Protein AF-A0A835W8Q2-F1 (afdb_monomer)

InterPro domains:
  IPR036938 Phosphatidic acid phosphatase type 2/haloperoxidase superfamily [SSF48317] (262-320)

Sequence (617 aa):
MLADFLLAGPGALLLLACILARPITGIVRKHVRPPVLKLVHKQIEDVARLQSRWRNVLLDVLVKITASTVTVEWYLLTLPPVCWFGGVSGAVASISVVQCMAVSTYMACVLKDLLSCPRPAPAACAVSAARQRDRDKAAAGKAEPPPGASLGPSALPSSPSAASLFDALPSSPSGAVLPGAGGKGKGGGGDAAGEAAAAARAAVQVLEEAYRGEIEYGAPSMHTWCALIMPAYSALAAAQVGGLPLLQRALFGSSSSSTSGLVAWLAGLDSGAFAALLVAAAVCWSCWVAWSRLYLGVHTKVDLALGGAAGAAVLGLWRLLGMPMALGAGGMVPYGVGGGGVSLVPDGGSGGVAWLAAVGLGYLVALGGYPRPLAHSTSYEYAVIFLGAALGGLASINTRTSVTAAMLGLRPEAQHGADSAAAGRVAALRAALQAAVPPAVRHPLLIALANFVFIAVFKEAVKAVVLAVLPPLFSLAPPALRRAWQPGAVHPSGCWRPAPPQRAQVVATVEAVGFEGAAQSPSGKGAAAAGLRSRGQAQAVGDGGKAATAPPNAGSSKAERAAARAAALVEAGVLMKSPSLPYDVDFSRKFVNYGIVVYAAFELRYLVWQLLGIEST

Foldseek 3Di:
DVVLCVLQVLLVVLLVCLLQVAVCLVVCQVPVQPVLQVQQVVQLVVLVVLQVPDDDDVLLVVLVVLLVCLDVVNLLLPLLLQLQPVFLLSLLLSLLLLVLLLSLLSSQLLQLQSNVHFFSVLVVQQVVVVVVVVVVVVVVVPPDPPPDDDDDDDDDDDDDDPVVSVVPRDDDDPDDDDDDDDDDDDDPDCVVVVVVVVVVVVVVVVVVVVVSLARGGAAADSSLLSLLQNQLSSLLSCLQAVNQLVVLCVVLNDDDPPDDDDNVVLNPDDSVRNSVVSNVVSNVSSVVSLVSCSNSSRYGPSNSVRSNVSSSNSSSSSSPVRSVLSLQLQCWDQDDDDPPHTDTDRDPDPSNVVSLVVLLVVLLSSLLSRHDGPADHCSSLSSLLSSLLSSLSSLLSHLVSQPLSVVLVVHPVCPPPNVPVSVVSLLVLLVVLQVVDDPVCLPSVNVSVVSVVCLVVLLVVLLVVLVVPLVVVVVPDDVVVLCSLDHHPPPPCPNQDQDDVVQVVVVVVVVVVVVVVVPDDDDDDDDDDDDDDDDDDDDDDDDDDDDDDDDPPPPQDPVNVVVVVLVSQVSSSVPDPDSPDDPSSSSVSSSNSSSNSSNVSSSCSSVSCSNNVPDND

Secondary structure (DSSP, 8-state):
-HHHHHHHHHHHHHHHHHHTHHHHHHHIIIIIHHHHHHHHHHHHHHHHHHHHHH--HHHHHHHHHHHHHTSHHHHHHHHHHHHHHTHHHHHHHHHHHHHHHHHHHHHHHHHHHHH-PPPHHHHHHHHHHHHHHHHHHHHHTTSPPPTT----S--PPPPPPGGGGTTTPPP--------PPP------S-HHHHHHHHHHHHHHHHHHHHHHHS----SS-HHHHHHHHHHHHHHHHHHHTT-HHHHHHHHH-S--TT--SHHHHHHTS-HHHHHHHHHHHHHHHHHHHHHHHHHTTSS-HHHHHHHHHHHHHHHHHHHHHHHHHHHHHTTEEEEEEETTEEEEEE--STHHHHHHHHHHHHHHHHHHH----SS--THHHHHHHHHHHHHHHHHHHSTTT-HHHHHHT--GGGTTT-HHHHHHHHHHHHHHHHHHS-GGGG-HHHHHHHHHHHHHHHHHHHHHHHHHHHHHHHHHS-HHHHHHTS-TT--TTTS-PPPPHHHHHHHHHHHHHHHHTTS------------------------------PPP-TT--HHHHHHHHHHHHHHTT---SSTTS-HHHHHHHHHHHHHHHHHHHHHHHHHHHHHHT----

Structure (mmCIF, N/CA/C/O backbone):
data_AF-A0A835W8Q2-F1
#
_entry.id   AF-A0A835W8Q2-F1
#
loop_
_atom_site.group_PDB
_atom_site.id
_atom_site.type_symbol
_atom_site.label_atom_id
_atom_site.label_alt_id
_atom_site.label_comp_id
_atom_site.label_asym_id
_atom_site.label_entity_id
_atom_site.label_seq_id
_atom_site.pdbx_PDB_ins_code
_atom_site.Cartn_x
_atom_site.Cartn_y
_atom_site.Cartn_z
_atom_site.occupancy
_atom_site.B_iso_or_equiv
_atom_site.auth_seq_id
_atom_site.auth_comp_id
_atom_site.auth_asym_id
_atom_site.auth_atom_id
_atom_site.pdbx_PDB_model_num
ATOM 1 N N . MET A 1 1 ? 25.727 0.317 10.520 1.00 76.25 1 MET A N 1
ATOM 2 C CA . MET A 1 1 ? 25.467 -1.064 10.985 1.00 76.25 1 MET A CA 1
ATOM 3 C C . MET A 1 1 ? 24.706 -1.101 12.310 1.00 76.25 1 MET A C 1
ATOM 5 O O . MET A 1 1 ? 23.527 -1.412 12.264 1.00 76.25 1 MET A O 1
ATOM 9 N N . LEU A 1 2 ? 25.291 -0.759 13.474 1.00 84.12 2 LEU A N 1
ATOM 10 C CA . LEU A 1 2 ? 24.562 -0.820 14.762 1.00 84.12 2 LEU A CA 1
ATOM 11 C C . LEU A 1 2 ? 23.292 0.050 14.772 1.00 84.12 2 LEU A C 1
ATOM 13 O O . LEU A 1 2 ? 22.230 -0.419 15.166 1.00 84.12 2 LEU A O 1
ATOM 17 N N . ALA A 1 3 ? 23.381 1.289 14.279 1.00 83.94 3 ALA A N 1
ATOM 18 C CA . ALA A 1 3 ? 22.224 2.176 14.155 1.00 83.94 3 ALA A CA 1
ATOM 19 C C . ALA A 1 3 ? 21.124 1.581 13.258 1.00 83.94 3 ALA A C 1
ATOM 21 O O . ALA A 1 3 ? 19.947 1.665 13.593 1.00 83.94 3 ALA A O 1
ATOM 22 N N . ASP A 1 4 ? 21.499 0.924 12.159 1.00 82.31 4 ASP A N 1
ATOM 23 C CA . ASP A 1 4 ? 20.530 0.301 11.257 1.00 82.31 4 ASP A CA 1
ATOM 24 C C . ASP A 1 4 ? 19.840 -0.902 11.918 1.00 82.31 4 ASP A C 1
ATOM 26 O O . ASP A 1 4 ? 18.629 -1.052 11.791 1.00 82.31 4 ASP A O 1
ATOM 30 N N . PHE A 1 5 ? 20.570 -1.711 12.698 1.00 85.94 5 PHE A N 1
ATOM 31 C CA . PHE A 1 5 ? 19.983 -2.795 13.496 1.00 85.94 5 PHE A CA 1
ATOM 32 C C . PHE A 1 5 ? 19.026 -2.277 14.573 1.00 85.94 5 PHE A C 1
ATOM 34 O O . PHE A 1 5 ? 17.943 -2.835 14.743 1.00 85.94 5 PHE A O 1
ATOM 41 N N . LEU A 1 6 ? 19.389 -1.198 15.272 1.00 89.56 6 LEU A N 1
ATOM 42 C CA . LEU A 1 6 ? 18.522 -0.574 16.276 1.00 89.56 6 LEU A CA 1
ATOM 43 C C . LEU A 1 6 ? 17.244 0.004 15.652 1.00 89.56 6 LEU A C 1
ATOM 45 O O . LEU A 1 6 ? 16.180 -0.075 16.260 1.00 89.56 6 LEU A O 1
ATOM 49 N N . LEU A 1 7 ? 17.330 0.537 14.430 1.00 88.50 7 LEU A N 1
ATOM 50 C CA . LEU A 1 7 ? 16.173 1.046 13.690 1.00 88.50 7 LEU A CA 1
ATOM 51 C C . LEU A 1 7 ? 15.299 -0.076 13.111 1.00 88.50 7 LEU A C 1
ATOM 53 O O . LEU A 1 7 ? 14.075 0.049 13.097 1.00 88.50 7 LEU A O 1
ATOM 57 N N . ALA A 1 8 ? 15.899 -1.172 12.643 1.00 92.62 8 ALA A N 1
ATOM 58 C CA . ALA A 1 8 ? 15.180 -2.281 12.019 1.00 92.62 8 ALA A CA 1
ATOM 59 C C . ALA A 1 8 ? 14.590 -3.282 13.018 1.00 92.62 8 ALA A C 1
ATOM 61 O O . ALA A 1 8 ? 13.551 -3.883 12.736 1.00 92.62 8 ALA A O 1
ATOM 62 N N . GLY A 1 9 ? 15.222 -3.455 14.181 1.00 95.12 9 GLY A N 1
ATOM 63 C CA . GLY A 1 9 ? 14.812 -4.404 15.218 1.00 95.12 9 GLY A CA 1
ATOM 64 C C . GLY A 1 9 ? 13.332 -4.287 15.602 1.00 95.12 9 GLY A C 1
ATOM 65 O O . GLY A 1 9 ? 12.619 -5.290 15.527 1.00 95.12 9 GLY A O 1
ATOM 66 N N . PRO A 1 10 ? 12.818 -3.084 15.929 1.00 96.62 10 PRO A N 1
ATOM 67 C CA . PRO A 1 10 ? 11.402 -2.890 16.230 1.00 96.62 10 PRO A CA 1
ATOM 68 C C . PRO A 1 10 ? 10.471 -3.325 15.091 1.00 96.62 10 PRO A C 1
ATOM 70 O O . PRO A 1 10 ? 9.447 -3.957 15.343 1.00 96.62 10 PRO A O 1
ATOM 73 N N . GLY A 1 11 ? 10.827 -3.031 13.836 1.00 95.94 11 GLY A N 1
ATOM 74 C CA . GLY A 1 11 ? 10.037 -3.436 12.674 1.00 95.94 11 GLY A CA 1
ATOM 75 C C . GLY A 1 11 ? 10.050 -4.948 12.451 1.00 95.94 11 GLY A C 1
ATOM 76 O O . GLY A 1 11 ? 8.999 -5.528 12.183 1.00 95.94 11 GLY A O 1
ATOM 77 N N . ALA A 1 12 ? 11.203 -5.602 12.623 1.00 95.69 12 ALA A N 1
ATOM 78 C CA . ALA A 1 12 ? 11.333 -7.057 12.520 1.00 95.69 12 ALA A CA 1
ATOM 79 C C . ALA A 1 12 ? 10.508 -7.782 13.595 1.00 95.69 12 ALA A C 1
ATOM 81 O O . ALA A 1 12 ? 9.766 -8.715 13.287 1.00 95.69 12 ALA A O 1
ATOM 82 N N . LEU A 1 13 ? 10.580 -7.315 14.847 1.00 97.00 13 LEU A N 1
ATOM 83 C CA . LEU A 1 13 ? 9.769 -7.837 15.950 1.00 97.00 13 LEU A CA 1
ATOM 84 C C . LEU A 1 13 ? 8.273 -7.640 15.687 1.00 97.00 13 LEU A C 1
ATOM 86 O O . LEU A 1 13 ? 7.480 -8.550 15.930 1.00 97.00 13 LEU A O 1
ATOM 90 N N . LEU A 1 14 ? 7.884 -6.479 15.153 1.00 97.06 14 LEU A N 1
ATOM 91 C CA . LEU A 1 14 ? 6.497 -6.205 14.794 1.00 97.06 14 LEU A CA 1
ATOM 92 C C . LEU A 1 14 ? 6.008 -7.119 13.664 1.00 97.06 14 LEU A C 1
ATOM 94 O O . LEU A 1 14 ? 4.890 -7.625 13.737 1.00 97.06 14 LEU A O 1
ATOM 98 N N . LEU A 1 15 ? 6.833 -7.360 12.640 1.00 96.25 15 LEU A N 1
ATOM 99 C CA . LEU A 1 15 ? 6.507 -8.278 11.548 1.00 96.25 15 LEU A CA 1
ATOM 100 C C . LEU A 1 15 ? 6.341 -9.708 12.071 1.00 96.25 15 LEU A C 1
ATOM 102 O O . LEU A 1 15 ? 5.341 -10.354 11.762 1.00 96.25 15 LEU A O 1
ATOM 106 N N . LEU A 1 16 ? 7.261 -10.174 12.921 1.00 96.56 16 LEU A N 1
ATOM 107 C CA . LEU A 1 16 ? 7.167 -11.484 13.564 1.00 96.56 16 LEU A CA 1
ATOM 108 C C . LEU A 1 16 ? 5.891 -11.604 14.409 1.00 96.56 16 LEU A C 1
ATOM 110 O O . LEU A 1 16 ? 5.173 -12.594 14.292 1.00 96.56 16 LEU A O 1
ATOM 114 N N . ALA A 1 17 ? 5.555 -10.580 15.198 1.00 97.06 17 ALA A N 1
ATOM 115 C CA . ALA A 1 17 ? 4.307 -10.538 15.955 1.00 97.06 17 ALA A CA 1
ATOM 116 C C . ALA A 1 17 ? 3.069 -10.579 15.042 1.00 97.06 17 ALA A C 1
ATOM 118 O O . ALA A 1 17 ? 2.075 -11.209 15.396 1.00 97.06 17 ALA A O 1
ATOM 119 N N . CYS A 1 18 ? 3.124 -9.956 13.859 1.00 96.81 18 CYS A N 1
ATOM 120 C CA . CYS A 1 18 ? 2.037 -10.011 12.882 1.00 96.81 18 CYS A CA 1
ATOM 121 C C . CYS A 1 18 ? 1.917 -11.388 12.209 1.00 96.81 18 CYS A C 1
ATOM 123 O O . CYS A 1 18 ? 0.807 -11.841 11.952 1.00 96.81 18 CYS A O 1
ATOM 125 N N . ILE A 1 19 ? 3.027 -12.072 11.926 1.00 95.69 19 ILE A N 1
ATOM 126 C CA . ILE A 1 19 ? 3.024 -13.450 11.399 1.00 95.69 19 ILE A CA 1
ATOM 127 C C . ILE A 1 19 ? 2.501 -14.426 12.465 1.00 95.69 19 ILE A C 1
ATOM 129 O O . ILE A 1 19 ? 1.726 -15.330 12.168 1.00 95.69 19 ILE A O 1
ATOM 133 N N . LEU A 1 20 ? 2.862 -14.204 13.731 1.00 95.88 20 LEU A N 1
ATOM 134 C CA . LEU A 1 20 ? 2.398 -14.975 14.885 1.00 95.88 20 LEU A CA 1
ATOM 135 C C . LEU A 1 20 ? 1.107 -14.411 15.501 1.00 95.88 20 LEU A C 1
ATOM 137 O O . LEU A 1 20 ? 0.771 -14.744 16.638 1.00 95.88 20 LEU A O 1
ATOM 141 N N . ALA A 1 21 ? 0.363 -13.567 14.782 1.00 95.94 21 ALA A N 1
ATOM 142 C CA . ALA A 1 21 ? -0.774 -12.847 15.347 1.00 95.94 21 ALA A CA 1
ATOM 143 C C . ALA A 1 21 ? -1.867 -13.794 15.849 1.00 95.94 21 ALA A C 1
ATOM 145 O O . ALA A 1 21 ? -2.416 -13.593 16.934 1.00 95.94 21 ALA A O 1
ATOM 146 N N . ARG A 1 22 ? -2.166 -14.858 15.099 1.00 94.25 22 ARG A N 1
ATOM 147 C CA . ARG A 1 22 ? -3.183 -15.851 15.459 1.00 94.25 22 ARG A CA 1
ATOM 148 C C . ARG A 1 22 ? -2.976 -16.464 16.856 1.00 94.25 22 ARG A C 1
ATOM 150 O O . ARG A 1 22 ? -3.903 -16.339 17.660 1.00 94.25 22 ARG A O 1
ATOM 157 N N . PRO A 1 23 ? -1.826 -17.079 17.203 1.00 96.19 23 PRO A N 1
ATOM 158 C CA . PRO A 1 23 ? -1.621 -17.623 18.547 1.00 96.19 23 PRO A CA 1
ATOM 159 C C . PRO A 1 23 ? -1.574 -16.550 19.647 1.00 96.19 23 PRO A C 1
ATOM 161 O O . PRO A 1 23 ? -2.057 -16.797 20.750 1.00 96.19 23 PRO A O 1
ATOM 164 N N . ILE A 1 24 ? -1.072 -15.340 19.369 1.00 96.81 24 ILE A N 1
ATOM 165 C CA . ILE A 1 24 ? -0.964 -14.284 20.396 1.00 96.81 24 ILE A CA 1
ATOM 166 C C . ILE A 1 24 ? -2.235 -13.432 20.549 1.00 96.81 24 ILE A C 1
ATOM 168 O O . ILE A 1 24 ? -2.325 -12.629 21.479 1.00 96.81 24 ILE A O 1
ATOM 172 N N . THR A 1 25 ? -3.239 -13.599 19.678 1.00 95.50 25 THR A N 1
ATOM 173 C CA . THR A 1 25 ? -4.449 -12.754 19.639 1.00 95.50 25 THR A CA 1
ATOM 174 C C . THR A 1 25 ? -5.148 -12.681 20.999 1.00 95.50 25 THR A C 1
ATOM 176 O O . THR A 1 25 ? -5.549 -11.598 21.425 1.00 95.50 25 THR A O 1
ATOM 179 N N . GLY A 1 26 ? -5.275 -13.809 21.707 1.00 95.06 26 GLY A N 1
ATOM 180 C CA . GLY A 1 26 ? -5.906 -13.850 23.031 1.00 95.06 26 GLY A CA 1
ATOM 181 C C . GLY A 1 26 ? -5.156 -13.015 24.073 1.00 95.06 26 GLY A C 1
ATOM 182 O O . GLY A 1 26 ? -5.775 -12.268 24.830 1.00 95.06 26 GLY A O 1
ATOM 183 N N . ILE A 1 27 ? -3.821 -13.073 24.056 1.00 97.38 27 ILE A N 1
ATOM 184 C CA . ILE A 1 27 ? -2.947 -12.320 24.965 1.00 97.38 27 ILE A CA 1
ATOM 185 C C . ILE A 1 27 ? -3.061 -10.821 24.672 1.00 97.38 27 ILE A C 1
ATOM 187 O O . ILE A 1 27 ? -3.331 -10.029 25.576 1.00 97.38 27 ILE A O 1
ATOM 191 N N . VAL A 1 28 ? -2.934 -10.432 23.399 1.00 96.44 28 VAL A N 1
ATOM 192 C CA . VAL A 1 28 ? -3.021 -9.029 22.965 1.00 96.44 28 VAL A CA 1
ATOM 193 C C . VAL A 1 28 ? -4.390 -8.438 23.313 1.00 96.44 28 VAL A C 1
ATOM 195 O O . VAL A 1 28 ? -4.471 -7.351 23.886 1.00 96.44 28 VAL A O 1
ATOM 198 N N . ARG A 1 29 ? -5.484 -9.165 23.055 1.00 94.19 29 ARG A N 1
ATOM 199 C CA . ARG A 1 29 ? -6.843 -8.698 23.376 1.00 94.19 29 ARG A CA 1
ATOM 200 C C . ARG A 1 29 ? -7.123 -8.612 24.871 1.00 94.19 29 ARG A C 1
ATOM 202 O O . ARG A 1 29 ? -7.908 -7.758 25.274 1.00 94.19 29 ARG A O 1
ATOM 209 N N . LYS A 1 30 ? -6.501 -9.467 25.682 1.00 95.06 30 LYS A N 1
ATOM 210 C CA . LYS A 1 30 ? -6.654 -9.449 27.139 1.00 95.06 30 LYS A CA 1
ATOM 211 C C . LYS A 1 30 ? -5.847 -8.326 27.791 1.00 95.06 30 LYS A C 1
ATOM 213 O O . LYS A 1 30 ? -6.352 -7.682 28.703 1.00 95.06 30 LYS A O 1
ATOM 218 N N . HIS A 1 31 ? -4.620 -8.082 27.329 1.00 97.25 31 HIS A N 1
ATOM 219 C CA . HIS A 1 31 ? -3.669 -7.222 28.042 1.00 97.25 31 HIS A CA 1
ATOM 220 C C . HIS A 1 31 ? -3.376 -5.887 27.350 1.00 97.25 31 HIS A C 1
ATOM 222 O O . HIS A 1 31 ? -3.236 -4.872 28.026 1.00 97.25 31 HIS A O 1
ATOM 228 N N . VAL A 1 32 ? -3.318 -5.854 26.017 1.00 96.44 32 VAL A N 1
ATOM 229 C CA . VAL A 1 32 ? -2.938 -4.651 25.252 1.00 96.44 32 VAL A CA 1
ATOM 230 C C . VAL A 1 32 ? -4.166 -3.856 24.817 1.00 96.44 32 VAL A C 1
ATOM 232 O O . VAL A 1 32 ? -4.185 -2.631 24.905 1.00 96.44 32 VAL A O 1
ATOM 235 N N . ARG A 1 33 ? -5.230 -4.533 24.376 1.00 94.75 33 ARG A N 1
ATOM 236 C CA . ARG A 1 33 ? -6.441 -3.863 23.881 1.00 94.75 33 ARG A CA 1
ATOM 237 C C . ARG A 1 33 ? -7.147 -2.993 24.935 1.00 94.75 33 ARG A C 1
ATOM 239 O O . ARG A 1 33 ? -7.496 -1.870 24.579 1.00 94.75 33 ARG A O 1
ATOM 246 N N . PRO A 1 34 ? -7.386 -3.427 26.191 1.00 94.62 34 PRO A N 1
ATOM 247 C CA . PRO A 1 34 ? -8.130 -2.615 27.158 1.00 94.62 34 PRO A CA 1
ATOM 248 C C . PRO A 1 34 ? -7.521 -1.232 27.450 1.00 94.62 34 PRO A C 1
ATOM 250 O O . PRO A 1 34 ? -8.273 -0.254 27.400 1.00 94.62 34 PRO A O 1
ATOM 253 N N . PRO A 1 35 ? -6.201 -1.082 27.706 1.00 97.06 35 PRO A N 1
ATOM 254 C CA . PRO A 1 35 ? -5.622 0.242 27.919 1.00 97.06 35 PRO A CA 1
ATOM 255 C C . PRO A 1 35 ? -5.698 1.120 26.663 1.00 97.06 35 PRO A C 1
ATOM 257 O O . PRO A 1 35 ? -6.047 2.295 26.777 1.00 97.06 35 PRO A O 1
ATOM 260 N N . VAL A 1 36 ? -5.467 0.561 25.466 1.00 94.75 36 VAL A N 1
ATOM 261 C CA . VAL A 1 36 ? -5.616 1.305 24.200 1.00 94.75 36 VAL A CA 1
ATOM 262 C C . VAL A 1 36 ? -7.062 1.767 24.016 1.00 94.75 36 VAL A C 1
ATOM 264 O O . VAL A 1 36 ? -7.305 2.936 23.738 1.00 94.75 36 VAL A O 1
ATOM 267 N N . LEU A 1 37 ? -8.038 0.889 24.253 1.00 91.19 37 LEU A N 1
ATOM 268 C CA . LEU A 1 37 ? -9.459 1.209 24.131 1.00 91.19 37 LEU A CA 1
ATOM 269 C C . LEU A 1 37 ? -9.896 2.299 25.124 1.00 91.19 37 LEU A C 1
ATOM 271 O O . LEU A 1 37 ? -10.658 3.192 24.760 1.00 91.19 37 LEU A O 1
ATOM 275 N N . LYS A 1 38 ? -9.378 2.276 26.359 1.00 90.88 38 LYS A N 1
ATOM 276 C CA . LYS A 1 38 ? -9.615 3.336 27.352 1.00 90.88 38 LYS A CA 1
ATOM 277 C C . LYS A 1 38 ? -9.085 4.690 26.868 1.00 90.88 38 LYS A C 1
ATOM 279 O O . LYS A 1 38 ? -9.762 5.703 27.043 1.00 90.88 38 LYS A O 1
ATOM 284 N N . LEU A 1 39 ? -7.903 4.713 26.245 1.00 95.50 39 LEU A N 1
ATOM 285 C CA . LEU A 1 39 ? -7.335 5.926 25.648 1.00 95.50 39 LEU A CA 1
ATOM 286 C C . LEU A 1 39 ? -8.163 6.418 24.459 1.00 95.50 39 LEU A C 1
ATOM 288 O O . LEU A 1 39 ? -8.467 7.608 24.408 1.00 95.50 39 LEU A O 1
ATOM 292 N N . VAL A 1 40 ? -8.572 5.517 23.558 1.00 91.81 40 VAL A N 1
ATOM 293 C CA . VAL A 1 40 ? -9.455 5.837 22.424 1.00 91.81 40 VAL A CA 1
ATOM 294 C C . VAL A 1 40 ? -10.726 6.506 22.939 1.00 91.81 40 VAL A C 1
ATOM 296 O O . VAL A 1 40 ? -11.012 7.630 22.542 1.00 91.81 40 VAL A O 1
ATOM 299 N N . HIS A 1 41 ? -11.434 5.889 23.892 1.00 87.50 41 HIS A N 1
ATOM 300 C CA . HIS A 1 41 ? -12.670 6.452 24.443 1.00 87.50 41 HIS A CA 1
ATOM 301 C C . HIS A 1 41 ? -12.471 7.832 25.077 1.00 87.50 41 HIS A C 1
ATOM 303 O O . HIS A 1 41 ? -13.252 8.740 24.805 1.00 87.50 41 HIS A O 1
ATOM 309 N N . LYS A 1 42 ? -11.398 8.021 25.858 1.00 91.38 42 LYS A N 1
ATOM 310 C CA . LYS A 1 42 ? -11.074 9.324 26.460 1.00 91.38 42 LYS A CA 1
ATOM 311 C C . LYS A 1 42 ? -10.842 10.409 25.400 1.00 91.38 42 LYS A C 1
ATOM 313 O O . LYS A 1 42 ? -11.144 11.572 25.636 1.00 91.38 42 LYS A O 1
ATOM 318 N N . GLN A 1 43 ? -10.296 10.043 24.242 1.00 95.12 43 GLN A N 1
ATOM 319 C CA . GLN A 1 43 ? -9.944 10.983 23.180 1.00 95.12 43 GLN A CA 1
ATOM 320 C C . GLN A 1 43 ? -11.098 11.298 22.217 1.00 95.12 43 GLN A C 1
ATOM 322 O O . GLN A 1 43 ? -10.977 12.250 21.451 1.00 95.12 43 GLN A O 1
ATOM 327 N N . ILE A 1 44 ? -12.218 10.566 22.247 1.00 90.12 44 ILE A N 1
ATOM 328 C CA . ILE A 1 44 ? -13.372 10.840 21.367 1.00 90.12 44 ILE A CA 1
ATOM 329 C C . ILE A 1 44 ? -13.925 12.252 21.603 1.00 90.12 44 ILE A C 1
ATOM 331 O O . ILE A 1 44 ? -14.215 12.968 20.647 1.00 90.12 44 ILE A O 1
ATOM 335 N N . GLU A 1 45 ? -14.025 12.683 22.862 1.00 87.75 45 GLU A N 1
ATOM 336 C CA . GLU A 1 45 ? -14.521 14.024 23.198 1.00 87.75 45 GLU A CA 1
ATOM 337 C C . GLU A 1 45 ? -13.560 15.130 22.732 1.00 87.75 45 GLU A C 1
ATOM 339 O O . GLU A 1 45 ? -13.997 16.202 22.312 1.00 87.75 45 GLU A O 1
ATOM 344 N N . ASP A 1 46 ? -12.248 14.877 22.749 1.00 93.62 46 ASP A N 1
ATOM 345 C CA . ASP A 1 46 ? -11.251 15.795 22.183 1.00 93.62 46 ASP A CA 1
ATOM 346 C C . ASP A 1 46 ? -11.407 15.927 20.668 1.00 93.62 46 ASP A C 1
ATOM 348 O O . ASP A 1 46 ? -11.318 17.032 20.135 1.00 93.62 46 ASP A O 1
ATOM 352 N N . VAL A 1 47 ? -11.641 14.807 19.977 1.00 93.69 47 VAL A N 1
ATOM 353 C CA . VAL A 1 47 ? -11.868 14.785 18.528 1.00 93.69 47 VAL A CA 1
ATOM 354 C C . VAL A 1 47 ? -13.117 15.590 18.187 1.00 93.69 47 VAL A C 1
ATOM 356 O O . VAL A 1 47 ? -13.040 16.491 17.359 1.00 93.69 47 VAL A O 1
ATOM 359 N N . ALA A 1 48 ? -14.234 15.354 18.878 1.00 88.19 48 ALA A N 1
ATOM 360 C CA . ALA A 1 48 ? -15.472 16.099 18.654 1.00 88.19 48 ALA A CA 1
ATOM 361 C C . ALA A 1 48 ? -15.291 17.615 18.868 1.00 88.19 48 ALA A C 1
ATOM 363 O O . ALA A 1 48 ? -15.749 18.413 18.049 1.00 88.19 48 ALA A O 1
ATOM 364 N N . ARG A 1 49 ? -14.565 18.019 19.924 1.00 91.31 49 ARG A N 1
ATOM 365 C CA . ARG A 1 49 ? -14.223 19.430 20.188 1.00 91.31 49 ARG A CA 1
ATOM 366 C C . ARG A 1 49 ? -13.321 20.038 19.114 1.00 91.31 49 ARG A C 1
ATOM 368 O O . ARG A 1 49 ? -13.450 21.217 18.793 1.00 91.31 49 ARG A O 1
ATOM 375 N N . LEU A 1 50 ? -12.395 19.258 18.562 1.00 92.94 50 LEU A N 1
ATOM 376 C CA . LEU A 1 50 ? -11.551 19.707 17.459 1.00 92.94 50 LEU A CA 1
ATOM 377 C C . LEU A 1 50 ? -12.380 19.906 16.186 1.00 92.94 50 LEU A C 1
ATOM 379 O O . LEU A 1 50 ? -12.241 20.937 15.531 1.00 92.94 50 LEU A O 1
ATOM 383 N N . GLN A 1 51 ? -13.277 18.969 15.871 1.00 92.38 51 GLN A N 1
ATOM 384 C CA . GLN A 1 51 ? -14.156 19.074 14.707 1.00 92.38 51 GLN A CA 1
ATOM 385 C C . GLN A 1 51 ? -15.078 20.289 14.797 1.00 92.38 51 GLN A C 1
ATOM 387 O O . GLN A 1 51 ? -15.165 21.044 13.833 1.00 92.38 51 GLN A O 1
ATOM 392 N N . SER A 1 52 ? -15.709 20.529 15.950 1.00 89.88 52 SER A N 1
ATOM 393 C CA . SER A 1 52 ? -16.613 21.673 16.116 1.00 89.88 52 SER A CA 1
ATOM 394 C C . SER A 1 52 ? -15.912 23.025 15.978 1.00 89.88 52 SER A C 1
ATOM 396 O O . SER A 1 52 ? -16.531 23.988 15.539 1.00 89.88 52 SER A O 1
ATOM 398 N N . ARG A 1 53 ? -14.624 23.104 16.333 1.00 96.19 53 ARG A N 1
ATOM 399 C CA . ARG A 1 53 ? -13.851 24.350 16.272 1.00 96.19 53 ARG A CA 1
ATOM 400 C C . ARG A 1 53 ? -13.243 24.630 14.898 1.00 96.19 53 ARG A C 1
ATOM 402 O O . ARG A 1 53 ? -13.126 25.793 14.531 1.00 96.19 53 ARG A O 1
ATOM 409 N N . TRP A 1 54 ? -12.798 23.600 14.181 1.00 95.31 54 TRP A N 1
ATOM 410 C CA . TRP A 1 54 ? -11.967 23.783 12.984 1.00 95.31 54 TRP A CA 1
ATOM 411 C C . TRP A 1 54 ? -12.688 23.484 11.669 1.00 95.31 54 TRP A C 1
ATOM 413 O O . TRP A 1 54 ? -12.174 23.883 10.621 1.00 95.31 54 TRP A O 1
ATOM 423 N N . ARG A 1 55 ? -13.845 22.802 11.687 1.00 92.06 55 ARG A N 1
ATOM 424 C CA . ARG A 1 55 ? -14.520 22.391 10.449 1.00 92.06 55 ARG A CA 1
ATOM 425 C C . ARG A 1 55 ? -14.928 23.579 9.579 1.00 92.06 55 ARG A C 1
ATOM 427 O O . ARG A 1 55 ? -15.663 24.458 10.019 1.00 92.06 55 ARG A O 1
ATOM 434 N N . ASN A 1 56 ? -14.480 23.574 8.326 1.00 94.38 56 ASN A N 1
ATOM 435 C CA . ASN A 1 56 ? -14.916 24.501 7.285 1.00 94.38 56 ASN A CA 1
ATOM 436 C C . ASN A 1 56 ? -14.793 23.858 5.891 1.00 94.38 56 ASN A C 1
ATOM 438 O O . ASN A 1 56 ? -14.032 22.912 5.699 1.00 94.38 56 ASN A O 1
ATOM 442 N N . VAL A 1 57 ? -15.527 24.392 4.910 1.00 93.00 57 VAL A N 1
ATOM 443 C CA . VAL A 1 57 ? -15.666 23.787 3.571 1.00 93.00 57 VAL A CA 1
ATOM 444 C C . VAL A 1 57 ? -14.333 23.679 2.826 1.00 93.00 57 VAL A C 1
ATOM 446 O O . VAL A 1 57 ? -14.053 22.645 2.225 1.00 93.00 57 VAL A O 1
ATOM 449 N N . LEU A 1 58 ? -13.496 24.721 2.873 1.00 95.50 58 LEU A N 1
ATOM 450 C CA . LEU A 1 58 ? -12.205 24.723 2.177 1.00 95.50 58 LEU A CA 1
ATOM 451 C C . LEU A 1 58 ? -11.288 23.628 2.732 1.00 95.50 58 LEU A C 1
ATOM 453 O O . LEU A 1 58 ? -10.679 22.866 1.980 1.00 95.50 58 LEU A O 1
ATOM 457 N N . LEU A 1 59 ? -11.228 23.529 4.057 1.00 93.81 59 LEU A N 1
ATOM 458 C CA . LEU A 1 59 ? -10.420 22.537 4.739 1.00 93.81 59 LEU A CA 1
ATOM 459 C C . LEU A 1 59 ? -10.968 21.119 4.547 1.00 93.81 59 LEU A C 1
ATOM 461 O O . LEU A 1 59 ? -10.182 20.197 4.354 1.00 93.81 59 LEU A O 1
ATOM 465 N N . ASP A 1 60 ? -12.291 20.944 4.504 1.00 91.75 60 ASP A N 1
ATOM 466 C CA . ASP A 1 60 ? -12.924 19.665 4.167 1.00 91.75 60 ASP A CA 1
ATOM 467 C C . ASP A 1 60 ? -12.511 19.184 2.769 1.00 91.75 60 ASP A C 1
ATOM 469 O O . ASP A 1 60 ? -12.160 18.015 2.602 1.00 91.75 60 ASP A O 1
ATOM 473 N N . VAL A 1 61 ? -12.507 20.072 1.768 1.00 94.06 61 VAL A N 1
ATOM 474 C CA . VAL A 1 61 ? -12.052 19.745 0.406 1.00 94.06 61 VAL A CA 1
ATOM 475 C C . VAL A 1 61 ? -10.568 19.379 0.406 1.00 94.06 61 VAL A C 1
ATOM 477 O O . VAL A 1 61 ? -10.201 18.316 -0.098 1.00 94.06 61 VAL A O 1
ATOM 480 N N . LEU A 1 62 ? -9.714 20.202 1.022 1.00 95.69 62 LEU A N 1
ATOM 481 C CA . LEU A 1 62 ? -8.268 19.964 1.064 1.00 95.69 62 LEU A CA 1
ATOM 482 C C . LEU A 1 62 ? -7.916 18.647 1.774 1.00 95.69 62 LEU A C 1
ATOM 484 O O . LEU A 1 62 ? -7.078 17.876 1.300 1.00 95.69 62 LEU A O 1
ATOM 488 N N . VAL A 1 63 ? -8.572 18.361 2.897 1.00 94.50 63 VAL A N 1
ATOM 489 C CA . VAL A 1 63 ? -8.374 17.128 3.662 1.00 94.50 63 VAL A CA 1
ATOM 490 C C . VAL A 1 63 ? -8.906 15.912 2.899 1.00 94.50 63 VAL A C 1
ATOM 492 O O . VAL A 1 63 ? -8.289 14.850 2.950 1.00 94.50 63 VAL A O 1
ATOM 495 N N . LYS A 1 64 ? -9.993 16.040 2.131 1.00 89.06 64 LYS A N 1
ATOM 496 C CA . LYS A 1 64 ? -10.468 14.959 1.250 1.00 89.06 64 LYS A CA 1
ATOM 497 C C . LYS A 1 64 ? -9.496 14.668 0.111 1.00 89.06 64 LYS A C 1
ATOM 499 O O . LYS A 1 64 ? -9.188 13.501 -0.123 1.00 89.06 64 LYS A O 1
ATOM 504 N N . ILE A 1 65 ? -8.965 15.703 -0.542 1.00 91.88 65 ILE A N 1
ATOM 505 C CA . ILE A 1 65 ? -7.910 15.547 -1.554 1.00 91.88 65 ILE A CA 1
ATOM 506 C C . ILE A 1 65 ? -6.700 14.854 -0.918 1.00 91.88 65 ILE A C 1
ATOM 508 O O . ILE A 1 65 ? -6.237 13.837 -1.423 1.00 91.88 65 ILE A O 1
ATOM 512 N N . THR A 1 66 ? -6.264 15.318 0.254 1.00 93.75 66 THR A N 1
ATOM 513 C CA . THR A 1 66 ? -5.177 14.695 1.029 1.00 93.75 66 THR A CA 1
ATOM 514 C C . THR A 1 66 ? -5.459 13.225 1.346 1.00 93.75 66 THR A C 1
ATOM 516 O O . THR A 1 66 ? -4.577 12.384 1.225 1.00 93.75 66 THR A O 1
ATOM 519 N N . ALA A 1 67 ? -6.685 12.881 1.745 1.00 89.56 67 ALA A N 1
ATOM 520 C CA . ALA A 1 67 ? -7.058 11.502 2.035 1.00 89.56 67 ALA A CA 1
ATOM 521 C C . ALA A 1 67 ? -6.972 10.611 0.787 1.00 89.56 67 ALA A C 1
ATOM 523 O O . ALA A 1 67 ? -6.584 9.453 0.912 1.00 89.56 67 ALA A O 1
ATOM 524 N N . SER A 1 68 ? -7.287 11.150 -0.397 1.00 89.38 68 SER A N 1
ATOM 525 C CA . SER A 1 68 ? -7.207 10.414 -1.663 1.00 89.38 68 SER A CA 1
ATOM 526 C C . SER A 1 68 ? -5.767 10.098 -2.090 1.00 89.38 68 SER A C 1
ATOM 528 O O . SER A 1 68 ? -5.513 9.006 -2.596 1.00 89.38 68 SER A O 1
ATOM 530 N N . THR A 1 69 ? -4.804 10.984 -1.811 1.00 91.44 69 THR A N 1
ATOM 531 C CA . THR A 1 69 ? -3.394 10.809 -2.217 1.00 91.44 69 THR A CA 1
ATOM 532 C C . THR A 1 69 ? -2.614 9.832 -1.340 1.00 91.44 69 THR A C 1
ATOM 534 O O . THR A 1 69 ? -1.510 9.428 -1.689 1.00 91.44 69 THR A O 1
ATOM 537 N N . VAL A 1 70 ? -3.175 9.427 -0.200 1.00 91.00 70 VAL A N 1
ATOM 538 C CA . VAL A 1 70 ? -2.598 8.387 0.669 1.00 91.00 70 VAL A CA 1
ATOM 539 C C . VAL A 1 70 ? -3.371 7.074 0.607 1.00 91.00 70 VAL A C 1
ATOM 541 O O . VAL A 1 70 ? -3.121 6.175 1.414 1.00 91.00 70 VAL A O 1
ATOM 544 N N . THR A 1 71 ? -4.313 6.964 -0.333 1.00 87.56 71 THR A N 1
ATOM 545 C CA . THR A 1 71 ? -4.927 5.679 -0.660 1.00 87.56 71 THR A CA 1
ATOM 546 C C . THR A 1 71 ? -3.889 4.773 -1.286 1.00 87.56 71 THR A C 1
ATOM 548 O O . THR A 1 71 ? -2.921 5.207 -1.912 1.00 87.56 71 THR A O 1
ATOM 551 N N . VAL A 1 72 ? -4.077 3.480 -1.108 1.00 78.25 72 VAL A N 1
ATOM 552 C CA . VAL A 1 72 ? -3.104 2.528 -1.617 1.00 78.25 72 VAL A CA 1
ATOM 553 C C . VAL A 1 72 ? -3.228 2.375 -3.134 1.00 78.25 72 VAL A C 1
ATOM 555 O O . VAL A 1 72 ? -2.233 2.172 -3.823 1.00 78.25 72 VAL A O 1
ATOM 558 N N . GLU A 1 73 ? -4.431 2.572 -3.673 1.00 84.56 73 GLU A N 1
ATOM 559 C CA . GLU A 1 73 ? -4.690 2.716 -5.102 1.00 84.56 73 GLU A CA 1
ATOM 560 C C . GLU A 1 73 ? -3.844 3.834 -5.714 1.00 84.56 73 GLU A C 1
ATOM 562 O O . GLU A 1 73 ? -3.244 3.626 -6.765 1.00 84.56 73 GLU A O 1
ATOM 567 N N . TRP A 1 74 ? -3.740 4.987 -5.045 1.00 88.88 74 TRP A N 1
ATOM 568 C CA . TRP A 1 74 ? -2.895 6.087 -5.508 1.00 88.88 74 TRP A CA 1
ATOM 569 C C . TRP A 1 74 ? -1.427 5.667 -5.640 1.00 88.88 74 TRP A C 1
ATOM 571 O O . TRP A 1 74 ? -0.788 5.921 -6.663 1.00 88.88 74 T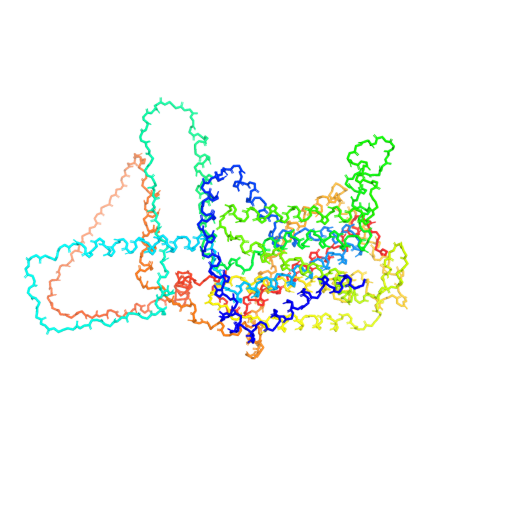RP A O 1
ATOM 581 N N . TYR A 1 75 ? -0.892 4.957 -4.645 1.00 86.25 75 TYR A N 1
ATOM 582 C CA . TYR A 1 75 ? 0.478 4.449 -4.719 1.00 86.25 75 TYR A CA 1
ATOM 583 C C . TYR A 1 75 ? 0.638 3.404 -5.832 1.00 86.25 75 TYR A C 1
ATOM 585 O O . TYR A 1 75 ? 1.555 3.509 -6.640 1.00 86.25 75 TYR A O 1
ATOM 593 N N . LEU A 1 76 ? -0.283 2.444 -5.966 1.00 86.19 76 LEU A N 1
ATOM 594 C CA . LEU A 1 76 ? -0.225 1.449 -7.047 1.00 86.19 76 LEU A CA 1
ATOM 595 C C . LEU A 1 76 ? -0.295 2.071 -8.448 1.00 86.19 76 LEU A C 1
ATOM 597 O O . LEU A 1 76 ? 0.319 1.546 -9.371 1.00 86.19 76 LEU A O 1
ATOM 601 N N . LEU A 1 77 ? -1.020 3.178 -8.614 1.00 87.56 77 LEU A N 1
ATOM 602 C CA . LEU A 1 77 ? -1.135 3.876 -9.895 1.00 87.56 77 LEU A CA 1
ATOM 603 C C . LEU A 1 77 ? 0.097 4.728 -10.231 1.00 87.56 77 LEU A C 1
ATOM 605 O O . LEU A 1 77 ? 0.400 4.927 -11.407 1.00 87.56 77 LEU A O 1
ATOM 609 N N . THR A 1 78 ? 0.817 5.216 -9.219 1.00 87.94 78 THR A N 1
ATOM 610 C CA . THR A 1 78 ? 1.993 6.083 -9.405 1.00 87.94 78 THR A CA 1
ATOM 611 C C . THR A 1 78 ? 3.306 5.311 -9.576 1.00 87.94 78 THR A C 1
ATOM 613 O O . THR A 1 78 ? 4.264 5.868 -10.108 1.00 87.94 78 THR A O 1
ATOM 616 N N . LEU A 1 79 ? 3.359 4.026 -9.205 1.00 89.81 79 LEU A N 1
ATOM 617 C CA . LEU A 1 79 ? 4.568 3.197 -9.320 1.00 89.81 79 LEU A CA 1
ATOM 618 C C . LEU A 1 79 ? 4.956 2.784 -10.754 1.00 89.81 79 LEU A C 1
ATOM 620 O O . LEU A 1 79 ? 6.148 2.824 -11.056 1.00 89.81 79 LEU A O 1
ATOM 624 N N . PRO A 1 80 ? 4.033 2.430 -11.672 1.00 90.31 80 PRO A N 1
ATOM 625 C CA . PRO A 1 80 ? 4.411 2.058 -13.034 1.00 90.31 80 PRO A CA 1
ATOM 626 C C . PRO A 1 80 ? 5.184 3.159 -13.779 1.00 90.31 80 PRO A C 1
ATOM 628 O O . PRO A 1 80 ? 6.235 2.838 -14.319 1.00 90.31 80 PRO A O 1
ATOM 631 N N . PRO A 1 81 ? 4.803 4.454 -13.731 1.00 87.06 81 PRO A N 1
ATOM 632 C CA . PRO A 1 81 ? 5.635 5.529 -14.277 1.00 87.06 81 PRO A CA 1
ATOM 633 C C . PRO A 1 81 ? 7.082 5.532 -13.761 1.00 87.06 81 PRO A C 1
ATOM 635 O O . PRO A 1 81 ? 8.014 5.707 -14.544 1.00 87.06 81 PRO A O 1
ATOM 638 N N . VAL A 1 82 ? 7.294 5.287 -12.463 1.00 86.38 82 VAL A N 1
ATOM 639 C CA . VAL A 1 82 ? 8.644 5.191 -11.878 1.00 86.38 82 VAL A CA 1
ATOM 640 C C . VAL A 1 82 ? 9.398 3.990 -12.459 1.00 86.38 82 VAL A C 1
ATOM 642 O O . VAL A 1 82 ? 10.565 4.111 -12.835 1.00 86.38 82 VAL A O 1
ATOM 645 N N . CYS A 1 83 ? 8.718 2.852 -12.608 1.00 88.62 83 CYS A N 1
ATOM 646 C CA . CYS A 1 83 ? 9.258 1.651 -13.240 1.00 88.62 83 CYS A CA 1
ATOM 647 C C . CYS A 1 83 ? 9.610 1.866 -14.721 1.00 88.62 83 CYS A C 1
ATOM 649 O O . CYS A 1 83 ? 10.607 1.332 -15.203 1.00 88.62 83 CYS A O 1
ATOM 651 N N . TRP A 1 84 ? 8.807 2.642 -15.446 1.00 88.75 84 TRP A N 1
ATOM 652 C CA . TRP A 1 84 ? 8.965 2.856 -16.880 1.00 88.75 84 TRP A CA 1
ATOM 653 C C . TRP A 1 84 ? 10.059 3.865 -17.203 1.00 88.75 84 TRP A C 1
ATOM 655 O O . TRP A 1 84 ? 10.867 3.621 -18.090 1.00 88.75 84 TRP A O 1
ATOM 665 N N . PHE A 1 85 ? 10.112 4.992 -16.497 1.00 84.62 85 PHE A N 1
ATOM 666 C CA . PHE A 1 85 ? 11.047 6.067 -16.840 1.00 84.62 85 PHE A CA 1
ATOM 667 C C . PHE A 1 85 ? 12.402 5.935 -16.143 1.00 84.62 85 PHE A C 1
ATOM 669 O O . PHE A 1 85 ? 13.381 6.502 -16.613 1.00 84.62 85 PHE A O 1
ATOM 676 N N . GLY A 1 86 ? 12.486 5.176 -15.046 1.00 80.56 86 GLY A N 1
ATOM 677 C CA . GLY A 1 86 ? 13.735 4.989 -14.306 1.00 80.56 86 GLY A CA 1
ATOM 678 C C . GLY A 1 86 ? 14.616 3.834 -14.795 1.00 80.56 86 GLY A C 1
ATOM 679 O O . GLY A 1 86 ? 15.575 3.491 -14.104 1.00 80.56 86 GLY A O 1
ATOM 680 N N . GLY A 1 87 ? 14.290 3.193 -15.924 1.00 83.75 87 GLY A N 1
ATOM 681 C CA . GLY A 1 87 ? 15.016 2.017 -16.419 1.00 83.75 87 GLY A CA 1
ATOM 682 C C . GLY A 1 87 ? 15.007 0.850 -15.421 1.00 83.75 87 GLY A C 1
ATOM 683 O O . GLY A 1 87 ? 14.052 0.675 -14.658 1.00 83.75 87 GLY A O 1
ATOM 684 N N . VAL A 1 88 ? 16.081 0.056 -15.394 1.00 81.00 88 VAL A N 1
ATOM 685 C CA . VAL A 1 88 ? 16.225 -1.083 -14.463 1.00 81.00 88 VAL A CA 1
ATOM 686 C C . VAL A 1 88 ? 16.187 -0.612 -13.006 1.00 81.00 88 VAL A C 1
ATOM 688 O O . VAL A 1 88 ? 15.439 -1.162 -12.198 1.00 81.00 88 VAL A O 1
ATOM 691 N N . SER A 1 89 ? 16.910 0.464 -12.689 1.00 81.56 89 SER A N 1
ATOM 692 C CA . SER A 1 89 ? 16.911 1.119 -11.377 1.00 81.56 89 SER A CA 1
ATOM 693 C C . SER A 1 89 ? 15.504 1.496 -10.903 1.00 81.56 89 SER A C 1
ATOM 695 O O . SER A 1 89 ? 15.108 1.176 -9.782 1.00 81.56 89 SER A O 1
ATOM 697 N N . GLY A 1 90 ? 14.717 2.132 -11.773 1.00 85.06 90 GLY A N 1
ATOM 698 C CA . GLY A 1 90 ? 13.330 2.499 -11.501 1.00 85.06 90 GLY A CA 1
ATOM 699 C C . GLY A 1 90 ? 12.427 1.288 -11.305 1.00 85.06 90 GLY A C 1
ATOM 700 O O . GLY A 1 90 ? 11.572 1.304 -10.419 1.00 85.06 90 GLY A O 1
ATOM 701 N N . ALA A 1 91 ? 12.628 0.222 -12.083 1.00 86.06 91 ALA A N 1
ATOM 702 C CA . ALA A 1 91 ? 11.890 -1.027 -11.927 1.00 86.06 91 ALA A CA 1
ATOM 703 C C . ALA A 1 91 ? 12.173 -1.685 -10.570 1.00 86.06 91 ALA A C 1
ATOM 705 O O . ALA A 1 91 ? 11.232 -1.991 -9.837 1.00 86.06 91 ALA A O 1
ATOM 706 N N . VAL A 1 92 ? 13.448 -1.823 -10.190 1.00 84.75 92 VAL A N 1
ATOM 707 C CA . VAL A 1 92 ? 13.847 -2.369 -8.884 1.00 84.75 92 VAL A CA 1
ATOM 708 C C . VAL A 1 92 ? 13.291 -1.510 -7.751 1.00 84.75 92 VAL A C 1
ATOM 710 O O . VAL A 1 92 ? 12.649 -2.044 -6.850 1.00 84.75 92 VAL A O 1
ATOM 713 N N . ALA A 1 93 ? 13.454 -0.184 -7.814 1.00 86.19 93 ALA A N 1
ATOM 714 C CA . ALA A 1 93 ? 12.922 0.723 -6.800 1.00 86.19 93 ALA A CA 1
ATOM 715 C C . ALA A 1 93 ? 11.395 0.612 -6.673 1.00 86.19 93 ALA A C 1
ATOM 717 O O . ALA A 1 93 ? 10.871 0.517 -5.565 1.00 86.19 93 ALA A O 1
ATOM 718 N N . SER A 1 94 ? 10.678 0.558 -7.797 1.00 90.38 94 SER A N 1
ATOM 719 C CA . SER A 1 94 ? 9.219 0.428 -7.802 1.00 90.38 94 SER A CA 1
ATOM 720 C C . SER A 1 94 ? 8.776 -0.888 -7.171 1.00 90.38 94 SER A C 1
ATOM 722 O O . SER A 1 94 ? 7.873 -0.887 -6.340 1.00 90.38 94 SER A O 1
ATOM 724 N N . ILE A 1 95 ? 9.441 -2.001 -7.494 1.00 89.56 95 ILE A N 1
ATOM 725 C CA . ILE A 1 95 ? 9.165 -3.305 -6.880 1.00 89.56 95 ILE A CA 1
ATOM 726 C C . ILE A 1 95 ? 9.457 -3.292 -5.385 1.00 89.56 95 ILE A C 1
ATOM 728 O O . ILE A 1 95 ? 8.609 -3.737 -4.611 1.00 89.56 95 ILE A O 1
ATOM 732 N N . SER A 1 96 ? 10.590 -2.730 -4.961 1.00 90.00 96 SER A N 1
ATOM 733 C CA . SER A 1 96 ? 10.904 -2.546 -3.543 1.00 90.00 96 SER A CA 1
ATOM 734 C C . SER A 1 96 ? 9.795 -1.777 -2.821 1.00 90.00 96 SER A C 1
ATOM 736 O O . SER A 1 96 ? 9.394 -2.151 -1.719 1.00 90.00 96 SER A O 1
ATOM 738 N N . VAL A 1 97 ? 9.253 -0.721 -3.439 1.00 91.50 97 VAL A N 1
ATOM 739 C CA . VAL A 1 97 ? 8.153 0.060 -2.857 1.00 91.50 97 VAL A CA 1
ATOM 740 C C . VAL A 1 97 ? 6.847 -0.741 -2.824 1.00 91.50 97 VAL A C 1
ATOM 742 O O . VAL A 1 97 ? 6.183 -0.733 -1.789 1.00 91.50 97 VAL A O 1
ATOM 745 N N . VAL A 1 98 ? 6.488 -1.495 -3.876 1.00 93.69 98 VAL A N 1
ATOM 746 C CA . VAL A 1 98 ? 5.297 -2.374 -3.852 1.00 93.69 98 VAL A CA 1
ATOM 747 C C . VAL A 1 98 ? 5.418 -3.426 -2.740 1.00 93.69 98 VAL A C 1
ATOM 749 O O . VAL A 1 98 ? 4.466 -3.644 -1.989 1.00 93.69 98 VAL A O 1
ATOM 752 N N . GLN A 1 99 ? 6.588 -4.052 -2.595 1.00 92.88 99 GLN A N 1
ATOM 753 C CA . GLN A 1 99 ? 6.886 -5.008 -1.523 1.00 92.88 99 GLN A CA 1
ATOM 754 C C . GLN A 1 99 ? 6.715 -4.373 -0.142 1.00 92.88 99 GLN A C 1
ATOM 756 O O . GLN A 1 99 ? 6.017 -4.906 0.727 1.00 92.88 99 GLN A O 1
ATOM 761 N N . CYS A 1 100 ? 7.305 -3.190 0.026 1.00 93.62 100 CYS A N 1
ATOM 762 C CA . CYS A 1 100 ? 7.206 -2.403 1.240 1.00 93.62 100 CYS A CA 1
ATOM 763 C C . CYS A 1 100 ? 5.756 -2.090 1.600 1.00 93.62 100 CYS A C 1
ATOM 765 O O . CYS A 1 100 ? 5.332 -2.301 2.741 1.00 93.62 100 CYS A O 1
ATOM 767 N N . MET A 1 101 ? 4.973 -1.668 0.612 1.00 93.62 101 MET A N 1
ATOM 768 C CA . MET A 1 101 ? 3.557 -1.363 0.745 1.00 93.62 101 MET A CA 1
ATOM 769 C C . MET A 1 101 ? 2.729 -2.575 1.149 1.00 93.62 101 MET A C 1
ATOM 771 O O . MET A 1 101 ? 1.877 -2.463 2.032 1.00 93.62 101 MET A O 1
ATOM 775 N N . ALA A 1 102 ? 2.986 -3.736 0.551 1.00 94.88 102 ALA A N 1
ATOM 776 C CA . ALA A 1 102 ? 2.228 -4.943 0.835 1.00 94.88 102 ALA A CA 1
ATOM 777 C C . ALA A 1 102 ? 2.468 -5.475 2.241 1.00 94.88 102 ALA A C 1
ATOM 779 O O . ALA A 1 102 ? 1.505 -5.710 2.972 1.00 94.88 102 ALA A O 1
ATOM 780 N N . VAL A 1 103 ? 3.729 -5.575 2.663 1.00 94.44 103 VAL A N 1
ATOM 781 C CA . VAL A 1 103 ? 4.060 -6.008 4.027 1.00 94.44 103 VAL A CA 1
ATOM 782 C C . VAL A 1 103 ? 3.576 -4.984 5.053 1.00 94.44 103 VAL A C 1
ATOM 784 O O . VAL A 1 103 ? 2.958 -5.359 6.047 1.00 94.44 103 VAL A O 1
ATOM 787 N N . SER A 1 104 ? 3.766 -3.687 4.790 1.00 95.25 104 SER A N 1
ATOM 788 C CA . SER A 1 104 ? 3.261 -2.611 5.655 1.00 95.25 104 SER A CA 1
ATOM 789 C C . SER A 1 104 ? 1.744 -2.670 5.818 1.00 95.25 104 SER A C 1
ATOM 791 O O . SER A 1 104 ? 1.233 -2.560 6.932 1.00 95.25 104 SER A O 1
ATOM 793 N N . THR A 1 105 ? 1.017 -2.878 4.718 1.00 95.50 105 THR A N 1
ATOM 794 C CA . THR A 1 105 ? -0.444 -2.975 4.743 1.00 95.50 105 THR A CA 1
ATOM 795 C C . THR A 1 105 ? -0.900 -4.225 5.477 1.00 95.50 105 THR A C 1
ATOM 797 O O . THR A 1 105 ? -1.790 -4.129 6.320 1.00 95.50 105 THR A O 1
ATOM 800 N N . TYR A 1 106 ? -0.266 -5.373 5.220 1.00 96.50 106 TYR A N 1
ATOM 801 C CA . TYR A 1 106 ? -0.512 -6.603 5.967 1.00 96.50 106 TYR A CA 1
ATOM 802 C C . TYR A 1 106 ? -0.359 -6.366 7.476 1.00 96.50 106 TYR A C 1
ATOM 804 O O . TYR A 1 106 ? -1.293 -6.627 8.233 1.00 96.50 106 TYR A O 1
ATOM 812 N N . MET A 1 107 ? 0.762 -5.783 7.913 1.00 97.25 107 MET A N 1
ATOM 813 C CA . MET A 1 107 ? 1.024 -5.502 9.327 1.00 97.25 107 MET A CA 1
ATOM 814 C C . MET A 1 107 ? -0.008 -4.540 9.927 1.00 97.25 107 MET A C 1
ATOM 816 O O . MET A 1 107 ? -0.552 -4.806 10.998 1.00 97.25 107 MET A O 1
ATOM 820 N N . ALA A 1 108 ? -0.334 -3.446 9.233 1.00 96.81 108 ALA A N 1
ATOM 821 C CA . ALA A 1 108 ? -1.338 -2.491 9.696 1.00 96.81 108 ALA A CA 1
ATOM 822 C C . ALA A 1 108 ? -2.729 -3.137 9.837 1.00 96.81 108 ALA A C 1
ATOM 824 O O . ALA A 1 108 ? -3.431 -2.877 10.816 1.00 96.81 108 ALA A O 1
ATOM 825 N N . CYS A 1 109 ? -3.118 -3.998 8.894 1.00 96.00 109 CYS A N 1
ATOM 826 C CA . CYS A 1 109 ? -4.393 -4.717 8.906 1.00 96.00 109 CYS A CA 1
ATOM 827 C C . CYS A 1 109 ? -4.457 -5.761 10.031 1.00 96.00 109 CYS A C 1
ATOM 829 O O . CYS A 1 109 ? -5.427 -5.794 10.789 1.00 96.00 109 CYS A O 1
ATOM 831 N N . VAL A 1 110 ? -3.383 -6.532 10.224 1.00 96.56 110 VAL A N 1
ATOM 832 C CA . VAL A 1 110 ? -3.252 -7.469 11.349 1.00 96.56 110 VAL A CA 1
ATOM 833 C C . VAL A 1 110 ? -3.379 -6.741 12.686 1.00 96.56 110 VAL A C 1
ATOM 835 O O . VAL A 1 110 ? -4.140 -7.172 13.550 1.00 96.56 110 VAL A O 1
ATOM 838 N N . LEU A 1 111 ? -2.682 -5.615 12.865 1.00 97.00 111 LEU A N 1
ATOM 839 C CA . LEU A 1 111 ? -2.752 -4.833 14.101 1.00 97.00 111 LEU A CA 1
ATOM 840 C C . LEU A 1 111 ? -4.146 -4.246 14.333 1.00 97.00 111 LEU A C 1
ATOM 842 O O . LEU A 1 111 ? -4.631 -4.281 15.465 1.00 97.00 111 LEU A O 1
ATOM 846 N N . LYS A 1 112 ? -4.811 -3.772 13.272 1.00 95.88 112 LYS A N 1
ATOM 847 C CA . LYS A 1 112 ? -6.207 -3.322 13.335 1.00 95.88 112 LYS A CA 1
ATOM 848 C C . LYS A 1 112 ? -7.124 -4.403 13.877 1.00 95.88 112 LYS A C 1
ATOM 850 O O . LYS A 1 112 ? -7.913 -4.132 14.778 1.00 95.88 112 LYS A O 1
ATOM 855 N N . ASP A 1 113 ? -6.984 -5.631 13.398 1.00 94.81 113 ASP A N 1
ATOM 856 C CA . ASP A 1 113 ? -7.861 -6.727 13.804 1.00 94.81 113 ASP A CA 1
ATOM 857 C C . ASP A 1 113 ? -7.452 -7.334 15.161 1.00 94.81 113 ASP A C 1
ATOM 859 O O . ASP A 1 113 ? -8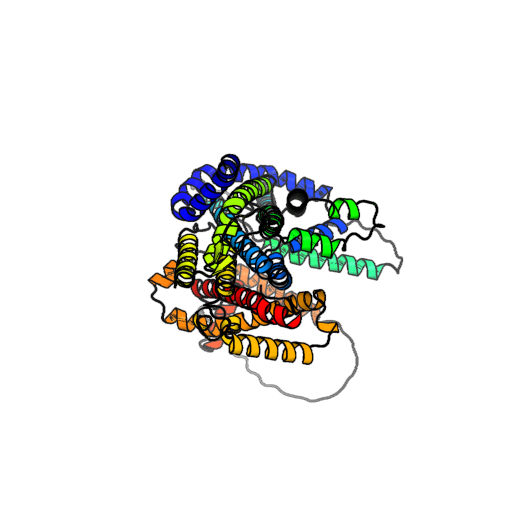.312 -7.778 15.931 1.00 94.81 113 ASP A O 1
ATOM 863 N N . LEU A 1 114 ? -6.166 -7.286 15.528 1.00 95.19 114 LEU A N 1
ATOM 864 C CA . LEU A 1 114 ? -5.686 -7.625 16.873 1.00 95.19 114 LEU A CA 1
ATOM 865 C C . LEU A 1 114 ? -6.262 -6.671 17.928 1.00 95.19 114 LEU A C 1
ATOM 867 O O . LEU A 1 114 ? -6.806 -7.125 18.939 1.00 95.19 114 LEU A O 1
ATOM 871 N N . LEU A 1 115 ? -6.166 -5.361 17.682 1.00 95.56 115 LEU A N 1
ATOM 872 C CA . LEU A 1 115 ? -6.611 -4.322 18.611 1.00 95.56 115 LEU A CA 1
ATOM 873 C C . LEU A 1 115 ? -8.126 -4.117 18.567 1.00 95.56 115 LEU A C 1
ATOM 875 O O . LEU A 1 115 ? -8.741 -3.883 19.604 1.00 95.56 115 LEU A O 1
ATOM 879 N N . SER A 1 116 ? -8.755 -4.237 17.398 1.00 93.06 116 SER A N 1
ATOM 880 C CA . SER A 1 116 ? -10.199 -4.075 17.199 1.00 93.06 116 SER A CA 1
ATOM 881 C C . SER A 1 116 ? -10.767 -2.832 17.912 1.00 93.06 116 SER A C 1
ATOM 883 O O . SER A 1 116 ? -11.755 -2.914 18.657 1.00 93.06 116 SER A O 1
ATOM 885 N N . CYS A 1 117 ? -10.076 -1.696 17.783 1.00 92.25 117 CYS A N 1
ATOM 886 C CA . CYS A 1 117 ? -10.479 -0.427 18.390 1.00 92.25 117 CYS A CA 1
ATOM 887 C C . CYS A 1 117 ? -11.523 0.272 17.503 1.00 92.25 117 CYS A C 1
ATOM 889 O O . CYS A 1 117 ? -11.318 0.339 16.291 1.00 92.25 117 CYS A O 1
ATOM 891 N N . PRO A 1 118 ? -12.627 0.799 18.061 1.00 90.06 118 PRO A N 1
ATOM 892 C CA . PRO A 1 118 ? -13.645 1.492 17.280 1.00 90.06 118 PRO A CA 1
ATOM 893 C C . PRO A 1 118 ? -13.133 2.849 16.781 1.00 90.06 118 PRO A C 1
ATOM 895 O O . PRO A 1 118 ? -12.285 3.477 17.416 1.00 90.06 118 PRO A O 1
ATOM 898 N N . ARG A 1 119 ? -13.678 3.326 15.659 1.00 90.81 119 ARG A N 1
ATOM 899 C CA . ARG A 1 119 ? -13.452 4.699 15.182 1.00 90.81 119 ARG A CA 1
ATOM 900 C C . ARG A 1 119 ? -14.222 5.724 16.029 1.00 90.81 119 ARG A C 1
ATOM 902 O O . ARG A 1 119 ? -15.278 5.377 16.566 1.00 90.81 119 ARG A O 1
ATOM 909 N N . PRO A 1 120 ? -13.765 6.991 16.104 1.00 87.62 120 PRO A N 1
ATOM 910 C CA . PRO A 1 120 ? -14.420 8.018 16.912 1.00 87.62 120 PRO A CA 1
ATOM 911 C C . PRO A 1 120 ? -15.860 8.305 16.489 1.00 87.62 120 PRO A C 1
ATOM 913 O O . PRO A 1 120 ? -16.722 8.360 17.356 1.00 87.62 120 PRO A O 1
ATOM 916 N N . ALA A 1 121 ? -16.148 8.453 15.190 1.00 77.88 121 ALA A N 1
ATOM 917 C CA . ALA A 1 121 ? -17.498 8.788 14.723 1.00 77.88 121 ALA A CA 1
ATOM 918 C C . ALA A 1 121 ? -18.560 7.719 15.080 1.00 77.88 121 ALA A C 1
ATOM 920 O O . ALA A 1 121 ? -19.536 8.073 15.747 1.00 77.88 121 ALA A O 1
ATOM 921 N N . PRO A 1 122 ? -18.379 6.418 14.759 1.00 67.75 122 PRO A N 1
ATOM 922 C CA . PRO A 1 122 ? -19.294 5.368 15.216 1.00 67.75 122 PRO A CA 1
ATOM 923 C C . PRO A 1 122 ? -19.425 5.308 16.741 1.00 67.75 122 PRO A C 1
ATOM 925 O O . PRO A 1 122 ? -20.526 5.151 17.268 1.00 67.75 122 PRO A O 1
ATOM 928 N N . ALA A 1 123 ? -18.314 5.477 17.464 1.00 57.78 123 ALA A N 1
ATOM 929 C CA . ALA A 1 123 ? -18.322 5.450 18.920 1.00 57.78 123 ALA A CA 1
ATOM 930 C C . ALA A 1 123 ? -19.063 6.659 19.522 1.00 57.78 123 ALA A C 1
ATOM 932 O O . ALA A 1 123 ? -19.818 6.493 20.474 1.00 57.78 123 ALA A O 1
ATOM 933 N N . ALA A 1 124 ? -18.927 7.854 18.944 1.00 69.31 124 ALA A N 1
ATOM 934 C CA . ALA A 1 124 ? -19.657 9.048 19.362 1.00 69.31 124 ALA A CA 1
ATOM 935 C C . ALA A 1 124 ? -21.168 8.900 19.128 1.00 69.31 124 ALA A C 1
ATOM 937 O O . ALA A 1 124 ? -21.955 9.226 20.015 1.00 69.31 124 ALA A O 1
ATOM 938 N N . CYS A 1 125 ? -21.584 8.355 17.978 1.00 69.75 125 CYS A N 1
ATOM 939 C CA . CYS A 1 125 ? -22.990 8.035 17.719 1.00 69.75 125 CYS A CA 1
ATOM 940 C C . CYS A 1 125 ? -23.534 7.013 18.730 1.00 69.75 125 CYS A C 1
ATOM 942 O O . CYS A 1 125 ? -24.609 7.224 19.291 1.00 69.75 125 CYS A O 1
ATOM 944 N N . ALA A 1 126 ? -22.779 5.949 19.020 1.00 62.47 126 ALA A N 1
ATOM 945 C CA . ALA A 1 126 ? -23.171 4.934 19.997 1.00 62.47 126 ALA A CA 1
ATOM 946 C C . ALA A 1 126 ? -23.284 5.502 21.424 1.00 62.47 126 ALA A C 1
ATOM 948 O O . ALA A 1 126 ? -24.252 5.211 22.125 1.00 62.47 126 ALA A O 1
ATOM 949 N N . VAL A 1 127 ? -22.341 6.354 21.842 1.00 65.81 127 VAL A N 1
ATOM 950 C CA . VAL A 1 127 ? -22.372 7.029 23.151 1.00 65.81 127 VAL A CA 1
ATOM 951 C C . VAL A 1 127 ? -23.558 7.986 23.248 1.00 65.81 127 VAL A C 1
ATOM 953 O O . VAL A 1 127 ? -24.255 7.989 24.261 1.00 65.81 127 VAL A O 1
ATOM 956 N N . SER A 1 128 ? -23.829 8.770 22.203 1.00 70.25 128 SER A N 1
ATOM 957 C CA . SER A 1 128 ? -24.992 9.662 22.158 1.00 70.25 128 SER A CA 1
ATOM 958 C C . SER A 1 128 ? -26.306 8.883 22.237 1.00 70.25 128 SER A C 1
ATOM 960 O O . SER A 1 128 ? -27.184 9.249 23.015 1.00 70.25 128 SER A O 1
ATOM 962 N N . ALA A 1 129 ? -26.420 7.768 21.511 1.00 67.00 129 ALA A N 1
ATOM 963 C CA . ALA A 1 129 ? -27.599 6.909 21.565 1.00 67.00 129 ALA A CA 1
ATOM 964 C C . ALA A 1 129 ? -27.776 6.234 22.937 1.00 67.00 129 ALA A C 1
ATOM 966 O O . ALA A 1 129 ? -28.897 6.137 23.433 1.00 67.00 129 ALA A O 1
ATOM 967 N N . ALA A 1 130 ? -26.687 5.809 23.586 1.00 64.62 130 ALA A N 1
ATOM 968 C CA . ALA A 1 130 ? -26.731 5.270 24.945 1.00 64.62 130 ALA A CA 1
ATOM 969 C C . ALA A 1 130 ? -27.191 6.330 25.962 1.00 64.62 130 ALA A C 1
ATOM 971 O O . ALA A 1 130 ? -28.115 6.079 26.731 1.00 64.62 130 ALA A O 1
ATOM 972 N N . ARG A 1 131 ? -26.630 7.547 25.899 1.00 74.00 131 ARG A N 1
ATOM 973 C CA . ARG A 1 131 ? -27.042 8.678 26.750 1.00 74.00 131 ARG A CA 1
ATOM 974 C C . ARG A 1 131 ? -28.512 9.047 26.547 1.00 74.00 131 ARG A C 1
ATOM 976 O O . ARG A 1 131 ? -29.183 9.390 27.516 1.00 74.00 131 ARG A O 1
ATOM 983 N N . GLN A 1 132 ? -29.010 8.980 25.312 1.00 75.88 132 GLN A N 1
ATOM 984 C CA . GLN A 1 132 ? -30.423 9.221 25.031 1.00 75.88 132 GLN A CA 1
ATOM 985 C C . GLN A 1 132 ? -31.306 8.157 25.694 1.00 75.88 132 GLN A C 1
ATOM 987 O O . GLN A 1 132 ? -32.227 8.514 26.415 1.00 75.88 132 GLN A O 1
ATOM 992 N N . ARG A 1 133 ? -30.960 6.868 25.571 1.00 73.06 133 ARG A N 1
ATOM 993 C CA . ARG A 1 133 ? -31.693 5.779 26.244 1.00 73.06 133 ARG A CA 1
ATOM 994 C C . ARG A 1 133 ? -31.717 5.932 27.764 1.00 73.06 133 ARG A C 1
ATOM 996 O O . ARG A 1 133 ? -32.738 5.650 28.381 1.00 73.06 133 ARG A O 1
ATOM 1003 N N . ASP A 1 134 ? -30.615 6.362 28.372 1.00 75.81 134 ASP A N 1
ATOM 1004 C CA . ASP A 1 134 ? -30.560 6.579 29.822 1.00 75.81 134 ASP A CA 1
ATOM 1005 C C . ASP A 1 134 ? -31.444 7.759 30.251 1.00 75.81 134 ASP A C 1
ATOM 1007 O O . ASP A 1 134 ? -32.111 7.683 31.284 1.00 75.81 134 ASP A O 1
ATOM 1011 N N . ARG A 1 135 ? -31.521 8.820 29.434 1.00 84.75 135 ARG A N 1
ATOM 1012 C CA . ARG A 1 135 ? -32.468 9.928 29.641 1.00 84.75 135 ARG A CA 1
ATOM 1013 C C . ARG A 1 135 ? -33.914 9.476 29.486 1.00 84.75 135 ARG A C 1
ATOM 1015 O O . ARG A 1 135 ? -34.728 9.817 30.337 1.00 84.75 135 ARG A O 1
ATOM 1022 N N . ASP A 1 136 ? -34.214 8.687 28.460 1.00 85.25 136 ASP A N 1
ATOM 1023 C CA . ASP A 1 136 ? -35.561 8.169 28.210 1.00 85.25 136 ASP A CA 1
ATOM 1024 C C . ASP A 1 136 ? -36.009 7.249 29.358 1.00 85.25 136 ASP A C 1
ATOM 1026 O O . ASP A 1 136 ? -37.131 7.364 29.846 1.00 85.25 136 ASP A O 1
ATOM 1030 N N . LYS A 1 137 ? -35.111 6.398 29.877 1.00 84.62 137 LYS A N 1
ATOM 1031 C CA . LYS A 1 137 ? -35.364 5.575 31.073 1.00 84.62 137 LYS A CA 1
ATOM 1032 C C . LYS A 1 137 ? -35.564 6.416 32.332 1.00 84.62 137 LYS A C 1
ATOM 1034 O O . LYS A 1 137 ? -36.465 6.129 33.114 1.00 84.62 137 LYS A O 1
ATOM 1039 N N . ALA A 1 138 ? -34.744 7.447 32.535 1.00 88.19 138 ALA A N 1
ATOM 1040 C CA . ALA A 1 138 ? -34.880 8.352 33.675 1.00 88.19 138 ALA A CA 1
ATOM 1041 C C . ALA A 1 138 ? -36.173 9.184 33.607 1.00 88.19 138 ALA A C 1
ATOM 1043 O O . ALA A 1 138 ? -36.752 9.494 34.646 1.00 88.19 138 ALA A O 1
ATOM 1044 N N . ALA A 1 139 ? -36.637 9.526 32.403 1.00 89.88 139 ALA A N 1
ATOM 1045 C CA . ALA A 1 139 ? -37.922 10.178 32.179 1.00 89.88 139 ALA A CA 1
ATOM 1046 C C . ALA A 1 139 ? -39.092 9.210 32.419 1.00 89.88 139 ALA A C 1
ATOM 1048 O O . ALA A 1 139 ? -40.030 9.560 33.129 1.00 89.88 139 ALA A O 1
ATOM 1049 N N . ALA A 1 140 ? -39.005 7.975 31.913 1.00 89.31 140 ALA A N 1
ATOM 1050 C CA . ALA A 1 140 ? -40.022 6.943 32.115 1.00 89.31 140 ALA A CA 1
ATOM 1051 C C . ALA A 1 140 ? -40.172 6.540 33.592 1.00 89.31 140 ALA A C 1
ATOM 1053 O O . ALA A 1 140 ? -41.286 6.338 34.057 1.00 89.31 140 ALA A O 1
ATOM 1054 N N . GLY A 1 141 ? -39.074 6.482 34.353 1.00 88.75 141 GLY A N 1
ATOM 1055 C CA . GLY A 1 141 ? -39.109 6.197 35.793 1.00 88.75 141 GLY A CA 1
ATOM 1056 C C . GLY A 1 141 ? -39.693 7.322 36.658 1.00 88.75 141 GLY A C 1
ATOM 1057 O O . GLY A 1 141 ? -39.972 7.092 37.829 1.00 88.75 141 GLY A O 1
ATOM 1058 N N . LYS A 1 142 ? -39.874 8.529 36.104 1.00 81.94 142 LYS A N 1
ATOM 1059 C CA . LYS A 1 142 ? -40.543 9.661 36.770 1.00 81.94 142 LYS A CA 1
ATOM 1060 C C . LYS A 1 142 ? -42.010 9.812 36.378 1.00 81.94 142 LYS A C 1
ATOM 1062 O O . LYS A 1 142 ? -42.692 10.644 36.969 1.00 81.94 142 LYS A O 1
ATOM 1067 N N . ALA A 1 143 ? -42.490 9.052 35.393 1.00 72.94 143 ALA A N 1
ATOM 1068 C CA . ALA A 1 143 ? -43.914 8.980 35.123 1.00 72.94 143 ALA A CA 1
ATOM 1069 C C . ALA A 1 143 ? -44.567 8.272 36.316 1.00 72.94 143 ALA A C 1
ATOM 1071 O O . ALA A 1 143 ? -44.340 7.084 36.544 1.00 72.94 143 ALA A O 1
ATOM 1072 N N . GLU A 1 144 ? -45.296 9.047 37.117 1.00 60.47 144 GLU A N 1
ATOM 1073 C CA . GLU A 1 144 ? -46.044 8.563 38.271 1.00 60.47 144 GLU A CA 1
ATOM 1074 C C . GLU A 1 144 ? -46.919 7.381 37.819 1.00 60.47 144 GLU A C 1
ATOM 1076 O O . GLU A 1 144 ? -47.589 7.485 36.783 1.00 60.47 144 GLU A O 1
ATOM 1081 N N . PRO A 1 145 ? -46.862 6.225 38.506 1.00 61.38 145 PRO A N 1
ATOM 1082 C CA . PRO A 1 145 ? -47.661 5.078 38.113 1.00 61.38 145 PRO A CA 1
ATOM 1083 C C . PRO A 1 145 ? -49.133 5.504 38.083 1.00 61.38 145 PRO A C 1
ATOM 1085 O O . PRO A 1 145 ? -49.573 6.195 39.005 1.00 61.38 145 PRO A O 1
ATOM 1088 N N . PRO A 1 146 ? -49.898 5.130 37.042 1.00 67.88 146 PRO A N 1
ATOM 1089 C CA . PRO A 1 146 ? -51.298 5.509 36.954 1.00 67.88 146 PRO A CA 1
ATOM 1090 C C . PRO A 1 146 ? -52.008 5.080 38.248 1.00 67.88 146 PRO A C 1
ATOM 1092 O O . PRO A 1 146 ? -51.897 3.910 38.638 1.00 67.88 146 PRO A O 1
ATOM 1095 N N . PRO A 1 147 ? -52.698 6.001 38.943 1.00 64.06 147 PRO A N 1
ATOM 1096 C CA . PRO A 1 147 ? -53.361 5.691 40.199 1.00 64.06 147 PRO A CA 1
ATOM 1097 C C . PRO A 1 147 ? -54.474 4.677 39.914 1.00 64.06 147 PRO A C 1
ATOM 1099 O O . PRO A 1 147 ? -55.491 5.019 39.317 1.00 64.06 147 PRO A O 1
ATOM 1102 N N . GLY A 1 148 ? -54.267 3.408 40.283 1.00 62.59 148 GLY A N 1
ATOM 1103 C CA . GLY A 1 148 ? -55.311 2.382 40.162 1.00 62.59 148 GLY A CA 1
ATOM 1104 C C . GLY A 1 148 ? -54.876 0.923 40.013 1.00 62.59 148 GLY A C 1
ATOM 1105 O O . GLY A 1 148 ? -55.724 0.047 40.147 1.00 62.59 148 GLY A O 1
ATOM 1106 N N . ALA A 1 149 ? -53.602 0.604 39.767 1.00 49.56 149 ALA A N 1
ATOM 1107 C CA . ALA A 1 149 ? -53.186 -0.794 39.598 1.00 49.56 149 ALA A CA 1
ATOM 1108 C C . ALA A 1 149 ? -52.715 -1.423 40.924 1.00 49.56 149 ALA A C 1
ATOM 1110 O O . ALA A 1 149 ? -51.546 -1.328 41.297 1.00 49.56 149 ALA A O 1
ATOM 1111 N N . SER A 1 150 ? -53.628 -2.086 41.639 1.00 50.84 150 SER A N 1
ATOM 1112 C CA . SER A 1 150 ? -53.313 -2.931 42.796 1.00 50.84 150 SER A CA 1
ATOM 1113 C C . SER A 1 150 ? -52.446 -4.128 42.373 1.00 50.84 150 SER A C 1
ATOM 1115 O O . SER A 1 150 ? -52.928 -5.033 41.689 1.00 50.84 150 SER A O 1
ATOM 1117 N N . LEU A 1 151 ? -51.171 -4.147 42.770 1.00 49.69 151 LEU A N 1
ATOM 1118 C CA . LEU A 1 151 ? -50.250 -5.261 42.526 1.00 49.69 151 LEU A CA 1
ATOM 1119 C C . LEU A 1 151 ? -50.254 -6.244 43.704 1.00 49.69 151 LEU A C 1
ATOM 1121 O O . LEU A 1 151 ? -49.968 -5.871 44.840 1.00 49.69 151 LEU A O 1
ATOM 1125 N N . GLY A 1 152 ? -50.545 -7.511 43.401 1.00 49.34 152 GLY A N 1
ATOM 1126 C CA . GLY A 1 152 ? -50.299 -8.650 44.284 1.00 49.34 152 GLY A CA 1
ATOM 1127 C C . GLY A 1 152 ? -48.811 -9.054 44.314 1.00 49.34 152 GLY A C 1
ATOM 1128 O O . GLY A 1 152 ? -48.059 -8.724 43.393 1.00 49.34 152 GLY A O 1
ATOM 1129 N N . PRO A 1 153 ? -48.359 -9.762 45.363 1.00 51.03 153 PRO A N 1
ATOM 1130 C CA . PRO A 1 153 ? -46.940 -9.996 45.618 1.00 51.03 153 PRO A CA 1
ATOM 1131 C C . PRO A 1 153 ? -46.408 -11.252 44.905 1.00 51.03 153 PRO A C 1
ATOM 1133 O O . PRO A 1 153 ? -46.774 -12.361 45.281 1.00 51.03 153 PRO A O 1
ATOM 1136 N N . SER A 1 154 ? -45.507 -11.099 43.924 1.00 45.12 154 SER A N 1
ATOM 1137 C CA . SER A 1 154 ? -44.352 -11.999 43.672 1.00 45.12 154 SER A CA 1
ATOM 1138 C C . SER A 1 154 ? -43.749 -11.800 42.279 1.00 45.12 154 SER A C 1
ATOM 1140 O O . SER A 1 154 ? -44.365 -12.189 41.294 1.00 45.12 154 SER A O 1
ATOM 1142 N N . ALA A 1 155 ? -42.526 -11.262 42.214 1.00 43.56 155 ALA A N 1
ATOM 1143 C CA . ALA A 1 155 ? -41.410 -11.729 41.370 1.00 43.56 155 ALA A CA 1
ATOM 1144 C C . ALA A 1 155 ? -40.325 -10.639 41.297 1.00 43.56 155 ALA A C 1
ATOM 1146 O O . ALA A 1 155 ? -40.537 -9.561 40.747 1.00 43.56 155 ALA A O 1
ATOM 1147 N N . LEU A 1 156 ? -39.145 -10.928 41.849 1.00 38.94 156 LEU A N 1
ATOM 1148 C CA . LEU A 1 156 ? -37.949 -10.091 41.724 1.00 38.94 156 LEU A CA 1
ATOM 1149 C C . LEU A 1 156 ? -37.293 -10.314 40.348 1.00 38.94 156 LEU A C 1
ATOM 1151 O O . LEU A 1 156 ? -37.046 -11.469 39.997 1.00 38.94 156 LEU A O 1
ATOM 1155 N N . PRO A 1 157 ? -36.951 -9.264 39.578 1.00 43.31 157 PRO A N 1
ATOM 1156 C CA . PRO A 1 157 ? -36.197 -9.432 38.344 1.00 43.31 157 PRO A CA 1
ATOM 1157 C C . PRO A 1 157 ? -34.687 -9.537 38.617 1.00 43.31 157 PRO A C 1
ATOM 1159 O O . PRO A 1 157 ? -34.105 -8.759 39.372 1.00 43.31 157 PRO A O 1
ATOM 1162 N N . SER A 1 158 ? -34.050 -10.506 37.961 1.00 40.94 158 SER A N 1
ATOM 1163 C CA . SER A 1 158 ? -32.606 -10.754 37.971 1.00 40.94 158 SER A CA 1
ATOM 1164 C C . SER A 1 158 ? -31.821 -9.734 37.134 1.00 40.94 158 SER A C 1
ATOM 1166 O O . SER A 1 158 ? -32.219 -9.388 36.021 1.00 40.94 158 SER A O 1
ATOM 1168 N N . SER A 1 159 ? -30.668 -9.309 37.647 1.00 34.34 159 SER A N 1
ATOM 1169 C CA . SER A 1 159 ? -29.724 -8.349 37.053 1.00 34.34 159 SER A CA 1
ATOM 1170 C C . SER A 1 159 ? -29.139 -8.807 35.699 1.00 34.34 159 SER A C 1
ATOM 1172 O O . SER A 1 159 ? -28.806 -9.985 35.556 1.00 34.34 159 SER A O 1
ATOM 1174 N N . PRO A 1 160 ? -28.918 -7.912 34.712 1.00 36.97 160 PRO A N 1
ATOM 1175 C CA . PRO A 1 160 ? -28.311 -8.285 33.431 1.00 36.97 160 PRO A CA 1
ATOM 1176 C C . PRO A 1 160 ? -26.772 -8.349 33.500 1.00 36.97 160 PRO A C 1
ATOM 1178 O O . PRO A 1 160 ? -26.130 -7.570 34.206 1.00 36.97 160 PRO A O 1
ATOM 1181 N N . SER A 1 161 ? -26.168 -9.265 32.731 1.00 33.75 161 SER A N 1
ATOM 1182 C CA . SER A 1 161 ? -24.711 -9.464 32.663 1.00 33.75 161 SER A CA 1
ATOM 1183 C C . SER A 1 161 ? -24.011 -8.533 31.655 1.00 33.75 161 SER A C 1
ATOM 1185 O O . SER A 1 161 ? -24.605 -8.057 30.679 1.00 33.75 161 SER A O 1
ATOM 1187 N N . ALA A 1 162 ? -22.705 -8.322 31.865 1.00 32.94 162 ALA A N 1
ATOM 1188 C CA . ALA A 1 162 ? -21.826 -7.461 31.065 1.00 32.94 162 ALA A CA 1
ATOM 1189 C C . ALA A 1 162 ? -21.682 -7.863 29.577 1.00 32.94 162 ALA A C 1
ATOM 1191 O O . ALA A 1 162 ? -21.176 -7.074 28.780 1.00 32.94 162 ALA A O 1
ATOM 1192 N N . ALA A 1 163 ? -22.149 -9.052 29.173 1.00 34.44 163 ALA A N 1
ATOM 1193 C CA . ALA A 1 163 ? -22.147 -9.485 27.772 1.00 34.44 163 ALA A CA 1
ATOM 1194 C C . ALA A 1 163 ? -23.169 -8.723 26.895 1.00 34.44 163 ALA A C 1
ATOM 1196 O O . ALA A 1 163 ? -22.985 -8.625 25.685 1.00 34.44 163 ALA A O 1
ATOM 1197 N N . SER A 1 164 ? -24.198 -8.111 27.494 1.00 37.38 164 SER A N 1
ATOM 1198 C CA . SER A 1 164 ? -25.271 -7.398 26.775 1.00 37.38 164 SER A CA 1
ATOM 1199 C C . SER A 1 164 ? -24.876 -6.026 26.201 1.00 37.38 164 SER A C 1
ATOM 1201 O O . SER A 1 164 ? -25.605 -5.468 25.381 1.00 37.38 164 SER A O 1
ATOM 1203 N N . LEU A 1 165 ? -23.714 -5.477 26.579 1.00 36.81 165 LEU A N 1
ATOM 1204 C CA . LEU A 1 165 ? -23.290 -4.134 26.158 1.00 36.81 165 LEU A CA 1
ATOM 1205 C C . LEU A 1 165 ? -22.859 -4.068 24.677 1.00 36.81 165 LEU A C 1
ATOM 1207 O O . LEU A 1 165 ? -22.902 -2.997 24.075 1.00 36.81 165 LEU A O 1
ATOM 1211 N N . PHE A 1 166 ? -22.457 -5.200 24.085 1.00 38.03 166 PHE A N 1
ATOM 1212 C CA . PHE A 1 166 ? -22.060 -5.290 22.672 1.00 38.03 166 PHE A CA 1
ATOM 1213 C C . PHE A 1 166 ? -23.206 -5.699 21.734 1.00 38.03 166 PHE A C 1
ATOM 1215 O O . PHE A 1 166 ? -23.191 -5.301 20.572 1.00 38.03 166 PHE A O 1
ATOM 1222 N N . ASP A 1 167 ? -24.231 -6.398 22.234 1.00 36.91 167 ASP A N 1
ATOM 1223 C CA . ASP A 1 167 ? -25.445 -6.723 21.464 1.00 36.91 167 ASP A CA 1
ATOM 1224 C C . ASP A 1 167 ? -26.379 -5.503 21.274 1.00 36.91 167 ASP A C 1
ATOM 1226 O O . ASP A 1 167 ? -27.348 -5.569 20.521 1.00 36.91 167 ASP A O 1
ATOM 1230 N N . ALA A 1 168 ? -26.088 -4.368 21.925 1.00 35.50 168 ALA A N 1
ATOM 1231 C CA . ALA A 1 168 ? -26.961 -3.194 21.989 1.00 35.50 168 ALA A CA 1
ATOM 1232 C C . ALA A 1 168 ? -26.525 -1.990 21.125 1.00 35.50 168 ALA A C 1
ATOM 1234 O O . ALA A 1 168 ? -27.048 -0.888 21.340 1.00 35.50 168 ALA A O 1
ATOM 1235 N N . LEU A 1 169 ? -25.602 -2.165 20.167 1.00 32.94 169 LEU A N 1
ATOM 1236 C CA . LEU A 1 169 ? -25.256 -1.124 19.186 1.00 32.94 169 LEU A CA 1
ATOM 1237 C C . LEU A 1 169 ? -26.507 -0.752 18.358 1.00 32.94 169 LEU A C 1
ATOM 1239 O O . LEU A 1 169 ? -27.041 -1.609 17.654 1.00 32.94 169 LEU A O 1
ATOM 1243 N N . PRO A 1 170 ? -27.014 0.494 18.430 1.00 33.53 170 PRO A N 1
ATOM 1244 C CA . PRO A 1 170 ? -28.153 0.906 17.623 1.00 33.53 170 PRO A CA 1
ATOM 1245 C C . PRO A 1 170 ? -27.764 1.073 16.153 1.00 33.53 170 PRO A C 1
ATOM 1247 O O . PRO A 1 170 ? -26.716 1.627 15.826 1.00 33.53 170 PRO A O 1
ATOM 1250 N N . SER A 1 171 ? -28.669 0.665 15.268 1.00 33.66 171 SER A N 1
ATOM 1251 C CA . SER A 1 171 ? -28.772 1.210 13.918 1.00 33.66 171 SER A CA 1
ATOM 1252 C C . SER A 1 171 ? -29.030 2.719 13.991 1.00 33.66 171 SER A C 1
ATOM 1254 O O . SER A 1 171 ? -29.904 3.143 14.749 1.00 33.66 171 SER A O 1
ATOM 1256 N N . SER A 1 172 ? -28.270 3.510 13.226 1.00 31.78 172 SER A N 1
ATOM 1257 C CA . SER A 1 172 ? -2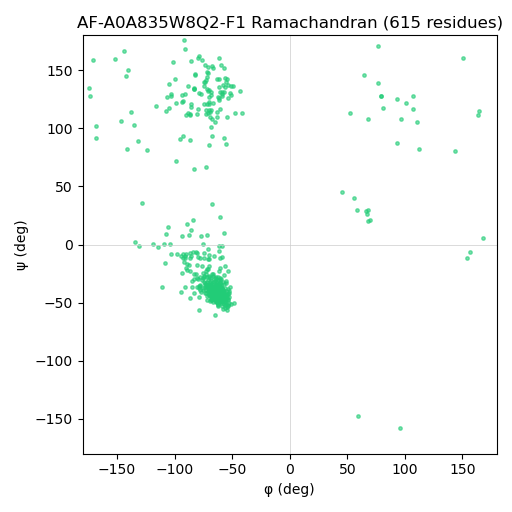8.418 4.968 13.112 1.00 31.78 172 SER A CA 1
ATOM 1258 C C . SER A 1 172 ? -29.886 5.403 12.992 1.00 31.78 172 SER A C 1
ATOM 1260 O O . SER A 1 172 ? -30.593 4.855 12.144 1.00 31.78 172 SER A O 1
ATOM 1262 N N . PRO A 1 173 ? -30.349 6.404 13.763 1.00 32.12 173 PRO A N 1
ATOM 1263 C CA . PRO A 1 173 ? -31.576 7.107 13.431 1.00 32.12 173 PRO A CA 1
ATOM 1264 C C . PRO A 1 173 ? -31.290 8.047 12.254 1.00 32.12 173 PRO A C 1
ATOM 1266 O O . PRO A 1 173 ? -30.414 8.910 12.328 1.00 32.12 173 PRO A O 1
ATOM 1269 N N . SER A 1 174 ? -32.017 7.849 11.157 1.00 36.16 174 SER A N 1
ATOM 1270 C CA . SER A 1 174 ? -3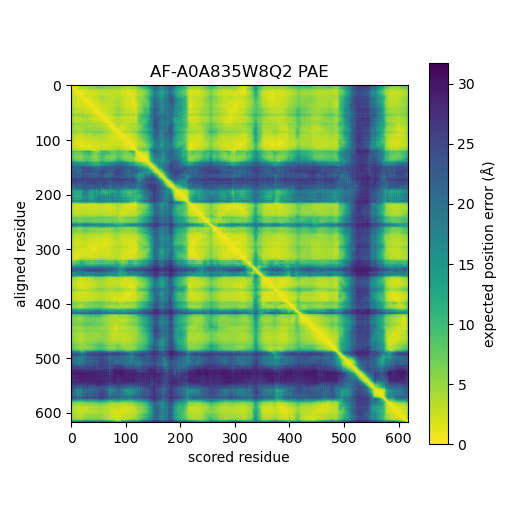2.139 8.850 10.103 1.00 36.16 174 SER A CA 1
ATOM 1271 C C . SER A 1 174 ? -33.001 10.000 10.631 1.00 36.16 174 SER A C 1
ATOM 1273 O O . SER A 1 174 ? -34.051 9.756 11.222 1.00 36.16 174 SER A O 1
ATOM 1275 N N . GLY A 1 175 ? -32.547 11.239 10.438 1.00 40.34 175 GLY A N 1
ATOM 1276 C CA . GLY A 1 175 ? -33.350 12.443 10.660 1.00 40.34 175 GLY A CA 1
ATOM 1277 C C . GLY A 1 175 ? -33.226 13.088 12.043 1.00 40.34 175 GLY A C 1
ATOM 1278 O O . GLY A 1 175 ? -34.061 12.889 12.917 1.00 40.34 175 GLY A O 1
ATOM 1279 N N . ALA A 1 176 ? -32.244 13.975 12.200 1.00 27.27 176 ALA A N 1
ATOM 1280 C CA . ALA A 1 176 ? -32.343 15.097 13.132 1.00 27.27 176 ALA A CA 1
ATOM 1281 C C . ALA A 1 176 ? -31.916 16.369 12.391 1.00 27.27 176 ALA A C 1
ATOM 1283 O O . ALA A 1 176 ? -30.738 16.721 12.338 1.00 27.27 176 ALA A O 1
ATOM 1284 N N . VAL A 1 177 ? -32.890 17.022 11.757 1.00 31.48 177 VAL A N 1
ATOM 1285 C CA . VAL A 1 177 ? -32.737 18.373 11.209 1.00 31.48 177 VAL A CA 1
ATOM 1286 C C . VAL A 1 177 ? -32.688 19.341 12.393 1.00 31.48 177 VAL A C 1
ATOM 1288 O O . VAL A 1 177 ? -33.613 19.387 13.201 1.00 31.48 177 VAL A O 1
ATOM 1291 N N . LEU A 1 178 ? -31.596 20.098 12.519 1.00 29.23 178 LEU A N 1
ATOM 1292 C CA . LEU A 1 178 ? -31.501 21.214 13.465 1.00 29.23 178 LEU A CA 1
ATOM 1293 C C . LEU A 1 178 ? -32.450 22.341 13.014 1.00 29.23 178 LEU A C 1
ATOM 1295 O O . LEU A 1 178 ? -32.393 22.719 11.841 1.00 29.23 178 LEU A O 1
ATOM 1299 N N . PRO A 1 179 ? -33.291 22.918 13.893 1.00 34.59 179 PRO A N 1
ATOM 1300 C CA . PRO A 1 179 ? -34.149 24.031 13.512 1.00 34.59 179 PRO A CA 1
ATOM 1301 C C . PRO A 1 179 ? -33.303 25.301 13.348 1.00 34.59 179 PRO A C 1
ATOM 1303 O O . PRO A 1 179 ? -32.736 25.824 14.307 1.00 34.59 179 PRO A O 1
ATOM 1306 N N . GLY A 1 180 ? -33.201 25.778 12.106 1.00 35.06 180 GLY A N 1
ATOM 1307 C CA . GLY A 1 180 ? -32.613 27.067 11.756 1.00 35.06 180 GLY A CA 1
ATOM 1308 C C . GLY A 1 180 ? -33.625 28.200 11.911 1.00 35.06 180 GLY A C 1
ATOM 1309 O O . GLY A 1 180 ? -34.771 28.088 11.480 1.00 35.06 180 GLY A O 1
ATOM 1310 N N . ALA A 1 181 ? -33.172 29.279 12.546 1.00 39.38 181 ALA A N 1
ATOM 1311 C CA . ALA A 1 181 ? -33.916 30.488 12.863 1.00 39.38 181 ALA A CA 1
ATOM 1312 C C . ALA A 1 181 ? -34.603 31.129 11.644 1.00 39.38 181 ALA A C 1
ATOM 1314 O O . ALA A 1 181 ? -34.017 31.274 10.571 1.00 39.38 181 ALA A O 1
ATOM 1315 N N . GLY A 1 182 ? -35.850 31.555 11.851 1.00 41.91 182 GLY A N 1
ATOM 1316 C CA . GLY A 1 182 ? -36.634 32.291 10.870 1.00 41.91 182 GLY A CA 1
ATOM 1317 C C . GLY A 1 182 ? -36.055 33.678 10.598 1.00 41.91 182 GLY A C 1
ATOM 1318 O O . GLY A 1 182 ? -35.967 34.513 11.494 1.00 41.91 182 GLY A O 1
ATOM 1319 N N . GLY A 1 183 ? -35.725 33.933 9.335 1.00 42.41 183 GLY A N 1
ATOM 1320 C CA . GLY A 1 183 ? -35.421 35.257 8.806 1.00 42.41 183 GLY A CA 1
ATOM 1321 C C . GLY A 1 183 ? -36.131 35.442 7.470 1.00 42.41 183 GLY A C 1
ATOM 1322 O O . GLY A 1 183 ? -35.706 34.897 6.457 1.00 42.41 183 GLY A O 1
ATOM 1323 N N . LYS A 1 184 ? -37.241 36.190 7.469 1.00 49.62 184 LYS A N 1
ATOM 1324 C CA . LYS A 1 184 ? -37.916 36.654 6.248 1.00 49.62 184 LYS A CA 1
ATOM 1325 C C . LYS A 1 184 ? -37.045 37.725 5.587 1.00 49.62 184 LYS A C 1
ATOM 1327 O O . LYS A 1 184 ? -36.930 38.823 6.119 1.00 49.62 184 LYS A O 1
ATOM 1332 N N . GLY A 1 185 ? -36.498 37.430 4.414 1.00 45.03 185 GLY A N 1
ATOM 1333 C CA . GLY A 1 185 ? -35.817 38.406 3.563 1.00 45.03 185 GLY A CA 1
ATOM 1334 C C . GLY A 1 185 ? -36.042 38.061 2.097 1.00 45.03 185 GLY A C 1
ATOM 1335 O O . GLY A 1 185 ? -35.505 37.081 1.598 1.00 45.03 185 GLY A O 1
ATOM 1336 N N . LYS A 1 186 ? -36.896 38.839 1.431 1.00 49.22 186 LYS A N 1
ATOM 1337 C CA . LYS A 1 186 ? -37.286 38.692 0.026 1.00 49.22 186 LYS A CA 1
ATOM 1338 C C . LYS A 1 186 ? -36.251 39.440 -0.826 1.00 49.22 186 LYS A C 1
ATOM 1340 O O . LYS A 1 186 ? -36.188 40.661 -0.753 1.00 49.22 186 LYS A O 1
ATOM 1345 N N . GLY A 1 187 ? -35.447 38.720 -1.604 1.00 46.41 187 GLY A N 1
ATOM 1346 C CA . GLY A 1 187 ? -34.466 39.300 -2.526 1.00 46.41 187 GLY A CA 1
ATOM 1347 C C . GLY A 1 187 ? -33.916 38.227 -3.459 1.00 46.41 187 GLY A C 1
ATOM 1348 O O . GLY A 1 187 ? -32.979 37.524 -3.099 1.00 46.41 187 GLY A O 1
ATOM 1349 N N . GLY A 1 188 ? -34.556 38.063 -4.620 1.00 53.81 188 GLY A N 1
ATOM 1350 C CA . GLY A 1 188 ? -34.187 37.080 -5.639 1.00 53.81 188 GLY A CA 1
ATOM 1351 C C . GLY A 1 188 ? -32.877 37.459 -6.327 1.00 53.81 188 GLY A C 1
ATOM 1352 O O . GLY A 1 188 ? -32.730 38.584 -6.799 1.00 53.81 188 GLY A O 1
ATOM 1353 N N . GLY A 1 189 ? -31.930 36.522 -6.357 1.00 50.56 189 GLY A N 1
ATOM 1354 C CA . GLY A 1 189 ? -30.629 36.706 -7.009 1.00 50.56 189 GLY A CA 1
ATOM 1355 C C . GLY A 1 189 ? -29.493 35.814 -6.495 1.00 50.56 189 GLY A C 1
ATOM 1356 O O . GLY A 1 189 ? -28.418 35.830 -7.083 1.00 50.56 189 GLY A O 1
ATOM 1357 N N . GLY A 1 190 ? -29.698 35.029 -5.427 1.00 50.47 190 GLY A N 1
ATOM 1358 C CA . GLY A 1 190 ? -28.648 34.206 -4.800 1.00 50.47 190 GLY A CA 1
ATOM 1359 C C . GLY A 1 190 ? -28.759 32.686 -4.988 1.00 50.47 190 GLY A C 1
ATOM 1360 O O . GLY A 1 190 ? -27.920 31.954 -4.461 1.00 50.47 190 GLY A O 1
ATOM 1361 N N . ASP A 1 191 ? -29.768 32.191 -5.709 1.00 56.88 191 ASP A N 1
ATOM 1362 C CA . ASP A 1 191 ? -30.200 30.789 -5.576 1.00 56.88 191 ASP A CA 1
ATOM 1363 C C . ASP A 1 191 ? -29.213 29.766 -6.167 1.00 56.88 191 ASP A C 1
ATOM 1365 O O . ASP A 1 191 ? -29.018 28.702 -5.583 1.00 56.88 191 ASP A O 1
ATOM 1369 N N . ALA A 1 192 ? -28.476 30.106 -7.231 1.00 60.19 192 ALA A N 1
ATOM 1370 C CA . ALA A 1 192 ? -27.534 29.169 -7.859 1.00 60.19 192 ALA A CA 1
ATOM 1371 C C . ALA A 1 192 ? -26.323 28.826 -6.965 1.00 60.19 192 ALA A C 1
ATOM 1373 O O . ALA A 1 192 ? -25.860 27.684 -6.929 1.00 60.19 192 ALA A O 1
ATOM 1374 N N . ALA A 1 193 ? -25.812 29.799 -6.200 1.00 60.78 193 ALA A N 1
ATOM 1375 C CA . ALA A 1 193 ? -24.722 29.557 -5.252 1.00 60.78 193 ALA A CA 1
ATOM 1376 C C . ALA A 1 193 ? -25.211 28.778 -4.017 1.00 60.78 193 ALA A C 1
ATOM 1378 O O . ALA A 1 193 ? -24.476 27.951 -3.468 1.00 60.78 193 ALA A O 1
ATOM 1379 N N . GLY A 1 194 ? -26.464 29.013 -3.607 1.00 75.19 194 GLY A N 1
ATOM 1380 C CA . GLY A 1 194 ? -27.131 28.268 -2.541 1.00 75.19 194 GLY A CA 1
ATOM 1381 C C . GLY A 1 194 ? -27.353 26.798 -2.903 1.00 75.19 194 GLY A C 1
ATOM 1382 O O . GLY A 1 194 ? -27.008 25.920 -2.110 1.00 75.19 194 GLY A O 1
ATOM 1383 N N . GLU A 1 195 ? -27.842 26.522 -4.114 1.00 60.41 195 GLU A N 1
ATOM 1384 C CA . GLU A 1 195 ? -28.046 25.159 -4.620 1.00 60.41 195 GLU A CA 1
ATOM 1385 C C . GLU A 1 195 ? -26.733 24.389 -4.769 1.00 60.41 195 GLU A C 1
ATOM 1387 O O . GLU A 1 195 ? -26.641 23.253 -4.303 1.00 60.41 195 GLU A O 1
ATOM 1392 N N . ALA A 1 196 ? -25.681 24.998 -5.329 1.00 56.25 196 ALA A N 1
ATOM 1393 C CA . ALA A 1 196 ? -24.378 24.342 -5.457 1.00 56.25 196 ALA A CA 1
ATOM 1394 C C . ALA A 1 196 ? -23.774 23.984 -4.085 1.00 56.25 196 ALA A C 1
ATOM 1396 O O . ALA A 1 196 ? -23.240 22.888 -3.893 1.00 56.25 196 ALA A O 1
ATOM 1397 N N . ALA A 1 197 ? -23.901 24.878 -3.098 1.00 57.62 197 ALA A N 1
ATOM 1398 C CA . ALA A 1 197 ? -23.456 24.614 -1.733 1.00 57.62 197 ALA A CA 1
ATOM 1399 C C . ALA A 1 197 ? -24.297 23.525 -1.045 1.00 57.62 197 ALA A C 1
ATOM 1401 O O . ALA A 1 197 ? -23.747 22.699 -0.312 1.00 57.62 197 ALA A O 1
ATOM 1402 N N . ALA A 1 198 ? -25.612 23.493 -1.279 1.00 58.31 198 ALA A N 1
ATOM 1403 C CA . ALA A 1 198 ? -26.501 22.460 -0.755 1.00 58.31 198 ALA A CA 1
ATOM 1404 C C . ALA A 1 198 ? -26.205 21.082 -1.373 1.00 58.31 198 ALA A C 1
ATOM 1406 O O . ALA A 1 198 ? -26.062 20.105 -0.636 1.00 58.31 198 ALA A O 1
ATOM 1407 N N . ALA A 1 199 ? -26.008 21.011 -2.692 1.00 50.62 199 ALA A N 1
ATOM 1408 C CA . ALA A 1 199 ? -25.623 19.792 -3.400 1.00 50.62 199 ALA A CA 1
ATOM 1409 C C . ALA A 1 199 ? -24.257 19.265 -2.930 1.00 50.62 199 ALA A C 1
ATOM 1411 O O . ALA A 1 199 ? -24.107 18.073 -2.659 1.00 50.62 199 ALA A O 1
ATOM 1412 N N . ALA A 1 200 ? -23.277 20.155 -2.733 1.00 49.25 200 ALA A N 1
ATOM 1413 C CA . ALA A 1 200 ? -21.981 19.786 -2.173 1.00 49.25 200 ALA A CA 1
ATOM 1414 C C . ALA A 1 200 ? -22.111 19.211 -0.751 1.00 49.25 200 ALA A C 1
ATOM 1416 O O . ALA A 1 200 ? -21.482 18.198 -0.444 1.00 49.25 200 ALA A O 1
ATOM 1417 N N . ARG A 1 201 ? -22.956 19.803 0.110 1.00 57.44 201 ARG A N 1
ATOM 1418 C CA . ARG A 1 201 ? -23.229 19.292 1.468 1.00 57.44 201 ARG A CA 1
ATOM 1419 C C . ARG A 1 201 ? -23.912 17.924 1.446 1.00 57.44 201 ARG A C 1
ATOM 1421 O O . ARG A 1 201 ? -23.487 17.043 2.188 1.00 57.44 201 ARG A O 1
ATOM 1428 N N . ALA A 1 202 ? -24.909 17.724 0.585 1.00 49.41 202 ALA A N 1
ATOM 1429 C CA . ALA A 1 202 ? -25.587 16.437 0.437 1.00 49.41 202 ALA A CA 1
ATOM 1430 C C . ALA A 1 202 ? -24.616 15.339 -0.039 1.00 49.41 202 ALA A C 1
ATOM 1432 O O . ALA A 1 202 ? -24.560 14.261 0.550 1.00 49.41 202 ALA A O 1
ATOM 1433 N N . ALA A 1 203 ? -23.765 15.639 -1.026 1.00 43.72 203 ALA A N 1
ATOM 1434 C CA . ALA A 1 203 ? -22.724 14.719 -1.486 1.00 43.72 203 ALA A CA 1
ATOM 1435 C C . ALA A 1 203 ? -21.688 14.405 -0.387 1.00 43.72 203 ALA A C 1
ATOM 1437 O O . ALA A 1 203 ? -21.248 13.262 -0.252 1.00 43.72 203 ALA A O 1
ATOM 1438 N N . VAL A 1 204 ? -21.315 15.397 0.437 1.00 46.94 204 VAL A N 1
ATOM 1439 C CA . VAL A 1 204 ? -20.466 15.178 1.622 1.00 46.94 204 VAL A CA 1
ATOM 1440 C C . VAL A 1 204 ? -21.141 14.219 2.600 1.00 46.94 204 VAL A C 1
ATOM 1442 O O . VAL A 1 204 ? -20.470 13.314 3.088 1.00 46.94 204 VAL A O 1
ATOM 1445 N N . GLN A 1 205 ? -22.435 14.390 2.865 1.00 51.44 205 GLN A N 1
ATOM 1446 C CA . GLN A 1 205 ? -23.172 13.577 3.828 1.00 51.44 205 GLN A CA 1
ATOM 1447 C C . GLN A 1 205 ? -23.306 12.115 3.383 1.00 51.44 205 GLN A C 1
ATOM 1449 O O . GLN A 1 205 ? -23.012 11.223 4.175 1.00 51.44 205 GLN A O 1
ATOM 1454 N N . VAL A 1 206 ? -23.652 11.859 2.117 1.00 45.75 206 VAL A N 1
ATOM 1455 C CA . VAL A 1 206 ? -23.721 10.492 1.560 1.00 45.75 206 VAL A CA 1
ATOM 1456 C C . VAL A 1 206 ? -22.368 9.784 1.679 1.00 45.75 206 VAL A C 1
ATOM 1458 O O . VAL A 1 206 ? -22.296 8.625 2.088 1.00 45.75 206 VAL A O 1
ATOM 1461 N N . LEU A 1 207 ? -21.271 10.491 1.385 1.00 40.88 207 LEU A N 1
ATOM 1462 C CA . LEU A 1 207 ? -19.920 9.954 1.559 1.00 40.88 207 LEU A CA 1
ATOM 1463 C C . LEU A 1 207 ? -19.586 9.701 3.036 1.00 40.88 207 LEU A C 1
ATOM 1465 O O . LEU A 1 207 ? -18.986 8.677 3.350 1.00 40.88 207 LEU A O 1
ATOM 1469 N N . GLU A 1 208 ? -19.964 10.597 3.951 1.00 49.41 208 GLU A N 1
ATOM 1470 C CA . GLU A 1 208 ? -19.765 10.387 5.390 1.00 49.41 208 GLU A CA 1
ATOM 1471 C C . GLU A 1 208 ? -20.552 9.181 5.915 1.00 49.41 208 GLU A C 1
ATOM 1473 O O . GLU A 1 208 ? -20.027 8.425 6.732 1.00 49.41 208 GLU A O 1
ATOM 1478 N N . GLU A 1 209 ? -21.779 8.969 5.444 1.00 51.12 209 GLU A N 1
ATOM 1479 C CA . GLU A 1 209 ? -22.604 7.813 5.803 1.00 51.12 209 GLU A CA 1
ATOM 1480 C C . GLU A 1 209 ? -22.021 6.508 5.250 1.00 51.12 209 GLU A C 1
ATOM 1482 O O . GLU A 1 209 ? -21.911 5.534 5.997 1.00 51.12 209 GLU A O 1
ATOM 1487 N N . ALA A 1 210 ? -21.523 6.508 4.008 1.00 45.38 210 ALA A N 1
ATOM 1488 C CA . ALA A 1 210 ? -20.782 5.378 3.445 1.00 45.38 210 ALA A CA 1
ATOM 1489 C C . ALA A 1 210 ? -19.519 5.054 4.270 1.00 45.38 210 ALA A C 1
ATOM 1491 O O . ALA A 1 210 ? -19.282 3.898 4.619 1.00 45.38 210 ALA A O 1
ATOM 1492 N N . TYR A 1 211 ? -18.759 6.077 4.682 1.00 47.81 211 TYR A N 1
ATOM 1493 C CA . TYR A 1 211 ? -17.589 5.921 5.558 1.00 47.81 211 TYR A CA 1
ATOM 1494 C C . TYR A 1 211 ? -17.936 5.458 6.983 1.00 47.81 211 TYR A C 1
ATOM 1496 O O . TYR A 1 211 ? -17.082 4.882 7.661 1.00 47.81 211 TYR A O 1
ATOM 1504 N N . ARG A 1 212 ? -19.156 5.727 7.468 1.00 51.03 212 ARG A N 1
ATOM 1505 C CA . ARG A 1 212 ? -19.651 5.261 8.776 1.00 51.03 212 ARG A CA 1
ATOM 1506 C C . ARG A 1 212 ? -20.199 3.833 8.728 1.00 51.03 212 ARG A C 1
ATOM 1508 O O . ARG A 1 212 ? -20.217 3.182 9.770 1.00 51.03 212 ARG A O 1
ATOM 1515 N N . GLY A 1 213 ? -20.655 3.369 7.562 1.00 49.44 213 GLY A N 1
ATOM 1516 C CA . GLY A 1 213 ? -21.240 2.039 7.366 1.00 49.44 213 GLY A CA 1
ATOM 1517 C C . GLY A 1 213 ? -20.222 0.896 7.356 1.00 49.44 213 GLY A C 1
ATOM 1518 O O . GLY A 1 213 ? -20.553 -0.223 7.748 1.00 49.44 213 GLY A O 1
ATOM 1519 N N . GLU A 1 214 ? -18.973 1.161 6.970 1.00 54.78 214 GLU A N 1
ATOM 1520 C CA . GLU A 1 214 ? -17.901 0.173 7.078 1.00 54.78 214 GLU A CA 1
ATOM 1521 C C . GLU A 1 214 ? -17.381 0.120 8.524 1.00 54.78 214 GLU A C 1
ATOM 1523 O O . GLU A 1 214 ? -16.836 1.093 9.053 1.00 54.78 214 GLU A O 1
ATOM 1528 N N . ILE A 1 215 ? -17.541 -1.034 9.185 1.00 60.19 215 ILE A N 1
ATOM 1529 C CA . ILE A 1 215 ? -16.991 -1.304 10.524 1.00 60.19 215 ILE A CA 1
ATOM 1530 C C . ILE A 1 215 ? -15.470 -1.501 10.397 1.00 60.19 215 ILE A C 1
ATOM 1532 O O . ILE A 1 215 ? -14.933 -2.589 10.578 1.00 60.19 215 ILE A O 1
ATOM 1536 N N . GLU A 1 216 ? -14.749 -0.444 10.036 1.00 73.62 216 GLU A N 1
ATOM 1537 C CA . GLU A 1 216 ? -13.291 -0.448 10.016 1.00 73.62 216 GLU A CA 1
ATOM 1538 C C . GLU A 1 216 ? -12.745 -0.044 11.390 1.00 73.62 216 GLU A C 1
ATOM 1540 O O . GLU A 1 216 ? -13.187 0.933 12.001 1.00 73.62 216 GLU A O 1
ATOM 1545 N N . TYR A 1 217 ? -11.726 -0.757 11.870 1.00 89.62 217 TYR A N 1
ATOM 1546 C CA . TYR A 1 217 ? -11.057 -0.409 13.123 1.00 89.62 217 TYR A CA 1
ATOM 1547 C C . TYR A 1 217 ? -10.199 0.863 12.995 1.00 89.62 217 TYR A C 1
ATOM 1549 O O . TYR A 1 217 ? -9.654 1.186 11.931 1.00 89.62 217 TYR A O 1
ATOM 1557 N N . GLY A 1 218 ? -10.102 1.610 14.099 1.00 89.94 218 GLY A N 1
ATOM 1558 C CA . GLY A 1 218 ? -9.386 2.884 14.199 1.00 89.94 218 GLY A CA 1
ATOM 1559 C C . GLY A 1 218 ? -7.881 2.742 14.449 1.00 89.94 218 GLY A C 1
ATOM 1560 O O . GLY A 1 218 ? -7.098 3.448 13.822 1.00 89.94 218 GLY A O 1
ATOM 1561 N N . ALA A 1 219 ? -7.453 1.821 15.315 1.00 94.69 219 ALA A N 1
ATOM 1562 C CA . ALA A 1 219 ? -6.051 1.703 15.727 1.00 94.69 219 ALA A CA 1
ATOM 1563 C C . ALA A 1 219 ? -5.344 0.527 15.033 1.00 94.69 219 ALA A C 1
ATOM 1565 O O . ALA A 1 219 ? -5.852 -0.586 15.153 1.00 94.69 219 ALA A O 1
ATOM 1566 N N . PRO A 1 220 ? -4.160 0.705 14.413 1.00 97.31 220 PRO A N 1
ATOM 1567 C CA . PRO A 1 220 ? -3.492 1.976 14.111 1.00 97.31 220 PRO A CA 1
ATOM 1568 C C . PRO A 1 220 ? -4.068 2.691 12.872 1.00 97.31 220 PRO A C 1
ATOM 1570 O O . PRO A 1 220 ? -4.692 2.080 11.996 1.00 97.31 220 PRO A O 1
ATOM 1573 N N . SER A 1 221 ? -3.779 3.993 12.748 1.00 96.81 221 SER A N 1
ATOM 1574 C CA . SER A 1 221 ? -4.065 4.765 11.531 1.00 96.81 221 SER A CA 1
ATOM 1575 C C . SER A 1 221 ? -3.170 4.313 10.376 1.00 96.81 221 SER A C 1
ATOM 1577 O O . SER A 1 221 ? -2.014 4.720 10.251 1.00 96.81 221 SER A O 1
ATOM 1579 N N . MET A 1 222 ? -3.736 3.495 9.487 1.00 95.00 222 MET A N 1
ATOM 1580 C CA . MET A 1 222 ? -3.056 3.022 8.276 1.00 95.00 222 MET A CA 1
ATOM 1581 C C . MET A 1 222 ? -2.678 4.168 7.324 1.00 95.00 222 MET A C 1
ATOM 1583 O O . MET A 1 222 ? -1.665 4.076 6.643 1.00 95.00 222 MET A O 1
ATOM 1587 N N . HIS A 1 223 ? -3.449 5.259 7.284 1.00 95.00 223 HIS A N 1
ATOM 1588 C CA . HIS A 1 223 ? -3.145 6.393 6.400 1.00 95.00 223 HIS A CA 1
ATOM 1589 C C . HIS A 1 223 ? -1.900 7.146 6.875 1.00 95.00 223 HIS A C 1
ATOM 1591 O O . HIS A 1 223 ? -1.024 7.438 6.072 1.00 95.00 223 HIS A O 1
ATOM 1597 N N . THR A 1 224 ? -1.784 7.391 8.184 1.00 96.25 224 THR A N 1
ATOM 1598 C CA . THR A 1 224 ? -0.579 7.985 8.791 1.00 96.25 224 THR A CA 1
ATOM 1599 C C . THR A 1 224 ? 0.639 7.089 8.593 1.00 96.25 224 THR A C 1
ATOM 1601 O O . THR A 1 224 ? 1.704 7.560 8.208 1.00 96.25 224 THR A O 1
ATOM 1604 N N . TRP A 1 225 ? 0.460 5.783 8.796 1.00 95.50 225 TRP A N 1
ATOM 1605 C CA . TRP A 1 225 ? 1.490 4.785 8.535 1.00 95.50 225 TRP A CA 1
ATOM 1606 C C . TRP A 1 225 ? 1.981 4.851 7.082 1.00 95.50 225 TRP A C 1
ATOM 1608 O O . TRP A 1 225 ? 3.176 5.000 6.838 1.00 95.50 225 TRP A O 1
ATOM 1618 N N . CYS A 1 226 ? 1.075 4.766 6.103 1.00 94.00 226 CYS A N 1
ATOM 1619 C CA . CYS A 1 226 ? 1.439 4.746 4.684 1.00 94.00 226 CYS A CA 1
ATOM 1620 C C . CYS A 1 226 ? 2.022 6.085 4.216 1.00 94.00 226 CYS A C 1
ATOM 1622 O O . CYS A 1 226 ? 2.982 6.083 3.452 1.00 94.00 226 CYS A O 1
ATOM 1624 N N . ALA A 1 227 ? 1.495 7.213 4.702 1.00 95.12 227 ALA A N 1
ATOM 1625 C CA . ALA A 1 227 ? 1.998 8.549 4.383 1.00 95.12 227 ALA A CA 1
ATOM 1626 C C . ALA A 1 227 ? 3.440 8.782 4.845 1.00 95.12 227 ALA A C 1
ATOM 1628 O O . ALA A 1 227 ? 4.148 9.572 4.229 1.00 95.12 227 ALA A O 1
ATOM 1629 N N . LEU A 1 228 ? 3.875 8.098 5.908 1.00 94.75 228 LEU A N 1
ATOM 1630 C CA . LEU A 1 228 ? 5.270 8.111 6.334 1.00 94.75 228 LEU A CA 1
ATOM 1631 C C . LEU A 1 228 ? 6.118 7.185 5.465 1.00 94.75 228 LEU A C 1
ATOM 1633 O O . LEU A 1 228 ? 7.107 7.618 4.881 1.00 94.75 228 LEU A O 1
ATOM 1637 N N . ILE A 1 229 ? 5.743 5.905 5.394 1.00 94.00 229 ILE A N 1
ATOM 1638 C CA . ILE A 1 229 ? 6.610 4.891 4.794 1.00 94.00 229 ILE A CA 1
ATOM 1639 C C . ILE A 1 229 ? 6.735 5.080 3.291 1.00 94.00 229 ILE A C 1
ATOM 1641 O O . ILE A 1 229 ? 7.851 5.037 2.788 1.00 94.00 229 ILE A O 1
ATOM 1645 N N . MET A 1 230 ? 5.627 5.261 2.566 1.00 91.88 230 MET A N 1
ATOM 1646 C CA . MET A 1 230 ? 5.664 5.198 1.103 1.00 91.88 230 MET A CA 1
ATOM 1647 C C . MET A 1 230 ? 6.554 6.296 0.511 1.00 91.88 230 MET A C 1
ATOM 1649 O O . MET A 1 230 ? 7.468 5.947 -0.238 1.00 91.88 230 MET A O 1
ATOM 1653 N N . PRO A 1 231 ? 6.403 7.588 0.865 1.00 91.00 231 PRO A N 1
ATOM 1654 C CA . PRO A 1 231 ? 7.259 8.626 0.300 1.00 91.00 231 PRO A CA 1
ATOM 1655 C C . PRO A 1 231 ? 8.698 8.544 0.831 1.00 91.00 231 PRO A C 1
ATOM 1657 O O . PRO A 1 231 ? 9.637 8.672 0.047 1.00 91.00 231 PRO A O 1
ATOM 1660 N N . ALA A 1 232 ? 8.895 8.259 2.128 1.00 91.31 232 ALA A N 1
ATOM 1661 C CA . ALA A 1 232 ? 10.237 8.165 2.708 1.00 91.31 232 ALA A CA 1
ATOM 1662 C C . ALA A 1 232 ? 11.035 6.997 2.114 1.00 91.31 232 ALA A C 1
ATOM 1664 O O . ALA A 1 232 ? 12.189 7.161 1.726 1.00 91.31 232 ALA A O 1
ATOM 1665 N N . TYR A 1 233 ? 10.418 5.820 2.002 1.00 91.38 233 TYR A N 1
ATOM 1666 C CA . TYR A 1 233 ? 11.069 4.653 1.423 1.00 91.38 233 TYR A CA 1
ATOM 1667 C C . TYR A 1 233 ? 11.275 4.806 -0.087 1.00 91.38 233 TYR A C 1
ATOM 1669 O O . TYR A 1 233 ? 12.329 4.422 -0.582 1.00 91.38 233 TYR A O 1
ATOM 1677 N N . SER A 1 234 ? 10.342 5.436 -0.811 1.00 88.94 234 SER A N 1
ATOM 1678 C CA . SER A 1 234 ? 10.538 5.754 -2.235 1.00 88.94 234 SER A CA 1
ATOM 1679 C C . SER A 1 234 ? 11.745 6.669 -2.451 1.00 88.94 234 SER A C 1
ATOM 1681 O O . SER A 1 234 ? 12.538 6.424 -3.356 1.00 88.94 234 SER A O 1
ATOM 1683 N N . ALA A 1 235 ? 11.934 7.680 -1.596 1.00 86.81 235 ALA A N 1
ATOM 1684 C CA . ALA A 1 235 ? 13.105 8.553 -1.648 1.00 86.81 235 ALA A CA 1
ATOM 1685 C C . ALA A 1 235 ? 14.413 7.794 -1.375 1.00 86.81 235 ALA A C 1
ATOM 1687 O O . ALA A 1 235 ? 15.397 7.982 -2.090 1.00 86.81 235 ALA A O 1
ATOM 1688 N N . LEU A 1 236 ? 14.418 6.901 -0.379 1.00 86.75 236 LEU A N 1
ATOM 1689 C CA . LEU A 1 236 ? 15.575 6.056 -0.069 1.00 86.75 236 LEU A CA 1
ATOM 1690 C C . LEU A 1 236 ? 15.888 5.072 -1.203 1.00 86.75 236 LEU A C 1
ATOM 1692 O O . LEU A 1 236 ? 17.047 4.941 -1.585 1.00 86.75 236 LEU A O 1
ATOM 1696 N N . ALA A 1 237 ? 14.871 4.421 -1.769 1.00 84.50 237 ALA A N 1
ATOM 1697 C CA . ALA A 1 237 ? 15.029 3.513 -2.897 1.00 84.50 237 ALA A CA 1
ATOM 1698 C C . ALA A 1 237 ? 15.572 4.260 -4.123 1.00 84.50 237 ALA A C 1
ATOM 1700 O O . ALA A 1 237 ? 16.537 3.806 -4.731 1.00 84.50 237 ALA A O 1
ATOM 1701 N N . ALA A 1 238 ? 15.032 5.446 -4.429 1.00 81.38 238 ALA A N 1
ATOM 1702 C CA . ALA A 1 238 ? 15.530 6.307 -5.500 1.00 81.38 238 ALA A CA 1
ATOM 1703 C C . ALA A 1 238 ? 16.997 6.719 -5.284 1.00 81.38 238 ALA A C 1
ATOM 1705 O O . ALA A 1 238 ? 17.769 6.747 -6.242 1.00 81.38 238 ALA A O 1
ATOM 1706 N N . ALA A 1 239 ? 17.400 7.001 -4.041 1.00 82.88 239 ALA A N 1
ATOM 1707 C CA . ALA A 1 239 ? 18.791 7.295 -3.703 1.00 82.88 239 ALA A CA 1
ATOM 1708 C C . ALA A 1 239 ? 19.702 6.086 -3.950 1.00 82.88 239 ALA A C 1
ATOM 1710 O O . ALA A 1 239 ? 20.754 6.217 -4.569 1.00 82.88 239 ALA A O 1
ATOM 1711 N N . GLN A 1 240 ? 19.274 4.903 -3.503 1.00 80.94 240 GLN A N 1
ATOM 1712 C CA . GLN A 1 240 ? 20.041 3.658 -3.599 1.00 80.94 240 GLN A CA 1
ATOM 1713 C C . GLN A 1 240 ? 20.267 3.205 -5.043 1.00 80.94 240 GLN A C 1
ATOM 1715 O O . GLN A 1 240 ? 21.303 2.615 -5.337 1.00 80.94 240 GLN A O 1
ATOM 1720 N N . VAL A 1 241 ? 19.326 3.495 -5.943 1.00 77.12 241 VAL A N 1
ATOM 1721 C CA . VAL A 1 241 ? 19.431 3.127 -7.364 1.00 77.12 241 VAL A CA 1
ATOM 1722 C C . VAL A 1 241 ? 20.030 4.228 -8.246 1.00 77.12 241 VAL A C 1
ATOM 1724 O O . VAL A 1 241 ? 20.003 4.108 -9.470 1.00 77.12 241 VAL A O 1
ATOM 1727 N N . GLY A 1 242 ? 20.526 5.321 -7.651 1.00 76.62 242 GLY A N 1
ATOM 1728 C CA . GLY A 1 242 ? 21.080 6.457 -8.396 1.00 76.62 242 GLY A CA 1
ATOM 1729 C C . GLY A 1 242 ? 20.039 7.241 -9.207 1.00 76.62 242 GLY A C 1
ATOM 1730 O O . GLY A 1 242 ? 20.390 7.947 -10.147 1.00 76.62 242 GLY A O 1
ATOM 1731 N N . GLY A 1 243 ? 18.751 7.131 -8.867 1.00 75.06 243 GLY A N 1
ATOM 1732 C CA . GLY A 1 243 ? 17.657 7.814 -9.565 1.00 75.06 243 GLY A CA 1
ATOM 1733 C C . GLY A 1 243 ? 17.477 9.282 -9.166 1.00 75.06 243 GLY A C 1
ATOM 1734 O O . GLY A 1 243 ? 16.848 10.045 -9.898 1.00 75.06 243 GLY A O 1
ATOM 1735 N N . LEU A 1 244 ? 18.030 9.709 -8.025 1.00 76.75 244 LEU A N 1
ATOM 1736 C CA . LEU A 1 244 ? 17.868 11.083 -7.534 1.00 76.75 244 LEU A CA 1
ATOM 1737 C C . LEU A 1 244 ? 18.487 12.157 -8.442 1.00 76.75 244 LEU A C 1
ATOM 1739 O O . LEU A 1 244 ? 17.787 13.135 -8.695 1.00 76.75 244 LEU A O 1
ATOM 1743 N N . PRO A 1 245 ? 19.701 11.995 -9.004 1.00 76.44 245 PRO A N 1
ATOM 1744 C CA . PRO A 1 245 ? 20.241 12.959 -9.965 1.00 76.44 245 PRO A CA 1
ATOM 1745 C C . PRO A 1 245 ? 19.367 13.122 -11.215 1.00 76.44 245 PRO A C 1
ATOM 1747 O O . PRO A 1 245 ? 19.209 14.232 -11.722 1.00 76.44 245 PRO A O 1
ATOM 1750 N N . LEU A 1 246 ? 18.761 12.030 -11.701 1.00 70.94 246 LEU A N 1
ATOM 1751 C CA . LEU A 1 246 ? 17.833 12.074 -12.836 1.00 70.94 246 LEU A CA 1
ATOM 1752 C C . LEU A 1 246 ? 16.564 12.846 -12.476 1.00 70.94 246 LEU A C 1
ATOM 1754 O O . LEU A 1 246 ? 16.120 13.689 -13.252 1.00 70.94 246 LEU A O 1
ATOM 1758 N N . LEU A 1 247 ? 16.019 12.608 -11.281 1.00 71.38 247 LEU A N 1
ATOM 1759 C CA . LEU A 1 247 ? 14.862 13.339 -10.774 1.00 71.38 247 LEU A CA 1
ATOM 1760 C C . LEU A 1 247 ? 15.174 14.829 -10.564 1.00 71.38 247 LEU A C 1
ATOM 1762 O O . LEU A 1 247 ? 14.387 15.673 -10.982 1.00 71.38 247 LEU A O 1
ATOM 1766 N N . GLN A 1 248 ? 16.326 15.161 -9.972 1.00 75.81 248 GLN A N 1
ATOM 1767 C CA . GLN A 1 248 ? 16.783 16.544 -9.799 1.00 75.81 248 GLN A CA 1
ATOM 1768 C C . GLN A 1 248 ? 16.906 17.247 -11.156 1.00 75.81 248 GLN A C 1
ATOM 1770 O O . GLN A 1 248 ? 16.364 18.336 -11.326 1.00 75.81 248 GLN A O 1
ATOM 1775 N N . ARG A 1 249 ? 17.531 16.602 -12.151 1.00 75.94 249 ARG A N 1
ATOM 1776 C CA . ARG A 1 249 ? 17.660 17.155 -13.508 1.00 75.94 249 ARG A CA 1
ATOM 1777 C C . ARG A 1 249 ? 16.308 17.303 -14.211 1.00 75.94 249 ARG A C 1
ATOM 1779 O O . ARG A 1 249 ? 16.110 18.280 -14.923 1.00 75.94 249 ARG A O 1
ATOM 1786 N N . ALA A 1 250 ? 15.382 16.364 -14.022 1.00 70.88 250 ALA A N 1
ATOM 1787 C CA . ALA A 1 250 ? 14.050 16.432 -14.620 1.00 70.88 250 ALA A CA 1
ATOM 1788 C C . ALA A 1 250 ? 13.189 17.554 -14.016 1.00 70.88 250 ALA A C 1
ATOM 1790 O O . ALA A 1 250 ? 12.461 18.221 -14.744 1.00 70.88 250 ALA A O 1
ATOM 1791 N N . LEU A 1 251 ? 13.272 17.768 -12.700 1.00 74.06 251 LEU A N 1
ATOM 1792 C CA . LEU A 1 251 ? 12.473 18.776 -11.997 1.00 74.06 251 LEU A CA 1
ATOM 1793 C C . LEU A 1 251 ? 13.044 20.190 -12.120 1.00 74.06 251 LEU A C 1
ATOM 1795 O O . LEU A 1 251 ? 12.283 21.151 -12.199 1.00 74.06 251 LEU A O 1
ATOM 1799 N N . PHE A 1 252 ? 14.370 20.321 -12.108 1.00 79.81 252 PHE A N 1
ATOM 1800 C CA . PHE A 1 252 ? 15.049 21.615 -12.001 1.00 79.81 252 PHE A CA 1
ATOM 1801 C C . PHE A 1 252 ? 15.841 21.997 -13.257 1.00 79.81 252 PHE A C 1
ATOM 1803 O O . PHE A 1 252 ? 16.390 23.094 -13.324 1.00 79.81 252 PHE A O 1
ATOM 1810 N N . GLY A 1 253 ? 15.871 21.122 -14.265 1.00 73.69 253 GLY A N 1
ATOM 1811 C CA . GLY A 1 253 ? 16.702 21.276 -15.454 1.00 73.69 253 GLY A CA 1
ATOM 1812 C C . GLY A 1 253 ? 18.172 20.942 -15.191 1.00 73.69 253 GLY A C 1
ATOM 1813 O O . GLY A 1 253 ? 18.613 20.744 -14.057 1.00 73.69 253 GLY A O 1
ATOM 1814 N N . SER A 1 254 ? 18.970 20.870 -16.258 1.00 71.62 254 SER A N 1
ATOM 1815 C CA . SER A 1 254 ? 20.422 20.978 -16.117 1.00 71.62 254 SER A CA 1
ATOM 1816 C C . SER A 1 254 ? 20.737 22.420 -15.743 1.00 71.62 254 SER A C 1
ATOM 1818 O O . SER A 1 254 ? 20.360 23.321 -16.488 1.00 71.62 254 SER A O 1
ATOM 1820 N N . SER A 1 255 ? 21.406 22.630 -14.612 1.00 57.44 255 SER A N 1
ATOM 1821 C CA . SER A 1 255 ? 21.845 23.933 -14.116 1.00 57.44 255 SER A CA 1
ATOM 1822 C C . SER A 1 255 ? 22.698 24.670 -15.158 1.00 57.44 255 SER A C 1
ATOM 1824 O O . SER A 1 255 ? 23.923 24.568 -15.168 1.00 57.44 255 SER A O 1
ATOM 1826 N N . SER A 1 256 ? 22.049 25.401 -16.061 1.00 60.25 256 SER A N 1
ATOM 1827 C CA . SER A 1 256 ? 22.671 26.482 -16.810 1.00 60.25 256 SER A CA 1
ATOM 1828 C C . SER A 1 256 ? 22.892 27.645 -15.846 1.00 60.25 256 SER A C 1
ATOM 1830 O O . SER A 1 256 ? 22.071 27.888 -14.962 1.00 60.25 256 SER A O 1
ATOM 1832 N N . SER A 1 257 ? 23.996 28.359 -16.019 1.00 62.44 257 SER A N 1
ATOM 1833 C CA . SER A 1 257 ? 24.608 29.338 -15.109 1.00 62.44 257 SER A CA 1
ATOM 1834 C C . SER A 1 257 ? 23.755 30.538 -14.644 1.00 62.44 257 SER A C 1
ATOM 1836 O O . SER A 1 257 ? 24.302 31.441 -14.019 1.00 62.44 257 SER A O 1
ATOM 1838 N N . SER A 1 258 ? 22.440 30.581 -14.890 1.00 71.62 258 SER A N 1
ATOM 1839 C CA . SER A 1 258 ? 21.577 31.720 -14.540 1.00 71.62 258 SER A CA 1
ATOM 1840 C C . SER A 1 258 ? 20.436 31.428 -13.557 1.00 71.62 258 SER A C 1
ATOM 1842 O O . SER A 1 258 ? 19.674 32.344 -13.251 1.00 71.62 258 SER A O 1
ATOM 1844 N N . THR A 1 259 ? 20.262 30.202 -13.052 1.00 70.19 259 THR A N 1
ATOM 1845 C CA . THR A 1 259 ? 19.257 29.956 -12.003 1.00 70.19 259 THR A CA 1
ATOM 1846 C C . THR A 1 259 ? 19.821 30.367 -10.645 1.00 70.19 259 THR A C 1
ATOM 1848 O O . THR A 1 259 ? 20.742 29.728 -10.146 1.00 70.19 259 THR A O 1
ATOM 1851 N N . SER A 1 260 ? 19.279 31.423 -10.039 1.00 79.69 260 SER A N 1
ATOM 1852 C CA . SER A 1 260 ? 19.499 31.777 -8.632 1.00 79.69 260 SER A CA 1
ATOM 1853 C C . SER A 1 260 ? 18.298 31.341 -7.776 1.00 79.69 260 SER A C 1
ATOM 1855 O O . SER A 1 260 ? 17.193 31.141 -8.283 1.00 79.69 260 SER A O 1
ATOM 1857 N N . GLY A 1 261 ? 18.501 31.151 -6.468 1.00 85.69 261 GLY A N 1
ATOM 1858 C CA . GLY A 1 261 ? 17.424 30.850 -5.512 1.00 85.69 261 GLY A CA 1
ATOM 1859 C C . GLY A 1 261 ? 17.214 29.362 -5.193 1.00 85.69 261 GLY A C 1
ATOM 1860 O O . GLY A 1 261 ? 18.122 28.542 -5.324 1.00 85.69 261 GLY A O 1
ATOM 1861 N N . LEU A 1 262 ? 16.006 29.018 -4.725 1.00 84.38 262 LEU A N 1
ATOM 1862 C CA . LEU A 1 262 ? 15.673 27.699 -4.160 1.00 84.38 262 LEU A CA 1
ATOM 1863 C C . LEU A 1 262 ? 15.931 26.538 -5.132 1.00 84.38 262 LEU A C 1
ATOM 1865 O O . LEU A 1 262 ? 16.417 25.492 -4.719 1.00 84.38 262 LEU A O 1
ATOM 1869 N N . VAL A 1 263 ? 15.633 26.730 -6.419 1.00 82.56 263 VAL A N 1
ATOM 1870 C CA . VAL A 1 263 ? 15.827 25.711 -7.464 1.00 82.56 263 VAL A CA 1
ATOM 1871 C C . VAL A 1 263 ? 17.307 25.357 -7.624 1.00 82.56 263 VAL A C 1
ATOM 1873 O O . VAL A 1 263 ? 17.655 24.182 -7.666 1.00 82.56 263 VAL A O 1
ATOM 1876 N N . ALA A 1 264 ? 18.184 26.363 -7.636 1.00 82.12 264 ALA A N 1
ATOM 1877 C CA . ALA A 1 264 ? 19.626 26.157 -7.732 1.00 82.12 264 ALA A CA 1
ATOM 1878 C C . ALA A 1 264 ? 20.192 25.490 -6.475 1.00 82.12 264 ALA A C 1
ATOM 1880 O O . ALA A 1 264 ? 21.035 24.602 -6.572 1.00 82.12 264 ALA A O 1
ATOM 1881 N N . TRP A 1 265 ? 19.680 25.870 -5.300 1.00 86.88 265 TRP A N 1
ATOM 1882 C CA . TRP A 1 265 ? 20.037 25.215 -4.043 1.00 86.88 265 TRP A CA 1
ATOM 1883 C C . TRP A 1 265 ? 19.638 23.732 -4.042 1.00 86.88 265 TRP A C 1
ATOM 1885 O O . TRP A 1 265 ? 20.475 22.886 -3.745 1.00 86.88 265 TRP A O 1
ATOM 1895 N N . LEU A 1 266 ? 18.406 23.398 -4.449 1.00 84.00 266 LEU A N 1
ATOM 1896 C CA . LEU A 1 266 ? 17.926 22.011 -4.542 1.00 84.00 266 LEU A CA 1
ATOM 1897 C C . LEU A 1 266 ? 18.699 21.181 -5.577 1.00 84.00 266 LEU A C 1
ATOM 1899 O O . LEU A 1 266 ? 18.955 19.998 -5.343 1.00 84.00 266 LEU A O 1
ATOM 1903 N N . ALA A 1 267 ? 19.074 21.792 -6.703 1.00 80.44 267 ALA A N 1
ATOM 1904 C CA . ALA A 1 267 ? 19.886 21.158 -7.739 1.00 80.44 267 ALA A CA 1
ATOM 1905 C C . ALA A 1 267 ? 21.344 20.927 -7.298 1.00 80.44 267 ALA A C 1
ATOM 1907 O O . ALA A 1 267 ? 21.984 20.005 -7.793 1.00 80.44 267 ALA A O 1
ATOM 1908 N N . GLY A 1 268 ? 21.859 21.741 -6.369 1.00 83.38 268 GLY A N 1
ATOM 1909 C CA . GLY A 1 268 ? 23.215 21.628 -5.825 1.00 83.38 268 GLY A CA 1
ATOM 1910 C C . GLY A 1 268 ? 23.373 20.633 -4.669 1.00 83.38 268 GLY A C 1
ATOM 1911 O O . GLY A 1 268 ? 24.498 20.397 -4.234 1.00 83.38 268 GLY A O 1
ATOM 1912 N N . LEU A 1 269 ? 22.281 20.057 -4.152 1.00 85.81 269 LEU A N 1
ATOM 1913 C CA . LEU A 1 269 ? 22.349 19.040 -3.100 1.00 85.81 269 LEU A CA 1
ATOM 1914 C C . LEU A 1 269 ? 22.919 17.730 -3.650 1.00 85.81 269 LEU A C 1
ATOM 1916 O O . LEU A 1 269 ? 22.440 17.222 -4.668 1.00 85.81 269 LEU A O 1
ATOM 1920 N N . ASP A 1 270 ? 23.873 17.136 -2.929 1.00 89.06 270 ASP A N 1
ATOM 1921 C CA . ASP A 1 270 ? 24.274 15.757 -3.193 1.00 89.06 270 ASP A CA 1
ATOM 1922 C C . ASP A 1 270 ? 23.089 14.792 -2.988 1.00 89.06 270 ASP A C 1
ATOM 1924 O O . ASP A 1 270 ? 22.088 15.109 -2.335 1.00 89.06 270 ASP A O 1
ATOM 1928 N N . SER A 1 271 ? 23.179 13.589 -3.561 1.00 81.62 271 SER A N 1
ATOM 1929 C CA . SER A 1 271 ? 22.078 12.620 -3.515 1.00 81.62 271 SER A CA 1
ATOM 1930 C C . SER A 1 271 ? 21.687 12.214 -2.090 1.00 81.62 271 SER A C 1
ATOM 1932 O O . SER A 1 271 ? 20.518 11.918 -1.848 1.00 81.62 271 SER A O 1
ATOM 1934 N N . GLY A 1 272 ? 22.625 12.215 -1.139 1.00 85.50 272 GLY A N 1
ATOM 1935 C CA . GLY A 1 272 ? 22.352 11.905 0.263 1.00 85.50 272 GLY A CA 1
ATOM 1936 C C . GLY A 1 272 ? 21.571 13.022 0.953 1.00 85.50 272 GLY A C 1
ATOM 1937 O O . GLY A 1 272 ? 20.549 12.758 1.590 1.00 85.50 272 GLY A O 1
ATOM 1938 N N . ALA A 1 273 ? 22.001 14.271 0.777 1.00 89.12 273 ALA A N 1
ATOM 1939 C CA . ALA A 1 273 ? 21.320 15.450 1.296 1.00 89.12 273 ALA A CA 1
ATOM 1940 C C . ALA A 1 273 ? 19.920 15.612 0.683 1.00 89.12 273 ALA A C 1
ATOM 1942 O O . ALA A 1 273 ? 18.952 15.875 1.401 1.00 89.12 273 ALA A O 1
ATOM 1943 N N . PHE A 1 274 ? 19.780 15.378 -0.625 1.00 86.88 274 PHE A N 1
ATOM 1944 C CA . PHE A 1 274 ? 18.482 15.410 -1.296 1.00 86.88 274 PHE A CA 1
ATOM 1945 C C . PHE A 1 274 ? 17.557 14.285 -0.810 1.00 86.88 274 PHE A C 1
ATOM 1947 O O . PHE A 1 274 ? 16.388 14.536 -0.517 1.00 86.88 274 PHE A O 1
ATOM 1954 N N . ALA A 1 275 ? 18.071 13.063 -0.622 1.00 86.75 275 ALA A N 1
ATOM 1955 C CA . ALA A 1 275 ? 17.303 11.970 -0.022 1.00 86.75 275 ALA A CA 1
ATOM 1956 C C . ALA A 1 275 ? 16.823 12.318 1.396 1.00 86.75 275 ALA A C 1
ATOM 1958 O O . ALA A 1 275 ? 15.657 12.099 1.725 1.00 86.75 275 ALA A O 1
ATOM 1959 N N . ALA A 1 276 ? 17.697 12.892 2.229 1.00 89.81 276 ALA A N 1
ATOM 1960 C CA . ALA A 1 276 ? 17.350 13.317 3.582 1.00 89.81 276 ALA A CA 1
ATOM 1961 C C . ALA A 1 276 ? 16.257 14.397 3.581 1.00 89.81 276 ALA A C 1
ATOM 1963 O O . ALA A 1 276 ? 15.316 14.314 4.372 1.00 89.81 276 ALA A O 1
ATOM 1964 N N . LEU A 1 277 ? 16.331 15.359 2.655 1.00 92.12 277 LEU A N 1
ATOM 1965 C CA . LEU A 1 277 ? 15.295 16.373 2.465 1.00 92.12 277 LEU A CA 1
ATOM 1966 C C . LEU A 1 277 ? 13.949 15.746 2.077 1.00 92.12 277 LEU A C 1
ATOM 1968 O O . LEU A 1 277 ? 12.921 16.108 2.646 1.00 92.12 277 LEU A O 1
ATOM 1972 N N . LEU A 1 278 ? 13.940 14.782 1.153 1.00 89.75 278 LEU A N 1
ATOM 1973 C CA . LEU A 1 278 ? 12.719 14.074 0.756 1.00 89.75 278 LEU A CA 1
ATOM 1974 C C . LEU A 1 278 ? 12.128 13.243 1.905 1.00 89.75 278 LEU A C 1
ATOM 1976 O O . LEU A 1 278 ? 10.911 13.216 2.080 1.00 89.75 278 LEU A O 1
ATOM 1980 N N . VAL A 1 279 ? 12.966 12.609 2.731 1.00 90.75 279 VAL A N 1
ATOM 1981 C CA . VAL A 1 279 ? 12.514 11.912 3.946 1.00 90.75 279 VAL A CA 1
ATOM 1982 C C . VAL A 1 279 ? 11.927 12.904 4.954 1.00 90.75 279 VAL A C 1
ATOM 1984 O O . VAL A 1 279 ? 10.865 12.641 5.516 1.0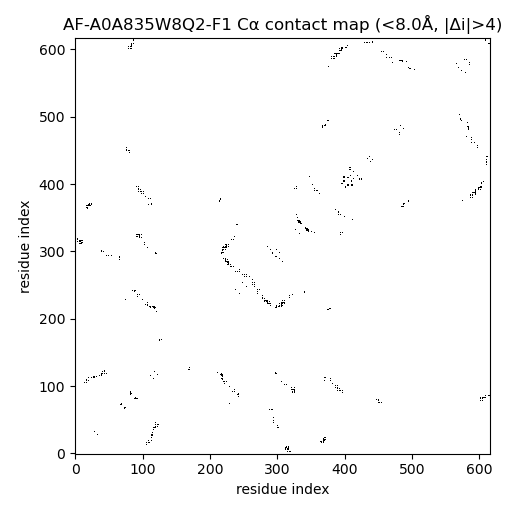0 90.75 279 VAL A O 1
ATOM 1987 N N . ALA A 1 280 ? 12.552 14.066 5.152 1.00 94.06 280 ALA A N 1
ATOM 1988 C CA . ALA A 1 280 ? 12.001 15.118 6.005 1.00 94.06 280 ALA A CA 1
ATOM 1989 C C . ALA A 1 280 ? 10.649 15.627 5.472 1.00 94.06 280 ALA A C 1
ATOM 1991 O O . ALA A 1 280 ? 9.691 15.758 6.235 1.00 94.06 280 ALA A O 1
ATOM 1992 N N . ALA A 1 281 ? 10.528 15.822 4.156 1.00 93.44 281 ALA A N 1
ATOM 1993 C CA . ALA A 1 281 ? 9.269 16.176 3.508 1.00 93.44 281 ALA A CA 1
ATOM 1994 C C . ALA A 1 281 ? 8.195 15.089 3.703 1.00 93.44 281 ALA A C 1
ATOM 1996 O O . ALA A 1 281 ? 7.043 15.415 3.987 1.00 93.44 281 ALA A O 1
ATOM 1997 N N . ALA A 1 282 ? 8.566 13.805 3.637 1.00 92.25 282 ALA A N 1
ATOM 1998 C CA . ALA A 1 282 ? 7.671 12.683 3.920 1.00 92.25 282 ALA A CA 1
ATOM 1999 C C . ALA A 1 282 ? 7.173 12.677 5.375 1.00 92.25 282 ALA A C 1
ATOM 2001 O O . ALA A 1 282 ? 6.001 12.398 5.629 1.00 92.25 282 ALA A O 1
ATOM 2002 N N . VAL A 1 283 ? 8.029 13.029 6.340 1.00 94.38 283 VAL A N 1
ATOM 2003 C CA . VAL A 1 283 ? 7.631 13.188 7.749 1.00 94.38 283 VAL A CA 1
ATOM 2004 C C . VAL A 1 283 ? 6.639 14.343 7.902 1.00 94.38 283 VAL A C 1
ATOM 2006 O O . VAL A 1 283 ? 5.584 14.158 8.510 1.00 94.38 283 VAL A O 1
ATOM 2009 N N . CYS A 1 284 ? 6.917 15.504 7.302 1.00 96.50 284 CYS A N 1
ATOM 2010 C CA . CYS A 1 284 ? 5.992 16.642 7.298 1.00 96.50 284 CYS A CA 1
ATOM 2011 C C . CYS A 1 284 ? 4.640 16.277 6.665 1.00 96.50 284 CYS A C 1
ATOM 2013 O O . CYS A 1 284 ? 3.585 16.589 7.221 1.00 96.50 284 CYS A O 1
ATOM 2015 N N . TRP A 1 285 ? 4.666 15.559 5.540 1.00 95.56 285 TRP A N 1
ATOM 2016 C CA . TRP A 1 285 ? 3.473 15.049 4.872 1.00 95.56 285 TRP A CA 1
ATOM 2017 C C . TRP A 1 285 ? 2.690 14.068 5.752 1.00 95.56 285 TRP A C 1
ATOM 2019 O O . TRP A 1 285 ? 1.473 14.187 5.885 1.00 95.56 285 TRP A O 1
ATOM 2029 N N . SER A 1 286 ? 3.373 13.143 6.426 1.00 96.19 286 SER A N 1
ATOM 2030 C CA . SER A 1 286 ? 2.753 12.221 7.379 1.00 96.19 286 SER A CA 1
ATOM 2031 C C . SER A 1 286 ? 2.072 12.950 8.542 1.00 96.19 286 SER A C 1
ATOM 2033 O O . SER A 1 286 ? 0.945 12.607 8.907 1.00 96.19 286 SER A O 1
ATOM 2035 N N . CYS A 1 287 ? 2.697 14.002 9.080 1.00 97.25 287 CYS A N 1
ATOM 2036 C CA . CYS A 1 287 ? 2.097 14.857 10.105 1.00 97.25 287 CYS A CA 1
ATOM 2037 C C . CYS A 1 287 ? 0.828 15.558 9.597 1.00 97.25 287 CYS A C 1
ATOM 2039 O O . CYS A 1 287 ? -0.192 15.551 10.290 1.00 97.25 287 CYS A O 1
ATOM 2041 N N . TRP A 1 288 ? 0.862 16.106 8.377 1.00 97.44 288 TRP A N 1
ATOM 2042 C CA . TRP A 1 288 ? -0.313 16.700 7.733 1.00 97.44 288 TRP A CA 1
ATOM 2043 C C . TRP A 1 288 ? -1.442 15.678 7.565 1.00 97.44 288 TRP A C 1
ATOM 2045 O O . TRP A 1 288 ? -2.580 15.923 7.969 1.00 97.44 288 TRP A O 1
ATOM 2055 N N . VAL A 1 289 ? -1.124 14.488 7.054 1.00 96.88 289 VAL A N 1
ATOM 2056 C CA . VAL A 1 289 ? -2.090 13.398 6.890 1.00 96.88 289 VAL A CA 1
ATOM 2057 C C . VAL A 1 289 ? -2.658 12.988 8.243 1.00 96.88 289 VAL A C 1
ATOM 2059 O O . VAL A 1 289 ? -3.874 12.879 8.374 1.00 96.88 289 VAL A O 1
ATOM 2062 N N . ALA A 1 290 ? -1.828 12.816 9.272 1.00 97.31 290 ALA A N 1
ATOM 2063 C CA . ALA A 1 290 ? -2.284 12.472 10.613 1.00 97.31 290 ALA A CA 1
ATOM 2064 C C . ALA A 1 290 ? -3.275 13.505 11.162 1.00 97.31 290 ALA A C 1
ATOM 2066 O O . ALA A 1 290 ? -4.362 13.144 11.617 1.00 97.31 290 ALA A O 1
ATOM 2067 N N . TRP A 1 291 ? -2.938 14.789 11.048 1.00 97.25 291 TRP A N 1
ATOM 2068 C CA . TRP A 1 291 ? -3.825 15.873 11.444 1.00 97.25 291 TRP A CA 1
ATOM 2069 C C . TRP A 1 291 ? -5.133 15.866 10.642 1.00 97.25 291 TRP A C 1
ATOM 2071 O O . TRP A 1 291 ? -6.208 15.969 11.229 1.00 97.25 291 TRP A O 1
ATOM 2081 N N . SER A 1 292 ? -5.070 15.624 9.330 1.00 96.56 292 SER A N 1
ATOM 2082 C CA . SER A 1 292 ? -6.250 15.518 8.465 1.00 96.56 292 SER A CA 1
ATOM 2083 C C . SER A 1 292 ? -7.210 14.404 8.923 1.00 96.56 292 SER A C 1
ATOM 2085 O O . SER A 1 292 ? -8.428 14.577 8.940 1.00 96.56 292 SER A O 1
ATOM 2087 N N . ARG A 1 293 ? -6.678 13.264 9.390 1.00 95.69 293 ARG A N 1
ATOM 2088 C CA . ARG A 1 293 ? -7.484 12.150 9.915 1.00 95.69 293 ARG A CA 1
ATOM 2089 C C . ARG A 1 293 ? -8.118 12.463 11.270 1.00 95.69 293 ARG A C 1
ATOM 2091 O O . ARG A 1 293 ? -9.240 12.020 11.525 1.00 95.69 293 ARG A O 1
ATOM 2098 N N . LEU A 1 294 ? -7.422 13.230 12.113 1.00 95.19 294 LEU A N 1
ATOM 2099 C CA . LEU A 1 294 ? -7.973 13.756 13.364 1.00 95.19 294 LEU A CA 1
ATOM 2100 C C . LEU A 1 294 ? -9.117 14.736 13.076 1.00 95.19 294 LEU A C 1
ATOM 2102 O O . LEU A 1 294 ? -10.187 14.634 13.669 1.00 95.19 294 LEU A O 1
ATOM 2106 N N . TYR A 1 295 ? -8.902 15.637 12.116 1.00 94.75 295 TYR A N 1
ATOM 2107 C CA . TYR A 1 295 ? -9.870 16.626 11.651 1.00 94.75 295 TYR A CA 1
ATOM 2108 C C . TYR A 1 295 ? -11.142 15.984 11.068 1.00 94.75 295 TYR A C 1
ATOM 2110 O O . TYR A 1 295 ? -12.261 16.402 11.369 1.00 94.75 295 TYR A O 1
ATOM 2118 N N . LEU A 1 296 ? -11.009 14.899 10.299 1.00 91.94 296 LEU A N 1
ATOM 2119 C CA . LEU A 1 296 ? -12.161 14.137 9.801 1.00 91.94 296 LEU A CA 1
ATOM 2120 C C . LEU A 1 296 ? -12.892 13.342 10.891 1.00 91.94 296 LEU A C 1
ATOM 2122 O O . LEU A 1 296 ? -14.010 12.888 10.656 1.00 91.94 296 LEU A O 1
ATOM 2126 N N . GLY A 1 297 ? -12.308 13.194 12.082 1.00 92.50 297 GLY A N 1
ATOM 2127 C CA . GLY A 1 297 ? -12.903 12.439 13.187 1.00 92.50 297 GLY A CA 1
ATOM 2128 C C . GLY A 1 297 ? -12.952 10.931 12.944 1.00 92.50 297 GLY A C 1
ATOM 2129 O O . GLY A 1 297 ? -13.744 10.216 13.558 1.00 92.50 297 GLY A O 1
ATOM 2130 N N . VAL A 1 298 ? -12.102 10.436 12.042 1.00 93.12 298 VAL A N 1
ATOM 2131 C CA . VAL A 1 298 ? -11.995 9.006 11.716 1.00 93.12 298 VAL A CA 1
ATOM 2132 C C . VAL A 1 298 ? -10.935 8.292 12.557 1.00 93.12 298 VAL A C 1
ATOM 2134 O O . VAL A 1 298 ? -10.959 7.067 12.643 1.00 93.12 298 VAL A O 1
ATOM 2137 N N . HIS A 1 299 ? -10.049 9.044 13.218 1.00 96.31 299 HIS A N 1
ATOM 2138 C CA . HIS A 1 299 ? -8.991 8.532 14.089 1.00 96.31 299 HIS A CA 1
ATOM 2139 C C . HIS A 1 299 ? -8.822 9.402 15.347 1.00 96.31 299 HIS A C 1
ATOM 2141 O O . HIS A 1 299 ? -9.059 10.608 15.324 1.00 96.31 299 HIS A O 1
ATOM 2147 N N . THR A 1 300 ? -8.402 8.781 16.447 1.00 96.31 300 THR A N 1
ATOM 2148 C CA . THR A 1 300 ? -7.980 9.434 17.696 1.00 96.31 300 THR A CA 1
ATOM 2149 C C . THR A 1 300 ? -6.474 9.711 17.707 1.00 96.31 300 THR A C 1
ATOM 2151 O O . THR A 1 300 ? -5.727 9.177 16.891 1.00 96.31 300 THR A O 1
ATOM 2154 N N . LYS A 1 301 ? -5.979 10.507 18.666 1.00 97.75 301 LYS A N 1
ATOM 2155 C CA . LYS A 1 301 ? -4.538 10.803 18.798 1.00 97.75 301 LYS A CA 1
ATOM 2156 C C . LYS A 1 301 ? -3.708 9.525 19.000 1.00 97.75 301 LYS A C 1
ATOM 2158 O O . LYS A 1 301 ? -2.614 9.426 18.452 1.00 97.75 301 LYS A O 1
ATOM 2163 N N . VAL A 1 302 ? -4.223 8.543 19.749 1.00 97.69 302 VAL A N 1
ATOM 2164 C CA . VAL A 1 302 ? -3.536 7.259 19.973 1.00 97.69 302 VAL A CA 1
ATOM 2165 C C . VAL A 1 302 ? -3.461 6.421 18.696 1.00 97.69 302 VAL A C 1
ATOM 2167 O O . VAL A 1 302 ? -2.413 5.838 18.430 1.00 97.69 302 VAL A O 1
ATOM 2170 N N . ASP A 1 303 ? -4.497 6.431 17.851 1.00 97.62 303 ASP A N 1
ATOM 2171 C CA . ASP A 1 303 ? -4.471 5.738 16.554 1.00 97.62 303 ASP A CA 1
ATOM 2172 C C . ASP A 1 303 ? -3.354 6.281 15.652 1.00 97.62 303 ASP A C 1
ATOM 2174 O O . ASP A 1 303 ? -2.656 5.517 14.979 1.00 97.62 303 ASP A O 1
ATOM 2178 N N . LEU A 1 304 ? -3.192 7.609 15.649 1.00 97.69 304 LEU A N 1
ATOM 2179 C CA . LEU A 1 304 ? -2.184 8.325 14.866 1.00 97.69 304 LEU A CA 1
ATOM 2180 C C . LEU A 1 304 ? -0.776 8.084 15.405 1.00 97.69 304 LEU A C 1
ATOM 2182 O O . LEU A 1 304 ? 0.128 7.813 14.621 1.00 97.69 304 LEU A O 1
ATOM 2186 N N . ALA A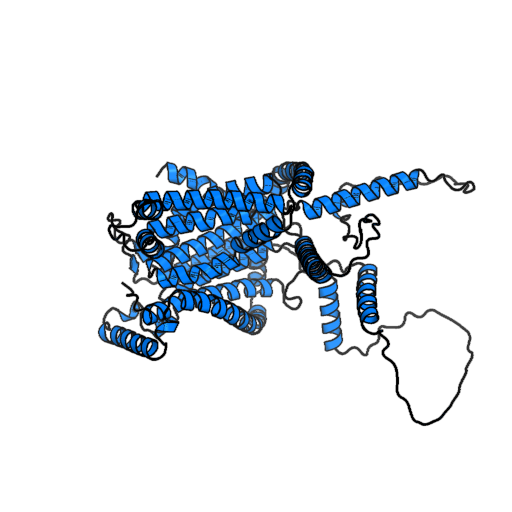 1 305 ? -0.597 8.127 16.728 1.00 97.69 305 ALA A N 1
ATOM 2187 C CA . ALA A 1 305 ? 0.686 7.853 17.368 1.00 97.69 305 ALA A CA 1
ATOM 2188 C C . ALA A 1 305 ? 1.146 6.410 17.113 1.00 97.69 305 ALA A C 1
ATOM 2190 O O . ALA A 1 305 ? 2.290 6.195 16.718 1.00 97.69 305 ALA A O 1
ATOM 2191 N N . LEU A 1 306 ? 0.247 5.428 17.260 1.00 97.44 306 LEU A N 1
ATOM 2192 C CA . LEU A 1 306 ? 0.538 4.030 16.932 1.00 97.44 306 LEU A CA 1
ATOM 2193 C C . LEU A 1 306 ? 0.851 3.857 15.440 1.00 97.44 306 LEU A C 1
ATOM 2195 O O . LEU A 1 306 ? 1.795 3.150 15.099 1.00 97.44 306 LEU A O 1
ATOM 2199 N N . GLY A 1 307 ? 0.100 4.526 14.557 1.00 97.19 307 GLY A N 1
ATOM 2200 C CA . GLY A 1 307 ? 0.356 4.513 13.114 1.00 97.19 307 GLY A CA 1
ATOM 2201 C C . GLY A 1 307 ? 1.715 5.105 12.738 1.00 97.19 307 GLY A C 1
ATOM 2202 O O . GLY A 1 307 ? 2.436 4.509 11.945 1.00 97.19 307 GLY A O 1
ATOM 2203 N N . GLY A 1 308 ? 2.094 6.238 13.333 1.00 96.56 308 GLY A N 1
ATOM 2204 C CA . GLY A 1 308 ? 3.393 6.875 13.111 1.00 96.56 308 GLY A CA 1
ATOM 2205 C C . GLY A 1 308 ? 4.560 6.052 13.662 1.00 96.56 308 GLY A C 1
ATOM 2206 O O . GLY A 1 308 ? 5.534 5.828 12.949 1.00 96.56 308 GLY A O 1
ATOM 2207 N N . ALA A 1 309 ? 4.445 5.546 14.895 1.00 96.75 309 ALA A N 1
ATOM 2208 C CA . ALA A 1 309 ? 5.491 4.746 15.536 1.00 96.75 309 ALA A CA 1
ATOM 2209 C C . ALA A 1 309 ? 5.734 3.418 14.804 1.00 96.75 309 ALA A C 1
ATOM 2211 O O . ALA A 1 309 ? 6.874 3.070 14.500 1.00 96.75 309 ALA A O 1
ATOM 2212 N N . ALA A 1 310 ? 4.665 2.694 14.474 1.00 96.69 310 ALA A N 1
ATOM 2213 C CA . ALA A 1 310 ? 4.778 1.453 13.722 1.00 96.69 310 ALA A CA 1
ATOM 2214 C C . ALA A 1 310 ? 5.207 1.705 12.265 1.00 96.69 310 ALA A C 1
ATOM 2216 O O . ALA A 1 310 ? 6.009 0.946 11.722 1.00 96.69 310 ALA A O 1
ATOM 2217 N N . GLY A 1 311 ? 4.774 2.826 11.677 1.00 95.50 311 GLY A N 1
ATOM 2218 C CA . GLY A 1 311 ? 5.268 3.319 10.396 1.00 95.50 311 GLY A CA 1
ATOM 2219 C C . GLY A 1 311 ? 6.792 3.492 10.383 1.00 95.50 311 GLY A C 1
ATOM 2220 O O . GLY A 1 311 ? 7.485 2.950 9.525 1.00 95.50 311 GLY A O 1
ATOM 2221 N N . ALA A 1 312 ? 7.333 4.194 11.381 1.00 95.12 312 ALA A N 1
ATOM 2222 C CA . ALA A 1 312 ? 8.770 4.416 11.525 1.00 95.12 312 ALA A CA 1
ATOM 2223 C C . ALA A 1 312 ? 9.548 3.107 11.749 1.00 95.12 312 ALA A C 1
ATOM 2225 O O . ALA A 1 312 ? 10.601 2.909 11.143 1.00 95.12 312 ALA A O 1
ATOM 2226 N N . ALA A 1 313 ? 9.011 2.189 12.561 1.00 95.69 313 ALA A N 1
ATOM 2227 C CA . ALA A 1 313 ? 9.612 0.875 12.789 1.00 95.69 313 ALA A CA 1
ATOM 2228 C C . ALA A 1 313 ? 9.736 0.066 11.486 1.00 95.69 313 ALA A C 1
ATOM 2230 O O . ALA A 1 313 ? 10.775 -0.535 11.212 1.00 95.69 313 ALA A O 1
ATOM 2231 N N . VAL A 1 314 ? 8.696 0.081 10.649 1.00 95.00 314 VAL A N 1
ATOM 2232 C CA . VAL A 1 314 ? 8.701 -0.635 9.367 1.00 95.00 314 VAL A CA 1
ATOM 2233 C C . VAL A 1 314 ? 9.557 0.065 8.313 1.00 95.00 314 VAL A C 1
ATOM 2235 O O . VAL A 1 314 ? 10.213 -0.617 7.530 1.00 95.00 314 VAL A O 1
ATOM 2238 N N . LEU A 1 315 ? 9.657 1.396 8.333 1.00 93.75 315 LEU A N 1
ATOM 2239 C CA . LEU A 1 315 ? 10.638 2.120 7.519 1.00 93.75 315 LEU A CA 1
ATOM 2240 C C . LEU A 1 315 ? 12.079 1.718 7.881 1.00 93.75 315 LEU A C 1
ATOM 2242 O O . LEU A 1 315 ? 12.888 1.475 6.986 1.00 93.75 315 LEU A O 1
ATOM 2246 N N . GLY A 1 316 ? 12.389 1.600 9.178 1.00 93.38 316 GLY A N 1
ATOM 2247 C CA . GLY A 1 316 ? 13.686 1.114 9.659 1.00 93.38 316 GLY A CA 1
ATOM 2248 C C . GLY A 1 316 ? 13.998 -0.300 9.166 1.00 93.38 316 GLY A C 1
ATOM 2249 O O . GLY A 1 316 ? 15.085 -0.545 8.645 1.00 93.38 316 GLY A O 1
ATOM 2250 N N . LEU A 1 317 ? 13.018 -1.208 9.244 1.00 93.62 317 LEU A N 1
ATOM 2251 C CA . LEU A 1 317 ? 13.131 -2.566 8.704 1.00 93.62 317 LEU A CA 1
ATOM 2252 C C . LEU A 1 317 ? 13.408 -2.562 7.194 1.00 93.62 317 LEU A C 1
ATOM 2254 O O . LEU A 1 317 ? 14.322 -3.238 6.720 1.00 93.62 317 LEU A O 1
ATOM 2258 N N . TRP A 1 318 ? 12.636 -1.790 6.431 1.00 92.12 318 TRP A N 1
ATOM 2259 C CA . TRP A 1 318 ? 12.733 -1.784 4.974 1.00 92.12 318 TRP A CA 1
ATOM 2260 C C . TRP A 1 318 ? 13.970 -1.088 4.432 1.00 92.12 318 TRP A C 1
ATOM 2262 O O . TRP A 1 318 ? 14.447 -1.457 3.359 1.00 92.12 318 TRP A O 1
ATOM 2272 N N . ARG A 1 319 ? 14.551 -0.153 5.184 1.00 88.75 319 ARG A N 1
ATOM 2273 C CA . ARG A 1 319 ? 15.861 0.410 4.857 1.00 88.75 319 ARG A CA 1
ATOM 2274 C C . ARG A 1 319 ? 16.946 -0.674 4.780 1.00 88.75 319 ARG A C 1
ATOM 2276 O O . ARG A 1 319 ? 17.853 -0.540 3.963 1.00 88.75 319 ARG A O 1
ATOM 2283 N N . LEU A 1 320 ? 16.831 -1.737 5.583 1.00 86.88 320 LEU A N 1
ATOM 2284 C CA . LEU A 1 320 ? 17.733 -2.891 5.539 1.00 86.88 320 LEU A CA 1
ATOM 2285 C C . LEU A 1 320 ? 17.306 -3.955 4.523 1.00 86.88 320 LEU A C 1
ATOM 2287 O O . LEU A 1 320 ? 18.144 -4.447 3.776 1.00 86.88 320 LEU A O 1
ATOM 2291 N N . LEU A 1 321 ? 16.024 -4.330 4.497 1.00 86.00 321 LEU A N 1
ATOM 2292 C CA . LEU A 1 321 ? 15.566 -5.495 3.724 1.00 86.00 321 LEU A CA 1
ATOM 2293 C C . LEU A 1 321 ? 15.161 -5.187 2.280 1.00 86.00 321 LEU A C 1
ATOM 2295 O O . LEU A 1 321 ? 15.126 -6.088 1.446 1.00 86.00 321 LEU A O 1
ATOM 2299 N N . GLY A 1 322 ? 14.828 -3.935 1.976 1.00 77.62 322 GLY A N 1
ATOM 2300 C CA . GLY A 1 322 ? 14.057 -3.581 0.787 1.00 77.62 322 GLY A CA 1
ATOM 2301 C C . GLY A 1 322 ? 14.738 -3.870 -0.531 1.00 77.62 322 GLY A C 1
ATOM 2302 O O . GLY A 1 322 ? 14.259 -4.696 -1.307 1.00 77.62 322 GLY A O 1
ATOM 2303 N N . MET A 1 323 ? 15.892 -3.245 -0.746 1.00 76.00 323 MET A N 1
ATOM 2304 C CA . MET A 1 323 ? 16.678 -3.483 -1.951 1.00 76.00 323 MET A CA 1
ATOM 2305 C C . MET A 1 323 ? 17.171 -4.930 -2.046 1.00 76.00 323 MET A C 1
ATOM 2307 O O . MET A 1 323 ? 16.946 -5.532 -3.090 1.00 76.00 323 MET A O 1
ATOM 2311 N N . PRO A 1 324 ? 17.742 -5.551 -0.992 1.00 77.06 324 PRO A N 1
ATOM 2312 C CA . PRO A 1 324 ? 18.144 -6.955 -1.064 1.00 77.06 324 PRO A CA 1
ATOM 2313 C C . PRO A 1 324 ? 17.019 -7.904 -1.490 1.00 77.06 324 PRO A C 1
ATOM 2315 O O . PRO A 1 324 ? 17.261 -8.802 -2.292 1.00 77.06 324 PRO A O 1
ATOM 2318 N N . MET A 1 325 ? 15.785 -7.700 -1.011 1.00 70.69 325 MET A N 1
ATOM 2319 C CA . MET A 1 325 ? 14.662 -8.548 -1.420 1.00 70.69 325 MET A CA 1
ATOM 2320 C C . MET A 1 325 ? 14.233 -8.309 -2.868 1.00 70.69 325 MET A C 1
ATOM 2322 O O . MET A 1 325 ? 13.965 -9.279 -3.572 1.00 70.69 325 MET A O 1
ATOM 2326 N N . ALA A 1 326 ? 14.204 -7.063 -3.347 1.00 67.38 326 ALA A N 1
ATOM 2327 C CA . ALA A 1 326 ? 13.898 -6.794 -4.753 1.00 67.38 326 ALA A CA 1
ATOM 2328 C C . ALA A 1 326 ? 14.986 -7.321 -5.704 1.00 67.38 326 ALA A C 1
ATOM 2330 O O . ALA A 1 326 ? 14.669 -7.839 -6.772 1.00 67.38 326 ALA A O 1
ATOM 2331 N N . LEU A 1 327 ? 16.257 -7.246 -5.299 1.00 70.69 327 LEU A N 1
ATOM 2332 C CA . LEU A 1 327 ? 17.375 -7.798 -6.063 1.00 70.69 327 LEU A CA 1
ATOM 2333 C C . LEU A 1 327 ? 17.341 -9.329 -6.094 1.00 70.69 327 LEU A C 1
ATOM 2335 O O . LEU A 1 327 ? 17.406 -9.918 -7.173 1.00 70.69 327 LEU A O 1
ATOM 2339 N N . GLY A 1 328 ? 17.116 -9.972 -4.943 1.00 64.00 328 GLY A N 1
ATOM 2340 C CA . GLY A 1 328 ? 16.919 -11.422 -4.868 1.00 64.00 328 GLY A CA 1
ATOM 2341 C C . GLY A 1 328 ? 15.768 -11.908 -5.757 1.00 64.00 328 GLY A C 1
ATOM 2342 O O . GLY A 1 328 ? 15.897 -12.931 -6.426 1.00 64.00 328 GLY A O 1
ATOM 2343 N N . ALA A 1 329 ? 14.682 -11.132 -5.851 1.00 60.12 329 ALA A N 1
ATOM 2344 C CA . ALA A 1 329 ? 13.541 -11.427 -6.719 1.00 60.12 329 ALA A CA 1
ATOM 2345 C C . ALA A 1 329 ? 13.858 -11.444 -8.209 1.00 60.12 329 ALA A C 1
ATOM 2347 O O . ALA A 1 329 ? 13.355 -12.291 -8.948 1.00 60.12 329 ALA A O 1
ATOM 2348 N N . GLY A 1 330 ? 14.678 -10.491 -8.650 1.00 58.53 330 GLY A N 1
ATOM 2349 C CA . GLY A 1 330 ? 15.125 -10.408 -10.034 1.00 58.53 330 GLY A CA 1
ATOM 2350 C C . GLY A 1 330 ? 16.106 -11.516 -10.411 1.00 58.53 330 GLY A C 1
ATOM 2351 O O . GLY A 1 330 ? 16.519 -11.571 -11.566 1.00 58.53 330 GLY A O 1
ATOM 2352 N N . GLY A 1 331 ? 16.511 -12.367 -9.455 1.00 58.81 331 GLY A N 1
ATOM 2353 C CA . GLY A 1 331 ? 17.689 -13.212 -9.607 1.00 58.81 331 GLY A CA 1
ATOM 2354 C C . GLY A 1 331 ? 18.928 -12.360 -9.857 1.00 58.81 331 GLY A C 1
ATOM 2355 O O . GLY A 1 331 ? 19.799 -12.774 -10.599 1.00 58.81 331 GLY A O 1
ATOM 2356 N N . MET A 1 332 ? 18.976 -11.134 -9.334 1.00 58.78 332 MET A N 1
ATOM 2357 C CA . MET A 1 332 ? 20.083 -10.216 -9.554 1.00 58.78 332 MET A CA 1
ATOM 2358 C C . MET A 1 332 ? 21.017 -10.269 -8.354 1.00 58.78 332 MET A C 1
ATOM 2360 O O . MET A 1 332 ? 20.613 -9.991 -7.224 1.00 58.78 332 MET A O 1
ATOM 2364 N N . VAL A 1 333 ? 22.278 -10.611 -8.603 1.00 53.88 333 VAL A N 1
ATOM 2365 C CA . VAL A 1 333 ? 23.327 -10.527 -7.588 1.00 53.88 333 VAL A CA 1
ATOM 2366 C C . VAL A 1 333 ? 24.004 -9.162 -7.735 1.00 53.88 333 VAL A C 1
ATOM 2368 O O . VAL A 1 333 ? 24.392 -8.802 -8.851 1.00 53.88 333 VAL A O 1
ATOM 2371 N N . PRO A 1 334 ? 24.143 -8.371 -6.654 1.00 54.00 334 PRO A N 1
ATOM 2372 C CA . PRO A 1 334 ? 24.925 -7.143 -6.707 1.00 54.00 334 PRO A CA 1
ATOM 2373 C C . PRO A 1 334 ? 26.390 -7.491 -7.006 1.00 54.00 334 PRO A C 1
ATOM 2375 O O . PRO A 1 334 ? 27.063 -8.119 -6.189 1.00 54.00 334 PRO A O 1
ATOM 2378 N N . TYR A 1 335 ? 26.889 -7.088 -8.174 1.00 41.66 335 TYR A N 1
ATOM 2379 C CA . TYR A 1 335 ? 28.284 -7.269 -8.565 1.00 41.66 335 TYR A CA 1
ATOM 2380 C C . TYR A 1 335 ? 29.067 -5.995 -8.230 1.00 41.66 335 TYR A C 1
ATOM 2382 O O . TYR A 1 335 ? 29.138 -5.058 -9.021 1.00 41.66 335 TYR A O 1
ATOM 2390 N N . GLY A 1 336 ? 29.631 -5.964 -7.019 1.00 40.72 336 GLY A N 1
ATOM 2391 C CA . GLY A 1 336 ? 30.476 -4.873 -6.528 1.00 40.72 336 GLY A CA 1
ATOM 2392 C C . GLY A 1 336 ? 29.701 -3.644 -6.035 1.00 40.72 336 GLY A C 1
ATOM 2393 O O . GLY A 1 336 ? 28.881 -3.066 -6.739 1.00 40.72 336 GLY A O 1
ATOM 2394 N N . VAL A 1 337 ? 30.000 -3.205 -4.810 1.00 39.88 337 VAL A N 1
ATOM 2395 C CA . VAL A 1 337 ? 29.569 -1.902 -4.277 1.00 39.88 337 VAL A CA 1
ATOM 2396 C C . VAL A 1 337 ? 30.749 -0.939 -4.424 1.00 39.88 337 VAL A C 1
ATOM 2398 O O . VAL A 1 337 ? 31.447 -0.632 -3.463 1.00 39.88 337 VAL A O 1
ATOM 2401 N N . GLY A 1 338 ? 31.039 -0.532 -5.661 1.00 38.41 338 GLY A N 1
ATOM 2402 C CA . GLY A 1 338 ? 31.919 0.609 -5.927 1.00 38.41 338 GLY A CA 1
ATOM 2403 C C . GLY A 1 338 ? 31.114 1.902 -5.794 1.00 38.41 338 GLY A C 1
ATOM 2404 O O . GLY A 1 338 ? 29.932 1.909 -6.126 1.00 38.41 338 GLY A O 1
ATOM 2405 N N . GLY A 1 339 ? 31.722 2.989 -5.307 1.00 33.50 339 GLY A N 1
ATOM 2406 C CA . GLY A 1 339 ? 31.071 4.257 -4.922 1.00 33.50 339 GLY A CA 1
ATOM 2407 C C . GLY A 1 339 ? 30.304 5.049 -6.002 1.00 33.50 339 GLY A C 1
ATOM 2408 O O . GLY A 1 339 ? 30.137 6.252 -5.838 1.00 33.50 339 GLY A O 1
ATOM 2409 N N . GLY A 1 340 ? 29.838 4.414 -7.081 1.00 42.09 340 GLY A N 1
ATOM 2410 C CA . GLY A 1 340 ? 29.054 5.018 -8.162 1.00 42.09 340 GLY A CA 1
ATOM 2411 C C . GLY A 1 340 ? 27.775 4.268 -8.569 1.00 42.09 340 GLY A C 1
ATOM 2412 O O . GLY A 1 340 ? 27.071 4.758 -9.444 1.00 42.09 340 GLY A O 1
ATOM 2413 N N . GLY A 1 341 ? 27.436 3.120 -7.966 1.00 46.28 341 GLY A N 1
ATOM 2414 C CA . GLY A 1 341 ? 26.194 2.391 -8.269 1.00 46.28 341 GLY A CA 1
ATOM 2415 C C . GLY A 1 341 ? 26.308 0.879 -8.065 1.00 46.28 341 GLY A C 1
ATOM 2416 O O . GLY A 1 341 ? 27.406 0.333 -8.014 1.00 46.28 341 GLY A O 1
ATOM 2417 N N . VAL A 1 342 ? 25.166 0.199 -7.929 1.00 45.72 342 VAL A N 1
ATOM 2418 C CA . VAL A 1 342 ? 25.096 -1.269 -7.858 1.00 45.72 342 VAL A CA 1
ATOM 2419 C C . VAL A 1 342 ? 24.945 -1.805 -9.281 1.00 45.72 342 VAL A C 1
ATOM 2421 O O . VAL A 1 342 ? 23.898 -1.604 -9.892 1.00 45.72 342 VAL A O 1
ATOM 2424 N N . SER A 1 343 ? 25.968 -2.483 -9.808 1.00 46.38 343 SER A N 1
ATOM 2425 C CA . SER A 1 343 ? 25.834 -3.237 -11.061 1.00 46.38 343 SER A CA 1
ATOM 2426 C C . SER A 1 343 ? 25.100 -4.551 -10.779 1.00 46.38 343 SER A C 1
ATOM 2428 O O . SER A 1 343 ? 25.440 -5.261 -9.829 1.00 46.38 343 SER A O 1
ATOM 2430 N N . LEU A 1 344 ? 24.057 -4.856 -11.552 1.00 54.84 344 LEU A N 1
ATOM 2431 C CA . LEU A 1 344 ? 23.191 -6.017 -11.341 1.00 54.84 344 LEU A CA 1
ATOM 2432 C C . LEU A 1 344 ? 23.466 -7.069 -12.411 1.00 54.84 344 LEU A C 1
ATOM 2434 O O . LEU A 1 344 ? 23.196 -6.835 -13.584 1.00 54.84 344 LEU A O 1
ATOM 2438 N N . VAL A 1 345 ? 23.974 -8.236 -12.007 1.00 49.72 345 VAL A N 1
ATOM 2439 C CA . VAL A 1 345 ? 24.187 -9.364 -12.926 1.00 49.72 345 VAL A CA 1
ATOM 2440 C C . VAL A 1 345 ? 23.076 -10.397 -12.710 1.00 49.72 345 VAL A C 1
ATOM 2442 O O . VAL A 1 345 ? 22.851 -10.795 -11.561 1.00 49.72 345 VAL A O 1
ATOM 2445 N N . PRO A 1 346 ? 22.364 -10.834 -13.769 1.00 58.00 346 PRO A N 1
ATOM 2446 C CA . PRO A 1 346 ? 21.425 -11.944 -13.679 1.00 58.00 346 PRO A CA 1
ATOM 2447 C C . PRO A 1 346 ? 22.154 -13.228 -13.269 1.00 58.00 346 PRO A C 1
ATOM 2449 O O . PRO A 1 346 ? 23.103 -13.653 -13.924 1.00 58.00 346 PRO A O 1
ATOM 2452 N N . ASP A 1 347 ? 21.689 -13.872 -12.210 1.00 59.12 347 ASP A N 1
ATOM 2453 C CA . ASP A 1 347 ? 22.073 -15.225 -11.849 1.00 59.12 347 ASP A CA 1
ATOM 2454 C C . ASP A 1 347 ? 21.471 -16.172 -12.899 1.00 59.12 347 ASP A C 1
ATOM 2456 O O . ASP A 1 347 ? 20.250 -16.295 -13.048 1.00 59.12 347 ASP A O 1
ATOM 2460 N N . GLY A 1 348 ? 22.330 -16.825 -13.683 1.00 56.81 348 GLY A N 1
ATOM 2461 C CA . GLY A 1 348 ? 21.930 -17.783 -14.718 1.00 56.81 348 GLY A CA 1
ATOM 2462 C C . GLY A 1 348 ? 21.177 -19.011 -14.175 1.00 56.81 348 GLY A C 1
ATOM 2463 O O . GLY A 1 348 ? 20.670 -19.817 -14.958 1.00 56.81 348 GLY A O 1
ATOM 2464 N N . GLY A 1 349 ? 21.052 -19.168 -12.851 1.00 61.78 349 GLY A N 1
ATOM 2465 C CA . GLY A 1 349 ? 20.392 -20.295 -12.188 1.00 61.78 349 GLY A CA 1
ATOM 2466 C C . GLY A 1 349 ? 18.855 -20.248 -12.125 1.00 61.78 349 GLY A C 1
ATOM 2467 O O . GLY A 1 349 ? 18.214 -19.200 -12.206 1.00 61.78 349 GLY A O 1
ATOM 2468 N N . SER A 1 350 ? 18.232 -21.415 -11.905 1.00 65.50 350 SER A N 1
ATOM 2469 C CA . SER A 1 350 ? 16.780 -21.599 -11.672 1.00 65.50 350 SER A CA 1
ATOM 2470 C C . SER A 1 350 ? 16.233 -20.892 -10.416 1.00 65.50 350 SER A C 1
ATOM 2472 O O . SER A 1 350 ? 15.026 -20.936 -10.152 1.00 65.50 350 SER A O 1
ATOM 2474 N N . GLY A 1 351 ? 17.100 -20.220 -9.652 1.00 71.06 351 GLY A N 1
ATOM 2475 C CA . GLY A 1 351 ? 16.806 -19.637 -8.346 1.00 71.06 351 GLY A CA 1
ATOM 2476 C C . GLY A 1 351 ? 15.652 -18.637 -8.349 1.00 71.06 351 GLY A C 1
ATOM 2477 O O . GLY A 1 351 ? 14.872 -18.630 -7.403 1.00 71.06 351 GLY A O 1
ATOM 2478 N N . GLY A 1 352 ? 15.462 -17.858 -9.421 1.00 76.50 352 GLY A N 1
ATOM 2479 C CA . GLY A 1 352 ? 14.429 -16.813 -9.458 1.00 76.50 352 GLY A CA 1
ATOM 2480 C C . GLY A 1 352 ? 12.992 -17.337 -9.310 1.00 76.50 352 GLY A C 1
ATOM 2481 O O . GLY A 1 352 ? 12.184 -16.744 -8.596 1.00 76.50 352 GLY A O 1
ATOM 2482 N N . VAL A 1 353 ? 12.650 -18.463 -9.950 1.00 82.75 353 VAL A N 1
ATOM 2483 C CA . VAL A 1 353 ? 11.295 -19.048 -9.845 1.00 82.75 353 VAL A CA 1
ATOM 2484 C C . VAL A 1 353 ? 11.090 -19.697 -8.477 1.00 82.75 353 VAL A C 1
ATOM 2486 O O . VAL A 1 353 ? 10.041 -19.514 -7.862 1.00 82.75 353 VAL A O 1
ATOM 2489 N N . ALA A 1 354 ? 12.102 -20.409 -7.972 1.00 84.81 354 ALA A N 1
ATOM 2490 C CA . ALA A 1 354 ? 12.064 -21.000 -6.637 1.00 84.81 354 ALA A CA 1
ATOM 2491 C C . ALA A 1 354 ? 11.933 -19.922 -5.548 1.00 84.81 354 ALA A C 1
ATOM 2493 O O . ALA A 1 354 ? 11.145 -20.077 -4.617 1.00 84.81 354 ALA A O 1
ATOM 2494 N N . TRP A 1 355 ? 12.637 -18.799 -5.701 1.00 84.25 355 TRP A N 1
ATOM 2495 C CA . TRP A 1 355 ? 12.535 -17.648 -4.811 1.00 84.25 355 TRP A CA 1
ATOM 2496 C C . TRP A 1 355 ? 11.143 -17.011 -4.867 1.00 84.25 355 TRP A C 1
ATOM 2498 O O . TRP A 1 355 ? 10.541 -16.770 -3.823 1.00 84.25 355 TRP A O 1
ATOM 2508 N N . LEU A 1 356 ? 10.582 -16.805 -6.066 1.00 86.94 356 LEU A N 1
ATOM 2509 C CA . LEU A 1 356 ? 9.228 -16.265 -6.222 1.00 86.94 356 LEU A CA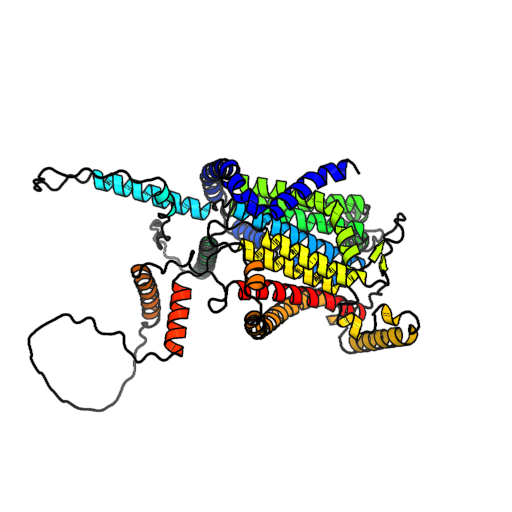 1
ATOM 2510 C C . LEU A 1 356 ? 8.186 -17.177 -5.558 1.00 86.94 356 LEU A C 1
ATOM 2512 O O . LEU A 1 356 ? 7.290 -16.694 -4.864 1.00 86.94 356 LEU A O 1
ATOM 2516 N N . ALA A 1 357 ? 8.331 -18.494 -5.722 1.00 88.94 357 ALA A N 1
ATOM 2517 C CA . ALA A 1 357 ? 7.497 -19.481 -5.048 1.00 88.94 357 ALA A CA 1
ATOM 2518 C C . ALA A 1 357 ? 7.670 -19.435 -3.521 1.00 88.94 357 ALA A C 1
ATOM 2520 O O . ALA A 1 357 ? 6.676 -19.493 -2.799 1.00 88.94 357 ALA A O 1
ATOM 2521 N N . ALA A 1 358 ? 8.900 -19.272 -3.021 1.00 89.00 358 ALA A N 1
ATOM 2522 C CA . ALA A 1 358 ? 9.182 -19.143 -1.593 1.00 89.00 358 ALA A CA 1
ATOM 2523 C C . ALA A 1 358 ? 8.565 -17.870 -0.990 1.00 89.00 358 ALA A C 1
ATOM 2525 O O . ALA A 1 358 ? 7.964 -17.937 0.082 1.00 89.00 358 ALA A O 1
ATOM 2526 N N . VAL A 1 359 ? 8.635 -16.728 -1.683 1.00 89.88 359 VAL A N 1
ATOM 2527 C CA . VAL A 1 359 ? 7.964 -15.491 -1.247 1.00 89.88 359 VAL A CA 1
ATOM 2528 C C . VAL A 1 359 ? 6.451 -15.635 -1.296 1.00 89.88 359 VAL A C 1
ATOM 2530 O O . VAL A 1 359 ? 5.779 -15.279 -0.328 1.00 89.88 359 VAL A O 1
ATOM 2533 N N . GLY A 1 360 ? 5.917 -16.211 -2.375 1.00 91.44 360 GLY A N 1
ATOM 2534 C CA . GLY A 1 360 ? 4.500 -16.544 -2.477 1.00 91.44 360 GLY A CA 1
ATOM 2535 C C . GLY A 1 360 ? 4.045 -17.383 -1.285 1.00 91.44 360 GLY A C 1
ATOM 2536 O O . GLY A 1 360 ? 3.102 -17.000 -0.598 1.00 91.44 360 GLY A O 1
ATOM 2537 N N . LEU A 1 361 ? 4.768 -18.461 -0.965 1.00 90.94 361 LEU A N 1
ATOM 2538 C CA . LEU A 1 361 ? 4.511 -19.301 0.206 1.00 90.94 361 LEU A CA 1
ATOM 2539 C C . LEU A 1 361 ? 4.614 -18.510 1.518 1.00 90.94 361 LEU A C 1
ATOM 2541 O O . LEU A 1 361 ? 3.754 -18.663 2.381 1.00 90.94 361 LEU A O 1
ATOM 2545 N N . GLY A 1 362 ? 5.606 -17.629 1.658 1.00 92.19 362 GLY A N 1
ATOM 2546 C CA . GLY A 1 362 ? 5.740 -16.731 2.805 1.00 92.19 362 GLY A CA 1
ATOM 2547 C C . GLY A 1 362 ? 4.515 -15.832 3.000 1.00 92.19 362 GLY A C 1
ATOM 2548 O O . GLY A 1 362 ? 4.031 -15.686 4.123 1.00 92.19 362 GLY A O 1
ATOM 2549 N N . TYR A 1 363 ? 3.946 -15.295 1.917 1.00 94.56 363 TYR A N 1
ATOM 2550 C CA . TYR A 1 363 ? 2.691 -14.540 1.972 1.00 94.56 363 TYR A CA 1
ATOM 2551 C C . TYR A 1 363 ? 1.508 -15.412 2.383 1.00 94.56 363 TYR A C 1
ATOM 2553 O O . TYR A 1 363 ? 0.662 -14.957 3.151 1.00 94.56 363 TYR A O 1
ATOM 2561 N N . LEU A 1 364 ? 1.452 -16.668 1.929 1.00 90.44 364 LEU A N 1
ATOM 2562 C CA . LEU A 1 364 ? 0.400 -17.598 2.352 1.00 90.44 364 LEU A CA 1
ATOM 2563 C C . LEU A 1 364 ? 0.508 -17.922 3.838 1.00 90.44 364 LEU A C 1
ATOM 2565 O O . LEU A 1 364 ? -0.501 -17.935 4.538 1.00 90.44 364 LEU A O 1
ATOM 2569 N N . VAL A 1 365 ? 1.728 -18.138 4.332 1.00 91.38 365 VAL A N 1
ATOM 2570 C CA . VAL A 1 365 ? 1.997 -18.353 5.758 1.00 91.38 365 VAL A CA 1
ATOM 2571 C C . VAL A 1 365 ? 1.574 -17.127 6.567 1.00 91.38 365 VAL A C 1
ATOM 2573 O O . VAL A 1 365 ? 0.886 -17.279 7.576 1.00 91.38 365 VAL A O 1
ATOM 2576 N N . ALA A 1 366 ? 1.902 -15.918 6.104 1.00 93.62 366 ALA A N 1
ATOM 2577 C CA . ALA A 1 366 ? 1.459 -14.677 6.734 1.00 93.62 366 ALA A CA 1
ATOM 2578 C C . ALA A 1 366 ? -0.080 -14.584 6.773 1.00 93.62 366 ALA A C 1
ATOM 2580 O O . ALA A 1 366 ? -0.668 -14.387 7.835 1.00 93.62 366 ALA A O 1
ATOM 2581 N N . LEU A 1 367 ? -0.765 -14.833 5.652 1.00 92.50 367 LEU A N 1
ATOM 2582 C CA . LEU A 1 367 ? -2.232 -14.863 5.607 1.00 92.50 367 LEU A CA 1
ATOM 2583 C C . LEU A 1 367 ? -2.838 -15.947 6.517 1.00 92.50 367 LEU A C 1
ATOM 2585 O O . LEU A 1 367 ? -3.878 -15.710 7.129 1.00 92.50 367 LEU A O 1
ATOM 2589 N N . GLY A 1 368 ? -2.190 -17.104 6.663 1.00 90.38 368 GLY A N 1
ATOM 2590 C CA . GLY A 1 368 ? -2.605 -18.163 7.591 1.00 90.38 368 GLY A CA 1
ATOM 2591 C C . GLY A 1 368 ? -2.395 -17.809 9.073 1.00 90.38 368 GLY A C 1
ATOM 2592 O O . GLY A 1 368 ? -3.135 -18.291 9.944 1.00 90.38 368 GLY A O 1
ATOM 2593 N N . GLY A 1 369 ? -1.412 -16.948 9.355 1.00 92.06 369 GLY A N 1
ATOM 2594 C CA . GLY A 1 369 ? -1.116 -16.360 10.665 1.00 92.06 369 GLY A CA 1
ATOM 2595 C C . GLY A 1 369 ? -2.005 -15.171 11.044 1.00 92.06 369 GLY A C 1
ATOM 2596 O O . GLY A 1 369 ? -1.968 -14.718 12.191 1.00 92.06 369 GLY A O 1
ATOM 2597 N N . TYR A 1 370 ? -2.837 -14.695 10.114 1.00 94.62 370 TYR A N 1
ATOM 2598 C CA . TYR A 1 370 ? -3.709 -13.540 10.297 1.00 94.62 370 TYR A CA 1
ATOM 2599 C C . TYR A 1 370 ? -4.729 -13.765 11.442 1.00 94.62 370 TYR A C 1
ATOM 2601 O O . TYR A 1 370 ? -5.328 -14.844 11.550 1.00 94.62 370 TYR A O 1
ATOM 2609 N N . PRO A 1 371 ? -4.948 -12.776 12.333 1.00 93.56 371 PRO A N 1
ATOM 2610 C CA . PRO A 1 371 ? -5.825 -12.921 13.493 1.00 93.56 371 PRO A CA 1
ATOM 2611 C C . PRO A 1 371 ? -7.299 -12.989 13.079 1.00 93.56 371 PRO A C 1
ATOM 2613 O O . PRO A 1 371 ? -7.740 -12.321 12.149 1.00 93.56 371 PRO A O 1
ATOM 2616 N N . ARG A 1 372 ? -8.114 -13.739 13.825 1.00 88.94 372 ARG A N 1
ATOM 2617 C CA . ARG A 1 372 ? -9.568 -13.757 13.602 1.00 88.94 372 ARG A CA 1
ATOM 2618 C C . ARG A 1 372 ? -10.173 -12.414 14.037 1.00 88.94 372 ARG A C 1
ATOM 2620 O O . ARG A 1 372 ? -10.124 -12.138 15.242 1.00 88.94 372 ARG A O 1
ATOM 2627 N N . PRO A 1 373 ? -10.761 -11.598 13.144 1.00 84.38 373 PRO A N 1
ATOM 2628 C CA . PRO A 1 373 ? -11.307 -10.293 13.521 1.00 84.38 373 PRO A CA 1
ATOM 2629 C C . PRO A 1 373 ? -12.532 -10.446 14.446 1.00 84.38 373 PRO A C 1
ATOM 2631 O O . PRO A 1 373 ? -13.193 -11.486 14.437 1.00 84.38 373 PRO A O 1
ATOM 2634 N N . LEU A 1 374 ? -12.810 -9.444 15.295 1.00 81.62 374 LEU A N 1
ATOM 2635 C CA . LEU A 1 374 ? -13.977 -9.471 16.202 1.00 81.62 374 LEU A CA 1
ATOM 2636 C C . LEU A 1 374 ? -15.300 -9.192 15.474 1.00 81.62 374 LEU A C 1
ATOM 2638 O O . LEU A 1 374 ? -16.359 -9.586 15.951 1.00 81.62 374 LEU A O 1
ATOM 2642 N N . ALA A 1 375 ? -15.230 -8.506 14.340 1.00 80.50 375 ALA A N 1
ATOM 2643 C CA . ALA A 1 375 ? -16.338 -8.170 13.463 1.00 80.50 375 ALA A CA 1
ATOM 2644 C C . ALA A 1 375 ? -15.854 -8.228 12.009 1.00 80.50 375 ALA A C 1
ATOM 2646 O O . ALA A 1 375 ? -14.651 -8.282 11.755 1.00 80.50 375 ALA A O 1
ATOM 2647 N N . HIS A 1 376 ? -16.781 -8.214 11.056 1.00 79.38 376 HIS A N 1
ATOM 2648 C CA . HIS A 1 376 ? -16.417 -8.071 9.651 1.00 79.38 376 HIS A CA 1
ATOM 2649 C C . HIS A 1 376 ? -15.649 -6.758 9.440 1.00 79.38 376 HIS A C 1
ATOM 2651 O O . HIS A 1 376 ? -16.124 -5.698 9.842 1.00 79.38 376 HIS A O 1
ATOM 2657 N N . SER A 1 377 ? -14.478 -6.843 8.811 1.00 83.56 377 SER A N 1
ATOM 2658 C CA . SER A 1 377 ? -13.628 -5.706 8.463 1.00 83.56 377 SER A CA 1
ATOM 2659 C C . SER A 1 377 ? -12.984 -5.960 7.103 1.00 83.56 377 SER A C 1
ATOM 2661 O O . SER A 1 377 ? -12.599 -7.086 6.786 1.00 83.56 377 SER A O 1
ATOM 2663 N N . THR A 1 378 ? -12.806 -4.896 6.330 1.00 87.00 378 THR A N 1
ATOM 2664 C CA . THR A 1 378 ? -12.081 -4.875 5.051 1.00 87.00 378 THR A CA 1
ATOM 2665 C C . THR A 1 378 ? -10.564 -5.052 5.226 1.00 87.00 378 THR A C 1
ATOM 2667 O O . THR A 1 378 ? -9.862 -5.270 4.241 1.00 87.00 378 THR A O 1
ATOM 2670 N N . SER A 1 379 ? -10.034 -5.016 6.460 1.00 90.69 379 SER A N 1
ATOM 2671 C CA . SER A 1 379 ? -8.600 -5.183 6.768 1.00 90.69 379 SER A CA 1
ATOM 2672 C C . SER A 1 379 ? -7.976 -6.398 6.058 1.00 90.69 379 SER A C 1
ATOM 2674 O O . SER A 1 379 ? -6.948 -6.278 5.391 1.00 90.69 379 SER A O 1
ATOM 2676 N N . TYR A 1 380 ? -8.610 -7.572 6.165 1.00 91.12 380 TYR A N 1
ATOM 2677 C CA . TYR A 1 380 ? -8.087 -8.794 5.552 1.00 91.12 380 TYR A CA 1
ATOM 2678 C C . TYR A 1 380 ? -8.130 -8.726 4.017 1.00 91.12 380 TYR A C 1
ATOM 2680 O O . TYR A 1 380 ? -7.185 -9.152 3.357 1.00 91.12 380 TYR A O 1
ATOM 2688 N N . GLU A 1 381 ? -9.178 -8.122 3.441 1.00 89.81 381 GLU A N 1
ATOM 2689 C CA . GLU A 1 381 ? -9.273 -7.896 1.992 1.00 89.81 381 GLU A CA 1
ATOM 2690 C C . GLU A 1 381 ? -8.104 -7.062 1.479 1.00 89.81 381 GLU A C 1
ATOM 2692 O O . GLU A 1 381 ? -7.480 -7.435 0.487 1.00 89.81 381 GLU A O 1
ATOM 2697 N N . TYR A 1 382 ? -7.780 -5.967 2.170 1.00 91.94 382 TYR A N 1
ATOM 2698 C CA . TYR A 1 382 ? -6.646 -5.127 1.806 1.00 91.94 382 TYR A CA 1
ATOM 2699 C C . TYR A 1 382 ? -5.335 -5.905 1.893 1.00 91.94 382 TYR A C 1
ATOM 2701 O O . TYR A 1 382 ? -4.574 -5.908 0.929 1.00 91.94 382 TYR A O 1
ATOM 2709 N N . ALA A 1 383 ? -5.088 -6.628 2.989 1.00 94.25 383 ALA A N 1
ATOM 2710 C CA . ALA A 1 383 ? -3.886 -7.451 3.123 1.00 94.25 383 ALA A CA 1
ATOM 2711 C C . ALA A 1 383 ? -3.723 -8.431 1.944 1.00 94.25 383 ALA A C 1
ATOM 2713 O O . ALA A 1 383 ? -2.656 -8.496 1.336 1.00 94.25 383 ALA A O 1
ATOM 2714 N N . VAL A 1 384 ? -4.796 -9.131 1.564 1.00 93.62 384 VAL A N 1
ATOM 2715 C CA . VAL A 1 384 ? -4.809 -10.057 0.422 1.00 93.62 384 VAL A CA 1
ATOM 2716 C C . VAL A 1 384 ? -4.530 -9.336 -0.902 1.00 93.62 384 VAL A C 1
ATOM 2718 O O . VAL A 1 384 ? -3.698 -9.795 -1.685 1.00 93.62 384 VAL A O 1
ATOM 2721 N N . ILE A 1 385 ? -5.195 -8.205 -1.151 1.00 93.56 385 ILE A N 1
ATOM 2722 C CA . ILE A 1 385 ? -5.016 -7.399 -2.367 1.00 93.56 385 ILE A CA 1
ATOM 2723 C C . ILE A 1 385 ? -3.547 -7.008 -2.552 1.00 93.56 385 ILE A C 1
ATOM 2725 O O . ILE A 1 385 ? -2.996 -7.192 -3.639 1.00 93.56 385 ILE A O 1
ATOM 2729 N N . PHE A 1 386 ? -2.893 -6.502 -1.502 1.00 93.31 386 PHE A N 1
ATOM 2730 C CA . PHE A 1 386 ? -1.531 -5.989 -1.644 1.00 93.31 386 PHE A CA 1
ATOM 2731 C C . PHE A 1 386 ? -0.475 -7.076 -1.708 1.00 93.31 386 PHE A C 1
ATOM 2733 O O . PHE A 1 386 ? 0.474 -6.926 -2.470 1.00 93.31 386 PHE A O 1
ATOM 2740 N N . LEU A 1 387 ? -0.639 -8.181 -0.982 1.00 95.25 387 LEU A N 1
ATOM 2741 C CA . LEU A 1 387 ? 0.258 -9.327 -1.143 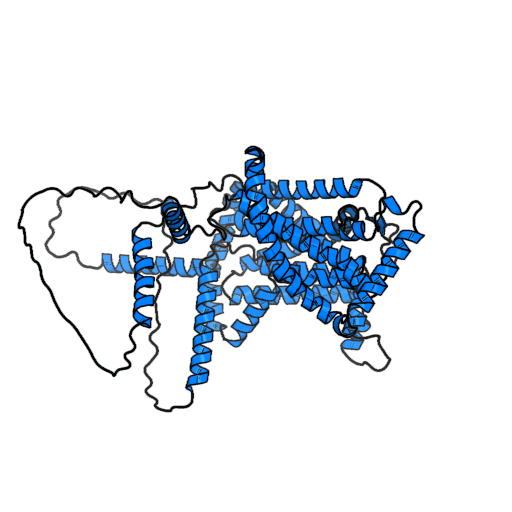1.00 95.25 387 LEU A CA 1
ATOM 2742 C C . LEU A 1 387 ? 0.164 -9.899 -2.569 1.00 95.25 387 LEU A C 1
ATOM 2744 O O . LEU A 1 387 ? 1.188 -10.245 -3.156 1.00 95.25 387 LEU A O 1
ATOM 2748 N N . GLY A 1 388 ? -1.034 -9.905 -3.163 1.00 95.38 388 GLY A N 1
ATOM 2749 C CA . GLY A 1 388 ? -1.232 -10.256 -4.571 1.00 95.38 388 GLY A CA 1
ATOM 2750 C C . GLY A 1 388 ? -0.522 -9.292 -5.522 1.00 95.38 388 GLY A C 1
ATOM 2751 O O . GLY A 1 388 ? 0.286 -9.724 -6.342 1.00 95.38 388 GLY A O 1
ATOM 2752 N N . ALA A 1 389 ? -0.758 -7.985 -5.368 1.00 95.06 389 ALA A N 1
ATOM 2753 C CA . ALA A 1 389 ? -0.082 -6.926 -6.126 1.00 95.06 389 ALA A CA 1
ATOM 2754 C C . ALA A 1 389 ? 1.451 -7.040 -6.060 1.00 95.06 389 ALA A C 1
ATOM 2756 O O . ALA A 1 389 ? 2.135 -6.962 -7.079 1.00 95.06 389 ALA A O 1
ATOM 2757 N N . ALA A 1 390 ? 1.987 -7.269 -4.864 1.00 94.25 390 ALA A N 1
ATOM 2758 C CA . ALA A 1 390 ? 3.409 -7.442 -4.614 1.00 94.25 390 ALA A CA 1
ATOM 2759 C C . ALA A 1 390 ? 3.986 -8.680 -5.299 1.00 94.25 390 ALA A C 1
ATOM 2761 O O . ALA A 1 390 ? 5.026 -8.572 -5.949 1.00 94.25 390 ALA A O 1
ATOM 2762 N N . LEU A 1 391 ? 3.295 -9.821 -5.231 1.00 94.38 391 LEU A N 1
ATOM 2763 C CA . LEU A 1 391 ? 3.707 -11.030 -5.941 1.00 94.38 391 LEU A CA 1
ATOM 2764 C C . LEU A 1 391 ? 3.678 -10.833 -7.465 1.00 94.38 391 LEU A C 1
ATOM 2766 O O . LEU A 1 391 ? 4.603 -11.256 -8.152 1.00 94.38 391 LEU A O 1
ATOM 2770 N N . GLY A 1 392 ? 2.657 -10.145 -7.983 1.00 94.19 392 GLY A N 1
ATOM 2771 C CA . GLY A 1 392 ? 2.556 -9.779 -9.396 1.00 94.19 392 GLY A CA 1
ATOM 2772 C C . GLY A 1 392 ? 3.705 -8.888 -9.864 1.00 94.19 392 GLY A C 1
ATOM 2773 O O . GLY A 1 392 ? 4.316 -9.150 -10.898 1.00 94.19 392 GLY A O 1
ATOM 2774 N N . GLY A 1 393 ? 4.066 -7.886 -9.061 1.00 91.38 393 GLY A N 1
ATOM 2775 C CA . GLY A 1 393 ? 5.250 -7.067 -9.301 1.00 91.38 393 GLY A CA 1
ATOM 2776 C C . GLY A 1 393 ? 6.529 -7.910 -9.372 1.00 91.38 393 GLY A C 1
ATOM 2777 O O . GLY A 1 393 ? 7.263 -7.821 -10.356 1.00 91.38 393 GLY A O 1
ATOM 2778 N N . LEU A 1 394 ? 6.783 -8.767 -8.377 1.00 90.00 394 LEU A N 1
ATOM 2779 C CA . LEU A 1 394 ? 7.970 -9.640 -8.363 1.00 90.00 394 LEU A CA 1
ATOM 2780 C C . LEU A 1 394 ? 8.010 -10.578 -9.575 1.00 90.00 394 LEU A C 1
ATOM 2782 O O . LEU A 1 394 ? 9.056 -10.756 -10.194 1.00 90.00 394 LEU A O 1
ATOM 2786 N N . ALA A 1 395 ? 6.863 -11.142 -9.951 1.00 90.56 395 ALA A N 1
ATOM 2787 C CA . ALA A 1 395 ? 6.751 -11.977 -11.138 1.00 90.56 395 ALA A CA 1
ATOM 2788 C C . ALA A 1 395 ? 7.060 -11.193 -12.425 1.00 90.56 395 ALA A C 1
ATOM 2790 O O . ALA A 1 395 ? 7.609 -11.758 -13.366 1.00 90.56 395 ALA A O 1
ATOM 2791 N N . SER A 1 396 ? 6.744 -9.898 -12.483 1.00 89.38 396 SER A N 1
ATOM 2792 C CA . SER A 1 396 ? 7.035 -9.081 -13.666 1.00 89.38 396 SER A CA 1
ATOM 2793 C C . SER A 1 396 ? 8.523 -8.772 -13.821 1.00 89.38 396 SER A C 1
ATOM 2795 O O . SER A 1 396 ? 9.002 -8.665 -14.944 1.00 89.38 396 SER A O 1
ATOM 2797 N N . ILE A 1 397 ? 9.274 -8.592 -12.726 1.00 83.94 397 ILE A N 1
ATOM 2798 C CA . ILE A 1 397 ? 10.708 -8.257 -12.807 1.00 83.94 397 ILE A CA 1
ATOM 2799 C C . ILE A 1 397 ? 11.575 -9.492 -13.052 1.00 83.94 397 ILE A C 1
ATOM 2801 O O . ILE A 1 397 ? 12.646 -9.390 -13.646 1.00 83.94 397 ILE A O 1
ATOM 2805 N N . ASN A 1 398 ? 11.090 -10.669 -12.663 1.00 82.69 398 ASN A N 1
ATOM 2806 C CA . ASN A 1 398 ? 11.735 -11.924 -12.999 1.00 82.69 398 ASN A CA 1
ATOM 2807 C C . ASN A 1 398 ? 11.601 -12.192 -14.513 1.00 82.69 398 ASN A C 1
ATOM 2809 O O . ASN A 1 398 ? 10.526 -12.484 -15.039 1.00 82.69 398 ASN A O 1
ATOM 2813 N N . THR A 1 399 ? 12.723 -12.094 -15.228 1.00 73.50 399 THR A N 1
ATOM 2814 C CA . THR A 1 399 ? 12.796 -12.208 -16.696 1.00 73.50 399 THR A CA 1
ATOM 2815 C C . THR A 1 399 ? 12.330 -13.564 -17.226 1.00 73.50 399 THR A C 1
ATOM 2817 O O . THR A 1 399 ? 11.897 -13.658 -18.375 1.00 73.50 399 THR A O 1
ATOM 2820 N N . ARG A 1 400 ? 12.356 -14.619 -16.399 1.00 76.38 400 ARG A N 1
ATOM 2821 C CA . ARG A 1 400 ? 11.843 -15.946 -16.776 1.00 76.38 400 ARG A CA 1
ATOM 2822 C C . ARG A 1 400 ? 10.318 -15.971 -16.817 1.00 76.38 400 ARG A C 1
ATOM 2824 O O . ARG A 1 400 ? 9.738 -16.644 -17.668 1.00 76.38 400 ARG A O 1
ATOM 2831 N N . THR A 1 401 ? 9.670 -15.220 -15.931 1.00 79.00 401 THR A N 1
ATOM 2832 C CA . THR A 1 401 ? 8.207 -15.112 -15.845 1.00 79.00 401 THR A CA 1
ATOM 2833 C C . THR A 1 401 ? 7.641 -13.928 -16.622 1.00 79.00 401 THR A C 1
ATOM 2835 O O . THR A 1 401 ? 6.430 -13.869 -16.810 1.00 79.00 401 THR A O 1
ATOM 2838 N N . SER A 1 402 ? 8.478 -13.015 -17.118 1.00 84.00 402 SER A N 1
ATOM 2839 C CA . SER A 1 402 ? 8.066 -11.916 -17.996 1.00 84.00 402 SER A CA 1
ATOM 2840 C C . SER A 1 402 ? 7.627 -12.433 -19.374 1.00 84.00 402 SER A C 1
ATOM 2842 O O . SER A 1 402 ? 8.418 -13.010 -20.130 1.00 84.00 402 SER A O 1
ATOM 2844 N N . VAL A 1 403 ? 6.348 -12.234 -19.707 1.00 86.31 403 VAL A N 1
ATOM 2845 C CA . VAL A 1 403 ? 5.767 -12.601 -21.009 1.00 86.31 403 VAL A CA 1
ATOM 2846 C C . VAL A 1 403 ? 6.327 -11.697 -22.099 1.00 86.31 403 VAL A C 1
ATOM 2848 O O . VAL A 1 403 ? 6.699 -12.185 -23.164 1.00 86.31 403 VAL A O 1
ATOM 2851 N N . THR A 1 404 ? 6.465 -10.400 -21.827 1.00 82.69 404 THR A N 1
ATOM 2852 C CA . THR A 1 404 ? 7.002 -9.443 -22.796 1.00 82.69 404 THR A CA 1
ATOM 2853 C C . THR A 1 404 ? 8.467 -9.743 -23.070 1.00 82.69 404 THR A C 1
ATOM 2855 O O . THR A 1 404 ? 8.850 -9.856 -24.230 1.00 82.69 404 THR A O 1
ATOM 2858 N N . ALA A 1 405 ? 9.286 -9.986 -22.039 1.00 79.00 405 ALA A N 1
ATOM 2859 C CA . ALA A 1 405 ? 10.679 -10.381 -22.249 1.00 79.00 405 ALA A CA 1
ATOM 2860 C C . ALA A 1 405 ? 10.788 -11.677 -23.070 1.00 79.00 405 ALA A C 1
ATOM 2862 O O . ALA A 1 405 ? 11.640 -11.771 -23.953 1.00 79.00 405 ALA A O 1
ATOM 2863 N N . ALA A 1 406 ? 9.901 -12.652 -22.835 1.00 81.12 406 ALA A N 1
ATOM 2864 C CA . ALA A 1 406 ? 9.839 -13.877 -23.629 1.00 81.12 406 ALA A CA 1
ATOM 2865 C C . ALA A 1 406 ? 9.519 -13.601 -25.106 1.00 81.12 406 ALA A C 1
ATOM 2867 O O . ALA A 1 406 ? 10.238 -14.076 -25.982 1.00 81.12 406 ALA A O 1
ATOM 2868 N N . MET A 1 407 ? 8.488 -12.795 -25.381 1.00 81.00 407 MET A N 1
ATOM 2869 C CA . MET A 1 407 ? 8.082 -12.426 -26.743 1.00 81.00 407 MET A CA 1
ATOM 2870 C C . MET A 1 407 ? 9.175 -11.654 -27.491 1.00 81.00 407 MET A C 1
ATOM 2872 O O . MET A 1 407 ? 9.339 -11.826 -28.696 1.00 81.00 407 MET A O 1
ATOM 2876 N N . LEU A 1 408 ? 9.954 -10.838 -26.779 1.00 77.69 408 LEU A N 1
ATOM 2877 C CA . LEU A 1 408 ? 11.089 -10.103 -27.342 1.00 77.69 408 LEU A CA 1
ATOM 2878 C C . LEU A 1 408 ? 12.349 -10.969 -27.506 1.00 77.69 408 LEU A C 1
ATOM 2880 O O . LEU A 1 408 ? 13.304 -10.556 -28.164 1.00 77.69 408 LEU A O 1
ATOM 2884 N N . GLY A 1 409 ? 12.362 -12.180 -26.945 1.00 74.44 409 GLY A N 1
ATOM 2885 C CA . GLY A 1 409 ? 13.542 -13.040 -26.910 1.00 74.44 409 GLY A CA 1
ATOM 2886 C C . GLY A 1 409 ? 14.657 -12.494 -26.013 1.00 74.44 409 GLY A C 1
ATOM 2887 O O . GLY A 1 409 ? 15.822 -12.750 -26.286 1.00 74.44 409 GLY A O 1
ATOM 2888 N N . LEU A 1 410 ? 14.303 -11.749 -24.961 1.00 70.50 410 LEU A N 1
ATOM 2889 C CA . LEU A 1 410 ? 15.214 -11.183 -23.955 1.00 70.50 410 LEU A CA 1
ATOM 2890 C C . LEU A 1 410 ? 15.523 -12.164 -22.806 1.00 70.50 410 LEU A C 1
ATOM 2892 O O . LEU A 1 410 ? 16.014 -11.758 -21.754 1.00 70.50 410 LEU A O 1
ATOM 2896 N N . ARG A 1 411 ? 15.179 -13.450 -22.947 1.00 71.75 411 ARG A N 1
ATOM 2897 C CA . ARG A 1 411 ? 15.406 -14.435 -21.883 1.00 71.75 411 ARG A CA 1
ATOM 2898 C C . ARG A 1 411 ? 16.898 -14.783 -21.768 1.00 71.75 411 ARG A C 1
ATOM 2900 O O . ARG A 1 411 ? 17.527 -15.000 -22.802 1.00 71.75 411 ARG A O 1
ATOM 2907 N N . PRO A 1 412 ? 17.437 -14.938 -20.543 1.00 59.41 412 PRO A N 1
ATOM 2908 C CA . PRO A 1 412 ? 18.849 -15.279 -20.322 1.00 59.41 412 PRO A CA 1
ATOM 2909 C C . PRO A 1 412 ? 19.294 -16.562 -21.039 1.00 59.41 412 PRO A C 1
ATOM 2911 O O . PRO A 1 412 ? 20.416 -16.654 -21.524 1.00 59.41 412 PRO A O 1
ATOM 2914 N N . GLU A 1 413 ? 18.388 -17.535 -21.174 1.00 61.03 413 GLU A N 1
ATOM 2915 C CA . GLU A 1 413 ? 18.623 -18.809 -21.872 1.00 61.03 413 GLU A CA 1
ATOM 2916 C C . GLU A 1 413 ? 18.980 -18.625 -23.362 1.00 61.03 413 GLU A C 1
ATOM 2918 O O . GLU A 1 413 ? 19.591 -19.505 -23.958 1.00 61.03 413 GLU A O 1
ATOM 2923 N N . ALA A 1 414 ? 18.649 -17.473 -23.959 1.00 53.94 414 ALA A N 1
ATOM 2924 C CA . ALA A 1 414 ? 18.978 -17.140 -25.344 1.00 53.94 414 ALA A CA 1
ATOM 2925 C C . ALA A 1 414 ? 20.329 -16.409 -25.512 1.00 53.94 414 ALA A C 1
ATOM 2927 O O . ALA A 1 414 ? 20.787 -16.248 -26.641 1.00 53.94 414 ALA A O 1
ATOM 2928 N N . GLN A 1 415 ? 20.983 -15.971 -24.427 1.00 52.53 415 GLN A N 1
ATOM 2929 C CA . GLN A 1 415 ? 22.177 -15.108 -24.495 1.00 52.53 415 GLN A CA 1
ATOM 2930 C C . GLN A 1 415 ? 23.507 -15.861 -24.667 1.00 52.53 415 GLN A C 1
ATOM 2932 O O . GLN A 1 415 ? 24.520 -15.242 -24.951 1.00 52.53 415 GLN A O 1
ATOM 2937 N N . HIS A 1 416 ? 23.558 -17.191 -24.546 1.00 53.16 416 HIS A N 1
ATOM 2938 C CA . HIS A 1 416 ? 24.820 -17.944 -24.703 1.00 53.16 416 HIS A CA 1
ATOM 2939 C C . HIS A 1 416 ? 25.186 -18.282 -26.168 1.00 53.16 416 HIS A C 1
ATOM 2941 O O . HIS A 1 416 ? 25.984 -19.181 -26.414 1.00 53.16 416 HIS A O 1
ATOM 2947 N N . GLY A 1 417 ? 24.639 -17.557 -27.155 1.00 52.97 417 GLY A N 1
ATOM 2948 C CA . GLY A 1 417 ? 25.002 -17.760 -28.568 1.00 52.97 417 GLY A CA 1
ATOM 2949 C C . GLY A 1 417 ? 24.123 -17.092 -29.636 1.00 52.97 417 GLY A C 1
ATOM 2950 O O . GLY A 1 417 ? 24.342 -17.347 -30.817 1.00 52.97 417 GLY A O 1
ATOM 2951 N N . ALA A 1 418 ? 23.135 -16.258 -29.275 1.00 51.53 418 ALA A N 1
ATOM 2952 C CA . ALA A 1 418 ? 22.165 -15.677 -30.220 1.00 51.53 418 ALA A CA 1
ATOM 2953 C C . ALA A 1 418 ? 22.022 -14.139 -30.131 1.00 51.53 418 ALA A C 1
ATOM 2955 O O . ALA A 1 418 ? 20.930 -13.597 -30.334 1.00 51.53 418 ALA A O 1
ATOM 2956 N N . ASP A 1 419 ? 23.117 -13.422 -29.862 1.00 60.62 419 ASP A N 1
ATOM 2957 C CA . ASP A 1 419 ? 23.089 -11.978 -29.571 1.00 60.62 419 ASP A CA 1
ATOM 2958 C C . ASP A 1 419 ? 22.658 -11.092 -30.755 1.00 60.62 419 ASP A C 1
ATOM 2960 O O . ASP A 1 419 ? 22.048 -10.042 -30.553 1.00 60.62 419 ASP A O 1
ATOM 2964 N N . SER A 1 420 ? 22.866 -11.515 -32.006 1.00 71.31 420 SER A N 1
ATOM 2965 C CA . SER A 1 420 ? 22.494 -10.700 -33.175 1.00 71.31 420 SER A CA 1
ATOM 2966 C C . SER A 1 420 ? 20.995 -10.748 -33.503 1.00 71.31 420 SER A C 1
ATOM 2968 O O . SER A 1 420 ? 20.399 -9.731 -33.865 1.00 71.31 420 SER A O 1
ATOM 2970 N N . ALA A 1 421 ? 20.346 -11.906 -33.345 1.00 75.81 421 ALA A N 1
ATOM 2971 C CA . ALA A 1 421 ? 18.946 -12.088 -33.731 1.00 75.81 421 ALA A CA 1
ATOM 2972 C C . ALA A 1 421 ? 17.970 -11.433 -32.740 1.00 75.81 421 ALA A C 1
ATOM 2974 O O . ALA A 1 421 ? 16.963 -10.851 -33.152 1.00 75.81 421 ALA A O 1
ATOM 2975 N N . ALA A 1 422 ? 18.254 -11.510 -31.436 1.00 75.00 422 ALA A N 1
ATOM 2976 C CA . ALA A 1 422 ? 17.450 -10.833 -30.418 1.00 75.00 422 ALA A CA 1
ATOM 2977 C C . ALA A 1 422 ? 17.579 -9.308 -30.532 1.00 75.00 422 ALA A C 1
ATOM 2979 O O . ALA A 1 422 ? 16.560 -8.615 -30.567 1.00 75.00 422 ALA A O 1
ATOM 2980 N N . ALA A 1 423 ? 18.804 -8.797 -30.699 1.00 78.50 423 ALA A N 1
ATOM 2981 C CA . ALA A 1 423 ? 19.046 -7.379 -30.953 1.00 78.50 423 ALA A CA 1
ATOM 2982 C C . ALA A 1 423 ? 18.298 -6.889 -32.206 1.00 78.50 423 ALA A C 1
ATOM 2984 O O . ALA A 1 423 ? 17.629 -5.856 -32.157 1.00 78.50 423 ALA A O 1
ATOM 2985 N N . GLY A 1 424 ? 18.317 -7.673 -33.292 1.00 84.75 424 GLY A N 1
ATOM 2986 C CA . GLY A 1 424 ? 17.565 -7.380 -34.514 1.00 84.75 424 GLY A CA 1
ATOM 2987 C C . GLY A 1 424 ? 16.050 -7.291 -34.293 1.00 84.75 424 GLY A C 1
ATOM 2988 O O . GLY A 1 424 ? 15.419 -6.343 -34.759 1.00 84.75 424 GLY A O 1
ATOM 2989 N N . ARG A 1 425 ? 15.455 -8.221 -33.530 1.00 83.88 425 ARG A N 1
ATOM 2990 C CA . ARG A 1 425 ? 14.017 -8.179 -33.193 1.00 83.88 425 ARG A CA 1
ATOM 2991 C C . ARG A 1 425 ? 13.649 -6.964 -32.345 1.00 83.88 425 ARG A C 1
ATOM 2993 O O . ARG A 1 425 ? 12.634 -6.327 -32.612 1.00 83.88 425 ARG A O 1
ATOM 3000 N N . VAL A 1 426 ? 14.463 -6.634 -31.344 1.00 82.44 426 VAL A N 1
ATOM 3001 C CA . VAL A 1 426 ? 14.235 -5.466 -30.478 1.00 82.44 426 VAL A CA 1
ATOM 3002 C C . VAL A 1 426 ? 14.341 -4.172 -31.283 1.00 82.44 426 VAL A C 1
ATOM 3004 O O . VAL A 1 426 ? 13.473 -3.309 -31.159 1.00 82.44 426 VAL A O 1
ATOM 3007 N N . ALA A 1 427 ? 15.346 -4.054 -32.155 1.00 85.81 427 ALA A N 1
ATOM 3008 C CA . ALA A 1 427 ? 15.502 -2.911 -33.049 1.00 85.81 427 ALA A CA 1
ATOM 3009 C C . ALA A 1 427 ? 14.323 -2.780 -34.027 1.00 85.81 427 ALA A C 1
ATOM 3011 O O . ALA A 1 427 ? 13.779 -1.687 -34.188 1.00 85.81 427 ALA A O 1
ATOM 3012 N N . ALA A 1 428 ? 13.874 -3.891 -34.623 1.00 88.56 428 ALA A N 1
ATOM 3013 C CA . ALA A 1 428 ? 12.717 -3.910 -35.515 1.00 88.56 428 ALA A CA 1
ATOM 3014 C C . ALA A 1 428 ? 11.426 -3.498 -34.792 1.00 88.56 428 ALA A C 1
ATOM 3016 O O . ALA A 1 428 ? 10.674 -2.666 -35.298 1.00 88.56 428 ALA A O 1
ATOM 3017 N N . LEU A 1 429 ? 11.187 -4.016 -33.582 1.00 86.44 429 LEU A N 1
ATOM 3018 C CA . LEU A 1 429 ? 10.035 -3.613 -32.777 1.00 86.44 429 LEU A CA 1
ATOM 3019 C C . LEU A 1 429 ? 10.104 -2.134 -32.395 1.00 86.44 429 LEU A C 1
ATOM 3021 O O . LEU A 1 429 ? 9.099 -1.436 -32.488 1.00 86.44 429 LEU A O 1
ATOM 3025 N N . ARG A 1 430 ? 11.274 -1.648 -31.969 1.00 88.44 430 ARG A N 1
ATOM 3026 C CA . ARG A 1 430 ? 11.490 -0.233 -31.653 1.00 88.44 430 ARG A CA 1
ATOM 3027 C C . ARG A 1 430 ? 11.137 0.646 -32.846 1.00 88.44 430 ARG A C 1
ATOM 3029 O O . ARG A 1 430 ? 10.355 1.580 -32.690 1.00 88.44 430 ARG A O 1
ATOM 3036 N N . ALA A 1 431 ? 11.656 0.315 -34.027 1.00 90.25 431 ALA A N 1
ATOM 3037 C CA . ALA A 1 431 ? 11.354 1.036 -35.257 1.00 90.25 431 ALA A CA 1
ATOM 3038 C C . ALA A 1 431 ? 9.850 1.004 -35.576 1.00 90.25 431 ALA A C 1
ATOM 3040 O O . ALA A 1 431 ? 9.271 2.047 -35.868 1.00 90.25 431 ALA A O 1
ATOM 3041 N N . ALA A 1 432 ? 9.198 -0.156 -35.446 1.00 91.38 432 ALA A N 1
ATOM 3042 C CA . ALA A 1 432 ? 7.762 -0.300 -35.682 1.00 91.38 432 ALA A CA 1
ATOM 3043 C C . ALA A 1 432 ? 6.911 0.515 -34.692 1.00 91.38 432 ALA A C 1
ATOM 3045 O O . ALA A 1 432 ? 5.996 1.222 -35.107 1.00 91.38 432 ALA A O 1
ATOM 3046 N N . LEU A 1 433 ? 7.222 0.468 -33.392 1.00 89.50 433 LEU A N 1
ATOM 3047 C CA . LEU A 1 433 ? 6.514 1.234 -32.360 1.00 89.50 433 LEU A CA 1
ATOM 3048 C C . LEU A 1 433 ? 6.700 2.738 -32.548 1.00 89.50 433 LEU A C 1
ATOM 3050 O O . LEU A 1 433 ? 5.738 3.496 -32.448 1.00 89.50 433 LEU A O 1
ATOM 3054 N N . GLN A 1 434 ? 7.921 3.180 -32.849 1.00 91.56 434 GLN A N 1
ATOM 3055 C CA . GLN A 1 434 ? 8.182 4.584 -33.135 1.00 91.56 434 GLN A CA 1
ATOM 3056 C C . GLN A 1 434 ? 7.469 5.015 -34.424 1.00 91.56 434 GLN A C 1
ATOM 3058 O O . GLN A 1 434 ? 6.848 6.069 -34.440 1.00 91.56 434 GLN A O 1
ATOM 3063 N N . ALA A 1 435 ? 7.452 4.204 -35.480 1.00 93.56 435 ALA A N 1
ATOM 3064 C CA . ALA A 1 435 ? 6.689 4.527 -36.685 1.00 93.56 435 ALA A CA 1
ATOM 3065 C C . ALA A 1 435 ? 5.172 4.615 -36.417 1.00 93.56 435 ALA A C 1
ATOM 3067 O O . ALA A 1 435 ? 4.512 5.517 -36.929 1.00 93.56 435 ALA A O 1
ATOM 3068 N N . ALA A 1 436 ? 4.627 3.717 -35.590 1.00 93.81 436 ALA A N 1
ATOM 3069 C CA . ALA A 1 436 ? 3.195 3.644 -35.300 1.00 93.81 436 ALA A CA 1
ATOM 3070 C C . ALA A 1 436 ? 2.694 4.733 -34.335 1.00 93.81 436 ALA A C 1
ATOM 3072 O O . ALA A 1 436 ? 1.532 5.131 -34.409 1.00 93.81 436 ALA A O 1
ATOM 3073 N N . VAL A 1 437 ? 3.537 5.208 -33.412 1.00 92.69 437 VAL A N 1
ATOM 3074 C CA . VAL A 1 437 ? 3.134 6.163 -32.369 1.00 92.69 437 VAL A CA 1
ATOM 3075 C C . VAL A 1 437 ? 3.653 7.569 -32.698 1.00 92.69 437 VAL A C 1
ATOM 3077 O O . VAL A 1 437 ? 4.874 7.784 -32.700 1.00 92.69 437 VAL A O 1
ATOM 3080 N N . PRO A 1 438 ? 2.761 8.560 -32.909 1.00 94.19 438 PRO A N 1
ATOM 3081 C CA . PRO A 1 438 ? 3.158 9.933 -33.201 1.00 94.19 438 PRO A CA 1
ATOM 3082 C C . PRO A 1 438 ? 4.078 10.515 -32.117 1.00 94.19 438 PRO A C 1
ATOM 3084 O O . PRO A 1 438 ? 3.834 10.266 -30.933 1.00 94.19 438 PRO A O 1
ATOM 3087 N N . PRO A 1 439 ? 5.079 11.347 -32.467 1.00 92.19 439 PRO A N 1
ATOM 3088 C CA . PRO A 1 439 ? 6.004 11.942 -31.498 1.00 92.19 439 PRO A CA 1
ATOM 3089 C C . PRO A 1 439 ? 5.311 12.658 -30.332 1.00 92.19 439 PRO A C 1
ATOM 3091 O O . PRO A 1 439 ? 5.754 12.536 -29.195 1.00 92.19 439 PRO A O 1
ATOM 3094 N N . ALA A 1 440 ? 4.182 13.328 -30.591 1.00 90.38 440 ALA A N 1
ATOM 3095 C CA . ALA A 1 440 ? 3.394 14.000 -29.559 1.00 90.38 440 ALA A CA 1
ATOM 3096 C C . ALA A 1 440 ? 2.924 13.038 -28.453 1.00 90.38 440 ALA A C 1
ATOM 3098 O O . ALA A 1 440 ? 2.982 13.385 -27.279 1.00 90.38 440 ALA A O 1
ATOM 3099 N N . VAL A 1 441 ? 2.527 11.810 -28.807 1.00 90.44 441 VAL A N 1
ATOM 3100 C CA . VAL A 1 441 ? 2.033 10.790 -27.863 1.00 90.44 441 VAL A CA 1
ATOM 3101 C C . VAL A 1 441 ? 3.176 10.148 -27.067 1.00 90.44 441 VAL A C 1
ATOM 3103 O O . VAL A 1 441 ? 2.949 9.604 -25.989 1.00 90.44 441 VAL A O 1
ATOM 3106 N N . ARG A 1 442 ? 4.424 10.273 -27.536 1.00 89.81 442 ARG A N 1
ATOM 3107 C CA . ARG A 1 442 ? 5.618 9.791 -26.819 1.00 89.81 442 ARG A CA 1
ATOM 3108 C C . ARG A 1 442 ? 6.012 10.688 -25.645 1.00 89.81 442 ARG A C 1
ATOM 3110 O O . ARG A 1 442 ? 6.994 10.410 -24.968 1.00 89.81 442 ARG A O 1
ATOM 3117 N N . HIS A 1 443 ? 5.274 11.765 -25.386 1.00 88.56 443 HIS A N 1
ATOM 3118 C CA . HIS A 1 443 ? 5.535 12.612 -24.234 1.00 88.56 443 HIS A CA 1
ATOM 3119 C C . HIS A 1 443 ? 5.355 11.808 -22.924 1.00 88.56 443 HIS A C 1
ATOM 3121 O O . HIS A 1 443 ? 4.278 11.236 -22.718 1.00 88.56 443 HIS A O 1
ATOM 3127 N N . PRO A 1 444 ? 6.338 11.786 -21.998 1.00 84.50 444 PRO A N 1
ATOM 3128 C CA . PRO A 1 444 ? 6.279 10.966 -20.781 1.00 84.50 444 PRO A CA 1
ATOM 3129 C C . PRO A 1 444 ? 5.015 11.183 -19.944 1.00 84.50 444 PRO A C 1
ATOM 3131 O O . PRO A 1 444 ? 4.430 10.226 -19.443 1.00 84.50 444 PRO A O 1
ATOM 3134 N N . LEU A 1 445 ? 4.533 12.429 -19.851 1.00 85.50 445 LEU A N 1
ATOM 3135 C CA . LEU A 1 445 ? 3.279 12.737 -19.154 1.00 85.50 445 LEU A CA 1
ATOM 3136 C C . LEU A 1 445 ? 2.064 12.057 -19.800 1.00 85.50 445 LEU A C 1
ATOM 3138 O O . LEU A 1 445 ? 1.206 11.557 -19.083 1.00 85.50 445 LEU A O 1
ATOM 3142 N N . LEU A 1 446 ? 1.982 12.012 -21.134 1.00 88.19 446 LEU A N 1
ATOM 3143 C CA . LEU A 1 446 ? 0.857 11.372 -21.820 1.00 88.19 446 LEU A CA 1
ATOM 3144 C C . LEU A 1 446 ? 0.904 9.854 -21.656 1.00 88.19 446 LEU A C 1
ATOM 3146 O O . LEU A 1 446 ? -0.133 9.246 -21.418 1.00 88.19 446 LEU A O 1
ATOM 3150 N N . ILE A 1 447 ? 2.099 9.259 -21.694 1.00 88.56 447 ILE A N 1
ATOM 3151 C CA . ILE A 1 447 ? 2.299 7.837 -21.383 1.00 88.56 447 ILE A CA 1
ATOM 3152 C C . ILE A 1 447 ? 1.867 7.547 -19.937 1.00 88.56 447 ILE A C 1
ATOM 3154 O O . ILE A 1 447 ? 1.121 6.600 -19.689 1.00 88.56 447 ILE A O 1
ATOM 3158 N N . ALA A 1 448 ? 2.270 8.391 -18.983 1.00 86.38 448 ALA A N 1
ATOM 3159 C CA . ALA A 1 448 ? 1.869 8.262 -17.585 1.00 86.38 448 ALA A CA 1
ATOM 3160 C C . ALA A 1 448 ? 0.352 8.416 -17.398 1.00 86.38 448 ALA A C 1
ATOM 3162 O O . ALA A 1 448 ? -0.235 7.662 -16.634 1.00 86.38 448 ALA A O 1
ATOM 3163 N N . LEU A 1 449 ? -0.306 9.340 -18.103 1.00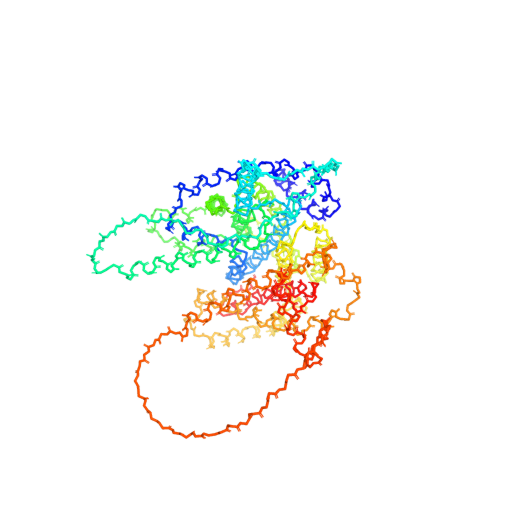 88.00 449 LEU A N 1
ATOM 3164 C CA . LEU A 1 449 ? -1.764 9.496 -18.061 1.00 88.00 449 LEU A CA 1
ATOM 3165 C C . LEU A 1 449 ? -2.488 8.307 -18.709 1.00 88.00 449 LEU A C 1
ATOM 3167 O O . LEU A 1 449 ? -3.463 7.802 -18.152 1.00 88.00 449 LEU A O 1
ATOM 3171 N N . ALA A 1 450 ? -1.977 7.804 -19.835 1.00 88.00 450 ALA A N 1
ATOM 3172 C CA . ALA A 1 450 ? -2.497 6.610 -20.493 1.00 88.00 450 ALA A CA 1
ATOM 3173 C C . ALA A 1 450 ? -2.418 5.372 -19.583 1.00 88.00 450 ALA A C 1
ATOM 3175 O O . ALA A 1 450 ? -3.304 4.522 -19.643 1.00 88.00 450 ALA A O 1
ATOM 3176 N N . ASN A 1 451 ? -1.430 5.303 -18.680 1.00 86.94 451 ASN A N 1
ATOM 3177 C CA . ASN A 1 451 ? -1.345 4.258 -17.658 1.00 86.94 451 ASN A CA 1
ATOM 3178 C C . ASN A 1 451 ? -2.594 4.185 -16.776 1.00 86.94 451 ASN A C 1
ATOM 3180 O O . ASN A 1 451 ? -3.090 3.097 -16.504 1.00 86.94 451 ASN A O 1
ATOM 3184 N N . PHE A 1 452 ? -3.110 5.329 -16.318 1.00 86.75 452 PHE A N 1
ATOM 3185 C CA . PHE A 1 452 ? -4.284 5.349 -15.442 1.00 86.75 452 PHE A CA 1
ATOM 3186 C C . PHE A 1 452 ? -5.496 4.748 -16.150 1.00 86.75 452 PHE A C 1
ATOM 3188 O O . PHE A 1 452 ? -6.214 3.935 -15.567 1.00 86.75 452 PHE A O 1
ATOM 3195 N N . VAL A 1 453 ? -5.682 5.104 -17.424 1.00 90.12 453 VAL A N 1
ATOM 3196 C CA . VAL A 1 453 ? -6.751 4.555 -18.263 1.00 90.12 453 VAL A CA 1
ATOM 3197 C C . VAL A 1 453 ? -6.533 3.060 -18.492 1.00 90.12 453 VAL A C 1
ATOM 3199 O O . VAL A 1 453 ? -7.454 2.274 -18.274 1.00 90.12 453 VAL A O 1
ATOM 3202 N N . PHE A 1 454 ? -5.314 2.653 -18.861 1.00 90.00 454 PHE A N 1
ATOM 3203 C CA . PHE A 1 454 ? -4.964 1.249 -19.064 1.00 90.00 454 PHE A CA 1
ATOM 3204 C C . PHE A 1 454 ? -5.242 0.414 -17.813 1.00 90.00 454 PHE A C 1
ATOM 3206 O O . PHE A 1 454 ? -5.960 -0.575 -17.902 1.00 90.00 454 PHE A O 1
ATOM 3213 N N . ILE A 1 455 ? -4.743 0.821 -16.643 1.00 88.50 455 ILE A N 1
ATOM 3214 C CA . ILE A 1 455 ? -4.936 0.085 -15.389 1.00 88.50 455 ILE A CA 1
ATOM 3215 C C . ILE A 1 455 ? -6.418 -0.001 -15.034 1.00 88.50 455 ILE A C 1
ATOM 3217 O O . ILE A 1 455 ? -6.876 -1.069 -14.633 1.00 88.50 455 ILE A O 1
ATOM 3221 N N . ALA A 1 456 ? -7.178 1.087 -15.191 1.00 88.38 456 ALA A N 1
ATOM 3222 C CA . ALA A 1 456 ? -8.609 1.086 -14.901 1.00 88.38 456 ALA A CA 1
ATOM 3223 C C . ALA A 1 456 ? -9.370 0.081 -15.784 1.00 88.38 456 ALA A C 1
ATOM 3225 O O . ALA A 1 456 ? -10.116 -0.750 -15.265 1.00 88.38 456 ALA A O 1
ATOM 3226 N N . VAL A 1 457 ? -9.135 0.108 -17.100 1.00 91.88 457 VAL A N 1
ATOM 3227 C CA . VAL A 1 457 ? -9.781 -0.800 -18.063 1.00 91.88 457 VAL A CA 1
ATOM 3228 C C . VAL A 1 457 ? -9.315 -2.242 -17.858 1.00 91.88 457 VAL A C 1
ATOM 3230 O O . VAL A 1 457 ? -10.130 -3.160 -17.760 1.00 91.88 457 VAL A O 1
ATOM 3233 N N . PHE A 1 458 ? -8.003 -2.449 -17.743 1.00 92.00 458 PHE A N 1
ATOM 3234 C CA . PHE A 1 458 ? -7.400 -3.768 -17.596 1.00 92.00 458 PHE A CA 1
ATOM 3235 C C . PHE A 1 458 ? -7.834 -4.443 -16.294 1.00 92.00 458 PHE A C 1
ATOM 3237 O O . PHE A 1 458 ? -8.152 -5.628 -16.296 1.00 92.00 458 PHE A O 1
ATOM 3244 N N . LYS A 1 459 ? -7.947 -3.692 -15.192 1.00 90.56 459 LYS A N 1
ATOM 3245 C CA . LYS A 1 459 ? -8.464 -4.202 -13.916 1.00 90.56 459 LYS A CA 1
ATOM 3246 C C . LYS A 1 459 ? -9.882 -4.752 -14.034 1.00 90.56 459 LYS A C 1
ATOM 3248 O O . LYS A 1 459 ? -10.160 -5.813 -13.475 1.00 90.56 459 LYS A O 1
ATOM 3253 N N . GLU A 1 460 ? -10.782 -4.062 -14.732 1.00 91.56 460 GLU A N 1
ATOM 3254 C CA . GLU A 1 460 ? -12.150 -4.561 -14.919 1.00 91.56 460 GLU A CA 1
ATOM 3255 C C . GLU A 1 460 ? -12.190 -5.771 -15.867 1.00 91.56 460 GLU A C 1
ATOM 3257 O O . GLU A 1 460 ? -12.913 -6.732 -15.595 1.00 91.56 460 GLU A O 1
ATOM 3262 N N . ALA A 1 461 ? -11.348 -5.795 -16.907 1.00 93.12 461 ALA A N 1
ATOM 3263 C CA . ALA A 1 461 ? -11.214 -6.952 -17.793 1.00 93.12 461 ALA A CA 1
ATOM 3264 C C . ALA A 1 461 ? -10.687 -8.197 -17.052 1.00 93.12 461 ALA A C 1
ATOM 3266 O O . ALA A 1 461 ? -11.300 -9.265 -17.109 1.00 93.12 461 ALA A O 1
ATOM 3267 N N . VAL A 1 462 ? -9.595 -8.062 -16.292 1.00 92.06 462 VAL A N 1
ATOM 3268 C CA . VAL A 1 462 ? -9.022 -9.152 -15.483 1.00 92.06 462 VAL A CA 1
ATOM 3269 C C . VAL A 1 462 ? -10.029 -9.629 -14.446 1.00 92.06 462 VAL A C 1
ATOM 3271 O O . VAL A 1 462 ? -10.224 -10.832 -14.287 1.00 92.06 462 VAL A O 1
ATOM 3274 N N . LYS A 1 463 ? -10.730 -8.713 -13.773 1.00 91.00 463 LYS A N 1
ATOM 3275 C CA . LYS A 1 463 ? -11.800 -9.061 -12.836 1.00 91.00 463 LYS A CA 1
ATOM 3276 C C . LYS A 1 463 ? -12.870 -9.930 -13.497 1.00 91.00 463 LYS A C 1
ATOM 3278 O O . LYS A 1 463 ? -13.261 -10.922 -12.889 1.00 91.00 463 LYS A O 1
ATOM 3283 N N . ALA A 1 464 ? -13.317 -9.603 -14.711 1.00 92.38 464 ALA A N 1
ATOM 3284 C CA . ALA A 1 464 ? -14.294 -10.411 -15.442 1.00 92.38 464 ALA A CA 1
ATOM 3285 C C . ALA A 1 464 ? -13.760 -11.820 -15.761 1.00 92.38 464 ALA A C 1
ATOM 3287 O O . ALA A 1 464 ? -14.446 -12.810 -15.504 1.00 92.38 464 ALA A O 1
ATOM 3288 N N . VAL A 1 465 ? -12.512 -11.929 -16.230 1.00 94.19 465 VAL A N 1
ATOM 3289 C CA . VAL A 1 465 ? -11.867 -13.223 -16.520 1.00 94.19 465 VAL A CA 1
ATOM 3290 C C . VAL A 1 465 ? -11.711 -14.065 -15.253 1.00 94.19 465 VAL A C 1
ATOM 3292 O O . VAL A 1 465 ? -12.096 -15.232 -15.227 1.00 94.19 465 VAL A O 1
ATOM 3295 N N . VAL A 1 466 ? -11.197 -13.480 -14.169 1.00 92.50 466 VAL A N 1
ATOM 3296 C CA . VAL A 1 466 ? -11.001 -14.190 -12.897 1.00 92.50 466 VAL A CA 1
ATOM 3297 C C . VAL A 1 466 ? -12.346 -14.622 -12.304 1.00 92.50 466 VAL A C 1
ATOM 3299 O O . VAL A 1 466 ? -12.441 -15.717 -11.758 1.00 92.50 466 VAL A O 1
ATOM 3302 N N . LEU A 1 467 ? -13.407 -13.821 -12.452 1.00 90.31 467 LEU A N 1
ATOM 3303 C CA . LEU A 1 467 ? -14.763 -14.212 -12.049 1.00 90.31 467 LEU A CA 1
ATOM 3304 C C . LEU A 1 467 ? -15.285 -15.437 -12.811 1.00 90.31 467 LEU A C 1
ATOM 3306 O O . LEU A 1 467 ? -16.001 -16.240 -12.219 1.00 90.31 467 LEU A O 1
ATOM 3310 N N . ALA A 1 468 ? -14.924 -15.594 -14.084 1.00 92.56 468 ALA A N 1
ATOM 3311 C CA . ALA A 1 468 ? -15.319 -16.747 -14.888 1.00 92.56 468 ALA A CA 1
ATOM 3312 C C . ALA A 1 468 ? -14.479 -18.001 -14.580 1.00 92.56 468 ALA A C 1
ATOM 3314 O O . ALA A 1 468 ? -15.008 -19.109 -14.534 1.00 92.56 468 ALA A O 1
ATOM 3315 N N . VAL A 1 469 ? -13.174 -17.832 -14.351 1.00 94.19 469 VAL A N 1
ATOM 3316 C CA . VAL A 1 469 ? -12.208 -18.941 -14.264 1.00 94.19 469 VAL A CA 1
ATOM 3317 C C . VAL A 1 469 ? -12.023 -19.465 -12.840 1.00 94.19 469 VAL A C 1
ATOM 3319 O O . VAL A 1 469 ? -11.841 -20.662 -12.627 1.00 94.19 469 VAL A O 1
ATOM 3322 N N . LEU A 1 470 ? -12.058 -18.595 -11.832 1.00 91.75 470 LEU A N 1
ATOM 3323 C CA . LEU A 1 470 ? -11.672 -18.980 -10.478 1.00 91.75 470 LEU A CA 1
ATOM 3324 C C . LEU A 1 470 ? -12.689 -19.889 -9.766 1.00 91.75 470 LEU A C 1
ATOM 3326 O O . LEU A 1 470 ? -12.249 -20.851 -9.134 1.00 91.75 470 LEU A O 1
ATOM 3330 N N . PRO A 1 471 ? -14.019 -19.670 -9.861 1.00 91.31 471 PRO A N 1
ATOM 3331 C CA . PRO A 1 471 ? -14.993 -20.574 -9.251 1.00 91.31 471 PRO A CA 1
ATOM 3332 C C . PRO A 1 471 ? -14.865 -22.045 -9.694 1.00 91.31 471 PRO A C 1
ATOM 3334 O O . PRO A 1 471 ? -14.809 -22.901 -8.806 1.00 91.31 471 PRO A O 1
ATOM 3337 N N . PRO A 1 472 ? -14.771 -22.389 -11.001 1.00 92.69 472 PRO A N 1
ATOM 3338 C CA . PRO A 1 472 ? -14.597 -23.783 -11.403 1.00 92.69 472 PRO A CA 1
ATOM 3339 C C . PRO A 1 472 ? -13.252 -24.350 -10.938 1.00 92.69 472 PRO A C 1
ATOM 3341 O O . PRO A 1 472 ? -13.225 -25.472 -10.439 1.00 92.69 472 PRO A O 1
ATOM 3344 N N . LEU A 1 473 ? -12.158 -23.579 -10.972 1.00 90.88 473 LEU A N 1
ATOM 3345 C CA . LEU A 1 473 ? -10.873 -24.034 -10.422 1.00 90.88 473 LEU A CA 1
ATOM 3346 C C . LEU A 1 473 ? -10.962 -24.350 -8.920 1.00 90.88 473 LEU A C 1
ATOM 3348 O O . LEU A 1 473 ? -10.482 -25.387 -8.469 1.00 90.88 473 LEU A O 1
ATOM 3352 N N . PHE A 1 474 ? -11.627 -23.496 -8.139 1.00 87.81 474 PHE A N 1
ATOM 3353 C CA . PHE A 1 474 ? -11.810 -23.708 -6.700 1.00 87.81 474 PHE A CA 1
ATOM 3354 C C . PHE A 1 474 ? -12.791 -24.832 -6.370 1.00 87.81 474 PHE A C 1
ATOM 3356 O O . PHE A 1 474 ? -12.723 -25.394 -5.277 1.00 87.81 474 PHE A O 1
ATOM 3363 N N . SER A 1 475 ? -13.678 -25.199 -7.298 1.00 88.25 475 SER A N 1
ATOM 3364 C CA . SER A 1 475 ? -14.521 -26.387 -7.142 1.00 88.25 475 SER A CA 1
ATOM 3365 C C . SER A 1 475 ? -13.711 -27.690 -7.181 1.00 88.25 475 SER A C 1
ATOM 3367 O O . SER A 1 475 ? -14.111 -28.667 -6.555 1.00 88.25 475 SER A O 1
ATOM 3369 N N . LEU A 1 476 ? -12.542 -27.672 -7.836 1.00 91.88 476 LEU A N 1
ATOM 3370 C CA . LEU A 1 476 ? -11.606 -28.798 -7.909 1.00 91.88 476 LEU A CA 1
ATOM 3371 C C . LEU A 1 476 ? -10.585 -28.800 -6.759 1.00 91.88 476 LEU A C 1
ATOM 3373 O O . LEU A 1 476 ? -9.936 -29.813 -6.503 1.00 91.88 476 LEU A O 1
ATOM 3377 N N . ALA A 1 477 ? -10.420 -27.673 -6.059 1.00 88.31 477 ALA A N 1
ATOM 3378 C CA . ALA A 1 477 ? -9.428 -27.531 -5.002 1.00 88.31 477 ALA A CA 1
ATOM 3379 C C . ALA A 1 477 ? -9.819 -28.323 -3.735 1.00 88.31 477 ALA A C 1
ATOM 3381 O O . ALA A 1 477 ? -10.948 -28.183 -3.246 1.00 88.31 477 ALA A O 1
ATOM 3382 N N . PRO A 1 478 ? -8.888 -29.084 -3.121 1.00 90.50 478 PRO A N 1
ATOM 3383 C CA . PRO A 1 478 ? -9.156 -29.786 -1.871 1.00 90.50 478 PRO A CA 1
ATOM 3384 C C . PRO A 1 478 ? -9.645 -28.829 -0.768 1.00 90.50 478 PRO A C 1
ATOM 3386 O O . PRO A 1 478 ? -9.068 -27.749 -0.592 1.00 90.50 478 PRO A O 1
ATOM 3389 N N . PRO A 1 479 ? -10.631 -29.218 0.065 1.00 84.56 479 PRO A N 1
ATOM 3390 C CA . PRO A 1 479 ? -11.136 -28.368 1.148 1.00 84.56 479 PRO A CA 1
ATOM 3391 C C . PRO A 1 479 ? -10.060 -27.914 2.143 1.00 84.56 479 PRO A C 1
ATOM 3393 O O . PRO A 1 479 ? -10.208 -26.882 2.793 1.00 84.56 479 PRO A O 1
ATOM 3396 N N . ALA A 1 480 ? -8.974 -28.677 2.297 1.00 84.00 480 ALA A N 1
ATOM 3397 C CA . ALA A 1 480 ? -7.830 -28.280 3.117 1.00 84.00 480 ALA A CA 1
ATOM 3398 C C . ALA A 1 480 ? -7.121 -27.035 2.556 1.00 84.00 480 ALA A C 1
ATOM 3400 O O . ALA A 1 480 ? -6.862 -26.101 3.310 1.00 84.00 480 ALA A O 1
ATOM 3401 N N . LEU A 1 481 ? -6.893 -26.984 1.239 1.00 81.31 481 LEU A N 1
ATOM 3402 C CA . LEU A 1 481 ? -6.277 -25.840 0.564 1.00 81.31 481 LEU A CA 1
ATOM 3403 C C . LEU A 1 481 ? -7.180 -24.605 0.642 1.00 81.31 481 LEU A C 1
ATOM 3405 O O . LEU A 1 481 ? -6.728 -23.518 0.993 1.00 81.31 481 LEU A O 1
ATOM 3409 N N . ARG A 1 482 ? -8.484 -24.795 0.411 1.00 83.19 482 ARG A N 1
ATOM 3410 C CA . ARG A 1 482 ? -9.490 -23.731 0.535 1.00 83.19 482 ARG A CA 1
ATOM 3411 C C . ARG A 1 482 ? -9.537 -23.148 1.951 1.00 83.19 482 ARG A C 1
ATOM 3413 O O . ARG A 1 482 ? -9.594 -21.935 2.117 1.00 83.19 482 ARG A O 1
ATOM 3420 N N . ARG A 1 483 ? -9.451 -24.002 2.979 1.00 80.19 483 ARG A N 1
ATOM 3421 C CA . ARG A 1 483 ? -9.397 -23.581 4.391 1.00 80.19 483 ARG A CA 1
ATOM 3422 C C . ARG A 1 483 ? -8.093 -22.881 4.760 1.00 80.19 483 ARG A C 1
ATOM 3424 O O . ARG A 1 483 ? -8.134 -21.976 5.584 1.00 80.19 483 ARG A O 1
ATOM 3431 N N . ALA A 1 484 ? -6.964 -23.268 4.166 1.00 76.56 484 ALA A N 1
ATOM 3432 C CA . ALA A 1 484 ? -5.689 -22.581 4.378 1.00 76.56 484 ALA A CA 1
ATOM 3433 C C . ALA A 1 484 ? -5.719 -21.132 3.860 1.00 76.56 484 ALA A C 1
ATOM 3435 O O . ALA A 1 484 ? -5.038 -20.273 4.409 1.00 76.56 484 ALA A O 1
ATOM 3436 N N . TRP A 1 485 ? -6.549 -20.858 2.848 1.00 76.25 485 TRP A N 1
ATOM 3437 C CA . TRP A 1 485 ? -6.747 -19.524 2.276 1.00 76.25 485 TRP A CA 1
ATOM 3438 C C . TRP A 1 485 ? -7.719 -18.633 3.063 1.00 76.25 485 TRP A C 1
ATOM 3440 O O . TRP A 1 485 ? -7.897 -17.465 2.730 1.00 76.25 485 TRP A O 1
ATOM 3450 N N . GLN A 1 486 ? -8.387 -19.173 4.084 1.00 74.56 486 GLN A N 1
ATOM 3451 C CA . GLN A 1 486 ? -9.353 -18.432 4.887 1.00 74.56 486 GLN A CA 1
ATOM 3452 C C . GLN A 1 486 ? -8.748 -18.071 6.249 1.00 74.56 486 GLN A C 1
ATOM 3454 O O . GLN A 1 486 ? -8.135 -18.926 6.897 1.00 74.56 486 GLN A O 1
ATOM 3459 N N . PRO A 1 487 ? -8.970 -16.844 6.752 1.00 70.50 487 PRO A N 1
ATOM 3460 C CA . PRO A 1 487 ? -8.612 -16.516 8.122 1.00 70.50 487 PRO A CA 1
ATOM 3461 C C . PRO A 1 487 ? -9.406 -17.444 9.050 1.00 70.50 487 PRO A C 1
ATOM 3463 O O . PRO A 1 487 ? -10.616 -17.631 8.882 1.00 70.50 487 PRO A O 1
ATOM 3466 N N . GLY A 1 488 ? -8.712 -18.072 10.003 1.00 64.38 488 GLY A N 1
ATOM 3467 C CA . GLY A 1 488 ? -9.259 -19.157 10.818 1.00 64.38 488 GLY A CA 1
ATOM 3468 C C . GLY A 1 488 ? -10.646 -18.836 11.391 1.00 64.38 488 GLY A C 1
ATOM 3469 O O . GLY A 1 488 ? -10.787 -17.973 12.254 1.00 64.38 488 GLY A O 1
ATOM 3470 N N . ALA A 1 489 ? -11.659 -19.568 10.920 1.00 54.44 489 ALA A N 1
ATOM 3471 C CA . ALA A 1 489 ? -13.036 -19.554 11.413 1.00 54.44 489 ALA A CA 1
ATOM 3472 C C . ALA A 1 489 ? -13.747 -18.184 11.428 1.00 54.44 489 ALA A C 1
ATOM 3474 O O . ALA A 1 489 ? -14.546 -17.920 12.331 1.00 54.44 489 ALA A O 1
ATOM 3475 N N . VAL A 1 490 ? -13.570 -17.337 10.409 1.00 51.34 490 VAL A N 1
ATOM 3476 C CA . VAL A 1 490 ? -14.679 -16.435 10.039 1.00 51.34 490 VAL A CA 1
ATOM 3477 C C . VAL A 1 490 ? -15.760 -17.324 9.419 1.00 51.34 490 VAL A C 1
ATOM 3479 O O . VAL A 1 490 ? -15.747 -17.626 8.232 1.00 51.34 490 VAL A O 1
ATOM 3482 N N . HIS A 1 491 ? -16.603 -17.892 10.284 1.00 43.78 491 HIS A N 1
ATOM 3483 C CA . HIS A 1 491 ? -17.606 -18.880 9.906 1.00 43.78 491 HIS A CA 1
ATOM 3484 C C . HIS A 1 491 ? -18.546 -18.282 8.844 1.00 43.78 491 HIS A C 1
ATOM 3486 O O . HIS A 1 491 ? -19.007 -17.154 9.046 1.00 43.78 491 HIS A O 1
ATOM 3492 N N . PRO A 1 492 ? -18.916 -19.036 7.792 1.00 44.56 492 PRO A N 1
ATOM 3493 C CA . PRO A 1 492 ? -19.830 -18.597 6.727 1.00 44.56 492 PRO A CA 1
ATOM 3494 C C . PRO A 1 492 ? -21.240 -18.178 7.202 1.00 44.56 492 PRO A C 1
ATOM 3496 O O . PRO A 1 492 ? -22.057 -17.758 6.393 1.00 44.56 492 PRO A O 1
ATOM 3499 N N . SER A 1 493 ? -21.536 -18.270 8.503 1.00 38.41 493 SER A N 1
ATOM 3500 C CA . SER A 1 493 ? -22.832 -17.942 9.112 1.00 38.41 493 SER A CA 1
ATOM 3501 C C . SER A 1 493 ? -22.748 -17.094 10.394 1.00 38.41 493 SER A C 1
ATOM 3503 O O . SER A 1 493 ? -23.774 -16.820 11.001 1.00 38.41 493 SER A O 1
ATOM 3505 N N . GLY A 1 494 ? -21.556 -16.672 10.841 1.00 40.06 494 GLY A N 1
ATOM 3506 C CA . GLY A 1 494 ? -21.388 -16.008 12.150 1.00 40.06 494 GLY A CA 1
ATOM 3507 C C . GLY A 1 494 ? -21.606 -14.490 12.151 1.00 40.06 494 GLY A C 1
ATOM 3508 O O . GLY A 1 494 ? -21.911 -13.913 13.191 1.00 40.06 494 GLY A O 1
ATOM 3509 N N . CYS A 1 495 ? -21.462 -13.846 10.991 1.00 41.50 495 CYS A N 1
ATOM 3510 C CA . CYS A 1 495 ? -21.800 -12.432 10.783 1.00 41.50 495 CYS A CA 1
ATOM 3511 C C . CYS A 1 495 ? -23.127 -12.264 10.027 1.00 41.50 495 CYS A C 1
ATOM 3513 O O . CYS A 1 495 ? -23.644 -11.156 9.939 1.00 41.50 495 CYS A O 1
ATOM 3515 N N . TRP A 1 496 ? -23.698 -13.362 9.519 1.00 39.69 496 TRP A N 1
ATOM 3516 C CA . TRP A 1 496 ? -25.063 -13.393 9.012 1.00 39.69 496 TRP A CA 1
ATOM 3517 C C . TRP A 1 496 ? -25.999 -13.673 10.188 1.00 39.69 496 TRP A C 1
ATOM 3519 O O . TRP A 1 496 ? -26.286 -14.820 10.520 1.00 39.69 496 TRP A O 1
ATOM 3529 N N . ARG A 1 497 ? -26.471 -12.614 10.845 1.00 38.91 497 ARG A N 1
ATOM 3530 C CA . ARG A 1 497 ? -27.815 -12.666 11.418 1.00 38.91 497 ARG A CA 1
ATOM 3531 C C . ARG A 1 497 ? -28.721 -12.067 10.347 1.00 38.91 497 ARG A C 1
ATOM 3533 O O . ARG A 1 497 ? -28.448 -10.933 9.954 1.00 38.91 497 ARG A O 1
ATOM 3540 N N . PRO A 1 498 ? -29.750 -12.779 9.851 1.00 41.31 498 PRO A N 1
ATOM 3541 C CA . PRO A 1 498 ? -30.767 -12.112 9.055 1.00 41.31 498 PRO A CA 1
ATOM 3542 C C . PRO A 1 498 ? -31.239 -10.918 9.881 1.00 41.31 498 PRO A C 1
ATOM 3544 O O . PRO A 1 498 ? -31.465 -11.053 11.091 1.00 41.31 498 PRO A O 1
ATOM 3547 N N . ALA A 1 499 ? -31.289 -9.736 9.267 1.00 42.06 499 ALA A N 1
ATOM 3548 C CA . ALA A 1 499 ? -31.864 -8.586 9.940 1.00 42.06 499 ALA A CA 1
ATOM 3549 C C . ALA A 1 499 ? -33.247 -9.012 10.475 1.00 42.06 499 ALA A C 1
ATOM 3551 O O . ALA A 1 499 ? -33.963 -9.723 9.761 1.00 42.06 499 ALA A O 1
ATOM 3552 N N . PRO A 1 500 ? -33.620 -8.657 11.721 1.00 46.44 500 PRO A N 1
ATOM 3553 C CA . PRO A 1 500 ? -34.952 -8.961 12.223 1.00 46.44 500 PRO A CA 1
ATOM 3554 C C . PRO A 1 500 ? -35.979 -8.507 11.176 1.00 46.44 500 PRO A C 1
ATOM 3556 O O . PRO A 1 500 ? -35.803 -7.412 10.638 1.00 46.44 500 PRO A O 1
ATOM 3559 N N . PRO A 1 501 ? -37.019 -9.297 10.862 1.00 48.06 501 PRO A N 1
ATOM 3560 C CA . PRO A 1 501 ? -37.936 -9.033 9.744 1.00 48.06 501 PRO A CA 1
ATOM 3561 C C . PRO A 1 501 ? -38.562 -7.624 9.755 1.00 48.06 501 PRO A C 1
ATOM 3563 O O . PRO A 1 501 ? -38.903 -7.086 8.707 1.00 48.06 501 PRO A O 1
ATOM 3566 N N . GLN A 1 502 ? -38.618 -6.973 10.920 1.00 46.25 502 GLN A N 1
ATOM 3567 C CA . GLN A 1 502 ? -39.029 -5.573 11.072 1.00 46.25 502 GLN A CA 1
ATOM 3568 C C . GLN A 1 502 ? -38.135 -4.570 10.317 1.00 46.25 502 GLN A C 1
ATOM 3570 O O . GLN A 1 502 ? -38.612 -3.522 9.898 1.00 46.25 502 GLN A O 1
ATOM 3575 N N . ARG A 1 503 ? -36.846 -4.866 10.113 1.00 41.78 503 ARG A N 1
ATOM 3576 C CA . ARG A 1 503 ? -35.898 -3.965 9.435 1.00 41.78 503 ARG A CA 1
ATOM 3577 C C . ARG A 1 503 ? -36.060 -3.988 7.912 1.00 41.78 503 ARG A C 1
ATOM 3579 O O . ARG A 1 503 ? -35.926 -2.939 7.291 1.00 41.78 503 ARG A O 1
ATOM 3586 N N . ALA A 1 504 ? -36.400 -5.150 7.350 1.00 44.72 504 ALA A N 1
ATOM 3587 C CA . ALA A 1 504 ? -36.712 -5.309 5.928 1.00 44.72 504 ALA A CA 1
ATOM 3588 C C . ALA A 1 504 ? -37.977 -4.518 5.544 1.00 44.72 504 ALA A C 1
ATOM 3590 O O . ALA A 1 504 ? -38.003 -3.800 4.550 1.00 44.72 504 ALA A O 1
ATOM 3591 N N . GLN A 1 505 ? -39.001 -4.535 6.409 1.00 42.25 505 GLN A N 1
ATOM 3592 C CA . GLN A 1 505 ? -40.217 -3.738 6.201 1.00 42.25 505 GLN A CA 1
ATOM 3593 C C . GLN A 1 505 ? -39.958 -2.225 6.207 1.00 42.25 505 GLN A C 1
ATOM 3595 O O . GLN A 1 505 ? -40.502 -1.520 5.363 1.00 42.25 505 GLN A O 1
ATOM 3600 N N . VAL A 1 506 ? -39.123 -1.704 7.113 1.00 40.12 506 VAL A N 1
ATOM 3601 C CA . VAL A 1 506 ? -38.876 -0.251 7.212 1.00 40.12 506 VAL A CA 1
ATOM 3602 C C . VAL A 1 506 ? -38.103 0.282 6.002 1.00 40.12 506 VAL A C 1
ATOM 3604 O O . VAL A 1 506 ? -38.455 1.339 5.488 1.00 40.12 506 VAL A O 1
ATOM 3607 N N . VAL A 1 507 ? -37.094 -0.441 5.507 1.00 37.62 507 VAL A N 1
ATOM 3608 C CA . VAL A 1 507 ? -36.316 -0.011 4.329 1.00 37.62 507 VAL A CA 1
ATOM 3609 C C . VAL A 1 507 ? -37.158 -0.096 3.052 1.00 37.62 507 VAL A C 1
ATOM 3611 O O . VAL A 1 507 ? -37.196 0.875 2.299 1.00 37.62 507 VAL A O 1
ATOM 3614 N N . ALA A 1 508 ? -37.935 -1.172 2.874 1.00 43.47 508 ALA A N 1
ATOM 3615 C CA . ALA A 1 508 ? -38.886 -1.288 1.766 1.00 43.47 508 ALA A CA 1
ATOM 3616 C C . ALA A 1 508 ? -39.947 -0.169 1.779 1.00 43.47 508 ALA A C 1
ATOM 3618 O O . ALA A 1 508 ? -40.345 0.327 0.728 1.00 43.47 508 ALA A O 1
ATOM 3619 N N . THR A 1 509 ? -40.372 0.278 2.967 1.00 39.34 509 THR A N 1
ATOM 3620 C CA . THR A 1 509 ? -41.317 1.399 3.107 1.00 39.34 509 THR A CA 1
ATOM 3621 C C . THR A 1 509 ? -40.669 2.737 2.732 1.00 39.34 509 THR A C 1
ATOM 3623 O O . THR A 1 509 ? -41.299 3.558 2.076 1.00 39.34 509 THR A O 1
ATOM 3626 N N . VAL A 1 510 ? -39.401 2.966 3.094 1.00 37.88 510 VAL A N 1
ATOM 3627 C CA . VAL A 1 510 ? -38.678 4.208 2.756 1.00 37.88 510 VAL A CA 1
ATOM 3628 C C . VAL A 1 510 ? -38.405 4.317 1.251 1.00 37.88 510 VAL A C 1
ATOM 3630 O O . VAL A 1 510 ? -38.553 5.398 0.685 1.00 37.88 510 VAL A O 1
ATOM 3633 N N . GLU A 1 511 ? -38.068 3.213 0.582 1.00 39.62 511 GLU A N 1
ATOM 3634 C CA . GLU A 1 511 ? -37.864 3.202 -0.874 1.00 39.62 511 GLU A CA 1
ATOM 3635 C C . GLU A 1 511 ? -39.182 3.332 -1.654 1.00 39.62 511 GLU A C 1
ATOM 3637 O O . GLU A 1 511 ? -39.227 4.051 -2.653 1.00 39.62 511 GLU A O 1
ATOM 3642 N N . ALA A 1 512 ? -40.277 2.733 -1.167 1.00 44.19 512 ALA A N 1
ATOM 3643 C CA . ALA A 1 512 ? -41.606 2.907 -1.760 1.00 44.19 512 ALA A CA 1
ATOM 3644 C C . ALA A 1 512 ? -42.084 4.371 -1.695 1.00 44.19 512 ALA A C 1
ATOM 3646 O O . ALA A 1 512 ? -42.595 4.904 -2.679 1.00 44.19 512 ALA A O 1
ATOM 3647 N N . VAL A 1 513 ? -41.834 5.057 -0.575 1.00 41.66 513 VAL A N 1
ATOM 3648 C CA . VAL A 1 513 ? -42.181 6.480 -0.402 1.00 41.66 513 VAL A CA 1
ATOM 3649 C C . VAL A 1 513 ? -41.288 7.394 -1.258 1.00 41.66 513 VAL A C 1
ATOM 3651 O O . VAL A 1 513 ? -41.743 8.434 -1.735 1.00 41.66 513 VAL A O 1
ATOM 3654 N N . GLY A 1 514 ? -40.035 6.999 -1.517 1.00 35.50 514 GLY A N 1
ATOM 3655 C CA . GLY A 1 514 ? -39.124 7.723 -2.411 1.00 35.50 514 GLY A CA 1
ATOM 3656 C C . GLY A 1 514 ? -39.528 7.677 -3.891 1.00 35.50 514 GLY A C 1
ATOM 3657 O O . GLY A 1 514 ? -39.263 8.630 -4.622 1.00 35.50 514 GLY A O 1
ATOM 3658 N N . PHE A 1 515 ? -40.204 6.609 -4.328 1.00 38.91 515 PHE A N 1
ATOM 3659 C CA . PHE A 1 515 ? -40.661 6.460 -5.713 1.00 38.91 515 PHE A CA 1
ATOM 3660 C C . PHE A 1 515 ? -42.011 7.137 -5.996 1.00 38.91 515 PHE A C 1
ATOM 3662 O O . PHE A 1 515 ? -42.206 7.650 -7.099 1.00 38.91 515 PHE A O 1
ATOM 3669 N N . GLU A 1 516 ? -42.923 7.219 -5.023 1.00 37.69 516 GLU A N 1
ATOM 3670 C CA . GLU A 1 516 ? -44.212 7.903 -5.223 1.00 37.69 516 GLU A CA 1
ATOM 3671 C C . GLU A 1 516 ? -44.088 9.438 -5.240 1.00 37.69 516 GLU A C 1
ATOM 3673 O O . GLU A 1 516 ? -44.838 10.109 -5.950 1.00 37.69 516 GLU A O 1
ATOM 3678 N N . GLY A 1 517 ? -43.092 10.008 -4.549 1.00 36.81 517 GLY A N 1
ATOM 3679 C CA . GLY A 1 517 ? -42.861 11.459 -4.521 1.00 36.81 517 GLY A CA 1
ATOM 3680 C C . GLY A 1 517 ? -42.338 12.064 -5.832 1.00 36.81 517 GLY A C 1
ATOM 3681 O O . GLY A 1 517 ? -42.454 13.271 -6.034 1.00 36.81 517 GLY A O 1
ATOM 3682 N N . ALA A 1 518 ? -41.789 11.249 -6.740 1.00 37.09 518 ALA A N 1
ATOM 3683 C CA . ALA A 1 518 ? -41.239 11.709 -8.020 1.00 37.09 518 ALA A CA 1
ATOM 3684 C C . ALA A 1 518 ? -42.249 11.661 -9.185 1.00 37.09 518 ALA A C 1
ATOM 3686 O O . ALA A 1 518 ? -41.983 12.224 -10.246 1.00 37.09 518 ALA A O 1
ATOM 3687 N N . ALA A 1 519 ? -43.407 11.013 -9.007 1.00 40.12 519 ALA A N 1
ATOM 3688 C CA . ALA A 1 519 ? -44.348 10.733 -10.096 1.00 40.12 519 ALA A CA 1
ATOM 3689 C C . ALA A 1 519 ? -45.604 11.627 -10.124 1.00 40.12 519 ALA A C 1
ATOM 3691 O O . ALA A 1 519 ? -46.433 11.474 -11.020 1.00 40.12 519 ALA A O 1
ATOM 3692 N N . GLN A 1 520 ? -45.770 12.575 -9.196 1.00 37.00 520 GLN A N 1
ATOM 3693 C CA . GLN A 1 520 ? -46.941 13.462 -9.174 1.00 37.00 520 GLN A CA 1
ATOM 3694 C C . GLN A 1 520 ? -46.547 14.941 -9.214 1.00 37.00 520 GLN A C 1
ATOM 3696 O O . GLN A 1 520 ? -46.547 15.644 -8.208 1.00 37.00 520 GLN A O 1
ATOM 3701 N N . SER A 1 521 ? -46.266 15.426 -10.423 1.00 32.22 521 SER A N 1
ATOM 3702 C CA . SER A 1 521 ? -46.398 16.843 -10.775 1.00 32.22 521 SER A CA 1
ATOM 3703 C C . SER A 1 521 ? -47.481 16.959 -11.857 1.00 32.22 521 SER A C 1
ATOM 3705 O O . SER A 1 521 ? -47.338 16.324 -12.905 1.00 32.22 521 SER A O 1
ATOM 3707 N N . PRO A 1 522 ? -48.595 17.687 -11.636 1.00 44.09 522 PRO A N 1
ATOM 3708 C CA . PRO A 1 522 ? -49.687 17.734 -12.595 1.00 44.09 522 PRO A CA 1
ATOM 3709 C C . PRO A 1 522 ? -49.428 18.835 -13.631 1.00 44.09 522 PRO A C 1
ATOM 3711 O O . PRO A 1 522 ? -49.507 20.024 -13.321 1.00 44.09 522 PRO A O 1
ATOM 3714 N N . SER A 1 523 ? -49.184 18.453 -14.886 1.00 37.00 523 SER A N 1
ATOM 3715 C CA . SER A 1 523 ? -49.423 19.333 -16.032 1.00 37.00 523 SER A CA 1
ATOM 3716 C C . SER A 1 523 ? -50.665 18.841 -16.774 1.00 37.00 523 SER A C 1
ATOM 3718 O O . SER A 1 523 ? -50.844 17.655 -17.044 1.00 37.00 523 SER A O 1
ATOM 3720 N N . GLY A 1 524 ? -51.606 19.760 -16.974 1.00 37.47 524 GLY A N 1
ATOM 3721 C CA . GLY A 1 524 ? -52.935 19.455 -17.483 1.00 37.47 524 GLY A CA 1
ATOM 3722 C C . GLY A 1 524 ? -53.084 19.543 -19.002 1.00 37.47 524 GLY A C 1
ATOM 3723 O O . GLY A 1 524 ? -52.230 20.074 -19.706 1.00 37.47 524 GLY A O 1
ATOM 3724 N N . LYS A 1 525 ? -54.308 19.162 -19.402 1.00 34.81 525 LYS A N 1
ATOM 3725 C CA . LYS A 1 525 ? -55.064 19.439 -20.642 1.00 34.81 525 LYS A CA 1
ATOM 3726 C C . LYS A 1 525 ? -54.968 18.435 -21.802 1.00 34.81 525 LYS A C 1
ATOM 3728 O O . LYS A 1 525 ? -53.917 18.231 -22.387 1.00 34.81 525 LYS A O 1
ATOM 3733 N N . GLY A 1 526 ? -56.165 17.989 -22.215 1.00 30.84 526 GLY A N 1
ATOM 3734 C CA . GLY A 1 526 ? -56.505 17.491 -23.560 1.00 30.84 526 GLY A CA 1
ATOM 3735 C C . GLY A 1 526 ? -56.819 15.991 -23.591 1.00 30.84 526 GLY A C 1
ATOM 3736 O O . GLY A 1 526 ? -55.907 15.194 -23.705 1.00 30.84 526 GLY A O 1
ATOM 3737 N N . ALA A 1 527 ? -58.031 15.539 -23.262 1.00 31.47 527 ALA A N 1
ATOM 3738 C CA . ALA A 1 527 ? -59.249 15.501 -24.087 1.00 31.47 527 ALA A CA 1
ATOM 3739 C C . ALA A 1 527 ? -59.346 14.311 -25.072 1.00 31.47 527 ALA A C 1
ATOM 3741 O O . ALA A 1 527 ? -58.626 14.239 -26.058 1.00 31.47 527 ALA A O 1
ATOM 3742 N N . ALA A 1 528 ? -60.395 13.519 -24.809 1.00 31.09 528 ALA A N 1
ATOM 3743 C CA . ALA A 1 528 ? -61.312 12.847 -25.736 1.00 31.09 528 ALA A CA 1
ATOM 3744 C C . ALA A 1 528 ? -61.146 11.344 -26.058 1.00 31.09 528 ALA A C 1
ATOM 3746 O O . ALA A 1 528 ? -60.195 10.917 -26.698 1.00 31.09 528 ALA A O 1
ATOM 3747 N N . ALA A 1 529 ? -62.258 10.652 -25.742 1.00 30.03 529 ALA A N 1
ATOM 3748 C CA . ALA A 1 529 ? -62.893 9.524 -26.441 1.00 30.03 529 ALA A CA 1
ATOM 3749 C C . ALA A 1 529 ? -62.243 8.130 -26.302 1.00 30.03 529 ALA A C 1
ATOM 3751 O O . ALA A 1 529 ? -61.040 7.985 -26.399 1.00 30.03 529 ALA A O 1
ATOM 3752 N N . ALA A 1 530 ? -62.960 7.016 -26.137 1.00 29.00 530 ALA A N 1
ATOM 3753 C CA . ALA A 1 530 ? -64.373 6.716 -25.919 1.00 29.00 530 ALA A CA 1
ATOM 3754 C C . ALA A 1 530 ? -64.495 5.208 -25.589 1.00 29.00 530 ALA A C 1
ATOM 3756 O O . ALA A 1 530 ? -63.653 4.417 -26.000 1.00 29.00 530 ALA A O 1
ATOM 3757 N N . GLY A 1 531 ? -65.606 4.826 -24.950 1.00 27.86 531 GLY A N 1
ATOM 3758 C CA . GLY A 1 531 ? -66.208 3.486 -25.034 1.00 27.86 531 GLY A CA 1
ATOM 3759 C C . GLY A 1 531 ? -65.832 2.521 -23.901 1.00 27.86 531 GLY A C 1
ATOM 3760 O O . GLY A 1 531 ? -64.678 2.156 -23.756 1.00 27.86 531 GLY A O 1
ATOM 3761 N N . LEU A 1 532 ? -66.708 2.180 -22.952 1.00 29.31 532 LEU A N 1
ATOM 3762 C CA . LEU A 1 532 ? -68.024 1.504 -22.977 1.00 29.31 532 LEU A CA 1
ATOM 3763 C C . LEU A 1 532 ? -67.898 0.063 -22.435 1.00 29.31 532 LEU A C 1
ATOM 3765 O O . LEU A 1 532 ? -67.336 -0.782 -23.116 1.00 29.31 532 LEU A O 1
ATOM 3769 N N . ARG A 1 533 ? -68.600 -0.182 -21.309 1.00 32.34 533 ARG A N 1
ATOM 3770 C CA . ARG A 1 533 ? -69.332 -1.420 -20.921 1.00 32.34 533 ARG A CA 1
ATOM 3771 C C . ARG A 1 533 ? -68.492 -2.697 -20.694 1.00 32.34 533 ARG A C 1
ATOM 3773 O O . ARG A 1 533 ? -67.527 -2.949 -21.380 1.00 32.34 533 ARG A O 1
ATOM 3780 N N . SER A 1 534 ? -68.799 -3.612 -19.777 1.00 31.55 534 SER A N 1
ATOM 3781 C CA . SER A 1 534 ? -69.942 -3.896 -18.888 1.00 31.55 534 SER A CA 1
ATOM 3782 C C . SER A 1 534 ? -69.502 -5.078 -17.992 1.00 31.55 534 SER A C 1
ATOM 3784 O O . SER A 1 534 ? -68.814 -5.959 -18.485 1.00 31.55 534 SER A O 1
ATOM 3786 N N . ARG A 1 535 ? -69.735 -5.055 -16.671 1.00 33.84 535 ARG A N 1
ATOM 3787 C CA . ARG A 1 535 ? -70.872 -5.683 -15.947 1.00 33.84 535 ARG A CA 1
ATOM 3788 C C . ARG A 1 535 ? -70.726 -7.201 -15.706 1.00 33.84 535 ARG A C 1
ATOM 3790 O O . ARG A 1 535 ? -70.605 -7.962 -16.652 1.00 33.84 535 ARG A O 1
ATOM 3797 N N . GLY A 1 536 ? -70.885 -7.603 -14.439 1.00 28.45 536 GLY A N 1
ATOM 3798 C CA . GLY A 1 536 ? -71.170 -8.980 -13.998 1.00 28.45 536 GLY A CA 1
ATOM 3799 C C . GLY A 1 536 ? -70.460 -9.326 -12.681 1.00 28.45 536 GLY A C 1
ATOM 3800 O O . GLY A 1 536 ? -69.310 -9.729 -12.711 1.00 28.45 536 GLY A O 1
ATOM 3801 N N . GLN A 1 537 ? -70.981 -8.921 -11.515 1.00 31.31 537 GLN A N 1
ATOM 3802 C CA . GLN A 1 537 ? -71.813 -9.753 -10.617 1.00 31.31 537 GLN A CA 1
ATOM 3803 C C . GLN A 1 537 ? -71.199 -11.115 -10.245 1.00 31.31 537 GLN A C 1
ATOM 3805 O O . GLN A 1 537 ? -71.187 -12.020 -11.067 1.00 31.31 537 GLN A O 1
ATOM 3810 N N . ALA A 1 538 ? -70.841 -11.297 -8.971 1.00 30.14 538 ALA A N 1
ATOM 3811 C CA . ALA A 1 538 ? -71.598 -12.168 -8.064 1.00 30.14 538 ALA A CA 1
ATOM 3812 C C . ALA A 1 538 ? -71.053 -12.060 -6.632 1.00 30.14 538 ALA A C 1
ATOM 3814 O O . ALA A 1 538 ? -69.862 -12.190 -6.367 1.00 30.14 538 ALA A O 1
ATOM 3815 N N . GLN A 1 539 ? -71.984 -11.799 -5.728 1.00 35.75 539 GLN A N 1
ATOM 3816 C CA . GLN A 1 539 ? -71.855 -11.754 -4.284 1.00 35.75 539 GLN A CA 1
ATOM 3817 C C . GLN A 1 539 ? -72.173 -13.159 -3.758 1.00 35.75 539 GLN A C 1
ATOM 3819 O O . GLN A 1 539 ? -73.211 -13.712 -4.115 1.00 35.75 539 GLN A O 1
ATOM 3824 N N . ALA A 1 540 ? -71.315 -13.725 -2.911 1.00 31.03 540 ALA A N 1
ATOM 3825 C CA . ALA A 1 540 ? -71.652 -14.893 -2.105 1.00 31.03 540 ALA A CA 1
ATOM 3826 C C . ALA A 1 540 ? -71.107 -14.696 -0.688 1.00 31.03 540 ALA A C 1
ATOM 3828 O O . ALA A 1 540 ? -69.903 -14.593 -0.462 1.00 31.03 540 ALA A O 1
ATOM 3829 N N . VAL A 1 541 ? -72.058 -14.582 0.233 1.00 38.41 541 VAL A N 1
ATOM 3830 C CA . VAL A 1 541 ? -71.908 -14.589 1.685 1.00 38.41 541 VAL A CA 1
ATOM 3831 C C . VAL A 1 541 ? -71.636 -16.028 2.125 1.00 38.41 541 VAL A C 1
ATOM 3833 O O . VAL A 1 541 ? -72.302 -16.947 1.651 1.00 38.41 541 VAL A O 1
ATOM 3836 N N . GLY A 1 542 ? -70.683 -16.221 3.035 1.00 32.38 542 GLY A N 1
ATOM 3837 C CA . GLY A 1 542 ? -70.391 -17.517 3.640 1.00 32.38 542 GLY A CA 1
ATOM 3838 C C . GLY A 1 542 ? -69.458 -17.371 4.835 1.00 32.38 542 GLY A C 1
ATOM 3839 O O . GLY A 1 542 ? -68.257 -17.176 4.669 1.00 32.38 542 GLY A O 1
ATOM 3840 N N . ASP A 1 543 ? -70.051 -17.435 6.024 1.00 36.72 543 ASP A N 1
ATOM 3841 C CA . ASP A 1 543 ? -69.408 -17.479 7.334 1.00 36.72 543 ASP A CA 1
ATOM 3842 C C . ASP A 1 543 ? -68.430 -18.652 7.501 1.00 36.72 543 ASP A C 1
ATOM 3844 O O . ASP A 1 543 ? -68.653 -19.753 7.000 1.00 36.72 543 ASP A O 1
ATOM 3848 N N . GLY A 1 544 ? -67.433 -18.437 8.367 1.00 35.31 544 GLY A N 1
ATOM 3849 C CA . GLY A 1 544 ? -66.938 -19.490 9.253 1.00 35.31 544 GLY A CA 1
ATOM 3850 C C . GLY A 1 544 ? -65.539 -20.044 8.972 1.00 35.31 544 GLY A C 1
ATOM 3851 O O . GLY A 1 544 ? -65.356 -20.956 8.176 1.00 35.31 544 GLY A O 1
ATOM 3852 N N . GLY A 1 545 ? -64.586 -19.640 9.816 1.00 35.88 545 GLY A N 1
ATOM 3853 C CA . GLY A 1 545 ? -63.663 -20.606 10.416 1.00 35.88 545 GLY A CA 1
ATOM 3854 C C . GLY A 1 545 ? -62.217 -20.636 9.912 1.00 35.88 545 GLY A C 1
ATOM 3855 O O . GLY A 1 545 ? -61.930 -20.886 8.751 1.00 35.88 545 GLY A O 1
ATOM 3856 N N . LYS A 1 546 ? -61.317 -20.543 10.902 1.00 36.38 546 LYS A N 1
ATOM 3857 C CA . LYS A 1 546 ? -59.899 -20.945 10.911 1.00 36.38 546 LYS A CA 1
ATOM 3858 C C . LYS A 1 546 ? -58.941 -20.140 10.028 1.00 36.38 546 LYS A C 1
ATOM 3860 O O . LYS A 1 546 ? -58.824 -20.336 8.825 1.00 36.38 546 LYS A O 1
ATOM 3865 N N . ALA A 1 547 ? -58.121 -19.343 10.715 1.00 38.50 547 ALA A N 1
ATOM 3866 C CA . ALA A 1 547 ? -56.831 -18.870 10.236 1.00 38.50 547 ALA A CA 1
ATOM 3867 C C . ALA A 1 547 ? -55.933 -20.069 9.874 1.00 38.50 547 ALA A C 1
ATOM 3869 O O . ALA A 1 547 ? -55.240 -20.632 10.720 1.00 38.50 547 ALA A O 1
ATOM 3870 N N . ALA A 1 548 ? -55.985 -20.478 8.609 1.00 37.94 548 ALA A N 1
ATOM 3871 C CA . ALA A 1 548 ? -54.977 -21.313 7.988 1.00 37.94 548 ALA A CA 1
ATOM 3872 C C . ALA A 1 548 ? -53.865 -20.392 7.477 1.00 37.94 548 ALA A C 1
ATOM 3874 O O . ALA A 1 548 ? -54.085 -19.523 6.635 1.00 37.94 548 ALA A O 1
ATOM 3875 N N . THR A 1 549 ? -52.662 -20.575 8.009 1.00 41.31 549 THR A N 1
ATOM 3876 C CA . THR A 1 549 ? -51.426 -20.067 7.423 1.00 41.31 549 THR A CA 1
ATOM 3877 C C . THR A 1 549 ? -51.328 -20.569 5.984 1.00 41.31 549 THR A C 1
ATOM 3879 O O . THR A 1 549 ? -51.148 -21.762 5.742 1.00 41.31 549 THR A O 1
ATOM 3882 N N . ALA A 1 550 ? -51.491 -19.660 5.021 1.00 35.31 550 ALA A N 1
ATOM 3883 C CA . ALA A 1 550 ? -51.336 -19.967 3.608 1.00 35.31 550 ALA A CA 1
ATOM 3884 C C . ALA A 1 550 ? -49.926 -20.542 3.353 1.00 35.31 550 ALA A C 1
ATOM 3886 O O . ALA A 1 550 ? -48.940 -19.955 3.814 1.00 35.31 550 ALA A O 1
ATOM 3887 N N . PRO A 1 551 ? -49.793 -21.677 2.643 1.00 43.69 551 PRO A N 1
ATOM 3888 C CA . PRO A 1 551 ? -48.488 -22.167 2.232 1.00 43.69 551 PRO A CA 1
ATOM 3889 C C . PRO A 1 551 ? -47.844 -21.146 1.279 1.00 43.69 551 PRO A C 1
ATOM 3891 O O . PRO A 1 551 ? -48.546 -20.539 0.466 1.00 43.69 551 PRO A O 1
ATOM 3894 N N . PRO A 1 552 ? -46.520 -20.923 1.355 1.00 44.66 552 PRO A N 1
ATOM 3895 C CA . PRO A 1 552 ? -45.845 -19.990 0.463 1.00 44.66 552 PRO A CA 1
ATOM 3896 C C . PRO A 1 552 ? -46.050 -20.424 -0.994 1.00 44.66 552 PRO A C 1
ATOM 3898 O O . PRO A 1 552 ? -45.830 -21.587 -1.335 1.00 44.66 552 PRO A O 1
ATOM 3901 N N . ASN A 1 553 ? -46.479 -19.477 -1.835 1.00 46.66 553 ASN A N 1
ATOM 3902 C CA . ASN A 1 553 ? -46.744 -19.660 -3.263 1.00 46.66 553 ASN A CA 1
ATOM 3903 C C . ASN A 1 553 ? -45.663 -20.521 -3.942 1.00 46.66 553 ASN A C 1
ATOM 3905 O O . ASN A 1 553 ? -44.516 -20.102 -4.113 1.00 46.66 553 ASN A O 1
ATOM 3909 N N . ALA A 1 554 ? -46.056 -21.717 -4.385 1.00 48.41 554 ALA A N 1
ATOM 3910 C CA . ALA A 1 554 ? -45.193 -22.703 -5.038 1.00 48.41 554 ALA A CA 1
ATOM 3911 C C . ALA A 1 554 ? -44.768 -22.320 -6.477 1.00 48.41 554 ALA A C 1
ATOM 3913 O O . ALA A 1 554 ? -44.166 -23.130 -7.177 1.00 48.41 554 ALA A O 1
ATOM 3914 N N . GLY A 1 555 ? -45.058 -21.093 -6.924 1.00 56.84 555 GLY A N 1
ATOM 3915 C CA . GLY A 1 555 ? -44.839 -20.637 -8.300 1.00 56.84 555 GLY A CA 1
ATOM 3916 C C . GLY A 1 555 ? -43.503 -19.945 -8.580 1.00 56.84 555 GLY A C 1
ATOM 3917 O O . GLY A 1 555 ? -43.210 -19.686 -9.742 1.00 56.84 555 GLY A O 1
ATOM 3918 N N . SER A 1 556 ? -42.678 -19.645 -7.570 1.00 54.94 556 SER A N 1
ATOM 3919 C CA . SER A 1 556 ? -41.434 -18.903 -7.824 1.00 54.94 556 SER A CA 1
ATOM 3920 C C . SER A 1 556 ? -40.412 -19.762 -8.573 1.00 54.94 556 SER A C 1
ATOM 3922 O O . SER A 1 556 ? -39.975 -20.835 -8.113 1.00 54.94 556 SER A O 1
ATOM 3924 N N . SER A 1 557 ? -40.014 -19.280 -9.751 1.00 80.38 557 SER A N 1
ATOM 3925 C CA . SER A 1 557 ? -39.002 -19.949 -10.566 1.00 80.38 557 SER A CA 1
ATOM 3926 C C . SER A 1 557 ? -37.687 -20.060 -9.780 1.00 80.38 557 SER A C 1
ATOM 3928 O O . SER A 1 557 ? -37.406 -19.283 -8.862 1.00 80.38 557 SER A O 1
ATOM 3930 N N . LYS A 1 558 ? -36.842 -21.046 -10.104 1.00 69.56 558 LYS A N 1
ATOM 3931 C CA . LYS A 1 558 ? -35.530 -21.217 -9.445 1.00 69.56 558 LYS A CA 1
ATOM 3932 C C . LYS A 1 558 ? -34.675 -19.940 -9.535 1.00 69.56 558 LYS A C 1
ATOM 3934 O O . LYS A 1 558 ? -33.921 -19.651 -8.609 1.00 69.56 558 LYS A O 1
ATOM 3939 N N . ALA A 1 559 ? -34.833 -19.174 -10.618 1.00 56.53 559 ALA A N 1
ATOM 3940 C CA . ALA A 1 559 ? -34.188 -17.881 -10.822 1.00 56.53 559 ALA A CA 1
ATOM 3941 C C . ALA A 1 559 ? -34.733 -16.805 -9.872 1.00 56.53 559 ALA A C 1
ATOM 3943 O O . ALA A 1 559 ? -33.951 -16.089 -9.259 1.00 56.53 559 ALA A O 1
ATOM 3944 N N . GLU A 1 560 ? -36.047 -16.754 -9.664 1.00 59.12 560 GLU A N 1
ATOM 3945 C CA . GLU A 1 560 ? -36.690 -15.838 -8.714 1.00 59.12 560 GLU A CA 1
ATOM 3946 C C . GLU A 1 560 ? -36.288 -16.135 -7.270 1.00 59.12 560 GLU A C 1
ATOM 3948 O O . GLU A 1 560 ? -35.989 -15.225 -6.507 1.00 59.12 560 GLU A O 1
ATOM 3953 N N . ARG A 1 561 ? -36.184 -17.417 -6.897 1.00 63.12 561 ARG A N 1
ATOM 3954 C CA . ARG A 1 561 ? -35.678 -17.813 -5.573 1.00 63.12 561 ARG A CA 1
ATOM 3955 C C . ARG A 1 561 ? -34.203 -17.474 -5.392 1.00 63.12 561 ARG A C 1
ATOM 3957 O O . ARG A 1 561 ? -33.803 -17.101 -4.293 1.00 63.12 561 ARG A O 1
ATOM 3964 N N . ALA A 1 562 ? -33.393 -17.579 -6.445 1.00 57.91 562 ALA A N 1
ATOM 3965 C CA . ALA A 1 562 ? -31.998 -17.149 -6.409 1.00 57.91 562 ALA A CA 1
ATOM 3966 C C . ALA A 1 562 ? -31.875 -15.618 -6.318 1.00 57.91 562 ALA A C 1
ATOM 3968 O O . ALA A 1 562 ? -31.069 -15.132 -5.531 1.00 57.91 562 ALA A O 1
ATOM 3969 N N . ALA A 1 563 ? -32.707 -14.873 -7.051 1.00 55.78 563 ALA A N 1
ATOM 3970 C CA . ALA A 1 563 ? -32.756 -13.414 -7.030 1.00 55.78 563 ALA A CA 1
ATOM 3971 C C . ALA A 1 563 ? -33.273 -12.876 -5.688 1.00 55.78 563 ALA A C 1
ATOM 3973 O O . ALA A 1 563 ? -32.632 -12.013 -5.103 1.00 55.78 563 ALA A O 1
ATOM 3974 N N . ALA A 1 564 ? -34.349 -13.443 -5.138 1.00 59.53 564 ALA A N 1
ATOM 3975 C CA . ALA A 1 564 ? -34.874 -13.094 -3.819 1.00 59.53 564 ALA A CA 1
ATOM 3976 C C . ALA A 1 564 ? -33.883 -13.443 -2.701 1.00 59.53 564 ALA A C 1
ATOM 3978 O O . ALA A 1 564 ? -33.720 -12.684 -1.752 1.00 59.53 564 ALA A O 1
ATOM 3979 N N . ARG A 1 565 ? -33.153 -14.560 -2.826 1.00 56.19 565 ARG A N 1
ATOM 3980 C CA . ARG A 1 565 ? -32.082 -14.911 -1.886 1.00 56.19 565 ARG A CA 1
ATOM 3981 C C . ARG A 1 565 ? -30.878 -13.977 -2.017 1.00 56.19 565 ARG A C 1
ATOM 3983 O O . ARG A 1 565 ? -30.289 -13.635 -1.001 1.00 56.19 565 ARG A O 1
ATOM 3990 N N . ALA A 1 566 ? -30.522 -13.546 -3.227 1.00 46.06 566 ALA A N 1
ATOM 3991 C CA . ALA A 1 566 ? -29.471 -12.555 -3.453 1.00 46.06 566 ALA A CA 1
ATOM 3992 C C . ALA A 1 566 ? -29.871 -11.169 -2.921 1.00 46.06 566 ALA A C 1
ATOM 3994 O O . ALA A 1 566 ? -29.073 -10.543 -2.231 1.00 46.06 566 ALA A O 1
ATOM 3995 N N . ALA A 1 567 ? -31.113 -10.736 -3.152 1.00 49.88 567 ALA A N 1
ATOM 3996 C CA . ALA A 1 567 ? -31.678 -9.505 -2.606 1.00 49.88 567 ALA A CA 1
ATOM 3997 C C . ALA A 1 567 ? -31.717 -9.546 -1.071 1.00 49.88 567 ALA A C 1
ATOM 3999 O O . ALA A 1 567 ? -31.207 -8.636 -0.433 1.00 49.88 567 ALA A O 1
ATOM 4000 N N . ALA A 1 568 ? -32.165 -10.654 -0.474 1.00 49.88 568 ALA A N 1
ATOM 4001 C CA . ALA A 1 568 ? -32.143 -10.846 0.976 1.00 49.88 568 ALA A CA 1
ATOM 4002 C C . ALA A 1 568 ? -30.716 -10.905 1.560 1.00 49.88 568 ALA A C 1
ATOM 4004 O O . ALA A 1 568 ? -30.512 -10.543 2.713 1.00 49.88 568 ALA A O 1
ATOM 4005 N N . LEU A 1 569 ? -29.709 -11.353 0.796 1.00 43.66 569 LEU A N 1
ATOM 4006 C CA . LEU A 1 569 ? -28.297 -11.311 1.209 1.00 43.66 569 LEU A CA 1
ATOM 4007 C C . LEU A 1 569 ? -27.720 -9.888 1.153 1.00 43.66 569 LEU A C 1
ATOM 4009 O O . LEU A 1 569 ? -26.945 -9.521 2.037 1.00 43.66 569 LEU A O 1
ATOM 4013 N N . VAL A 1 570 ? -28.122 -9.092 0.156 1.00 42.81 570 VAL A N 1
ATOM 4014 C CA . VAL A 1 570 ? -27.804 -7.657 0.049 1.00 42.81 570 VAL A CA 1
ATOM 4015 C C . VAL A 1 570 ? -28.477 -6.874 1.186 1.00 42.81 570 VAL A C 1
ATOM 4017 O O . VAL A 1 570 ? -27.827 -6.080 1.860 1.00 42.81 570 VAL A O 1
ATOM 4020 N N . GLU A 1 571 ? -29.743 -7.171 1.474 1.00 45.03 571 GLU A N 1
ATOM 4021 C CA . GLU A 1 571 ? -30.553 -6.549 2.528 1.00 45.03 571 GLU A CA 1
ATOM 4022 C C . GLU A 1 571 ? -30.122 -6.977 3.948 1.00 45.03 571 GLU A C 1
ATOM 4024 O O . GLU A 1 571 ? -30.209 -6.202 4.901 1.00 45.03 571 GLU A O 1
ATOM 4029 N N . ALA A 1 572 ? -29.556 -8.183 4.104 1.00 40.94 572 ALA A N 1
ATOM 4030 C CA . ALA A 1 572 ? -29.010 -8.691 5.369 1.00 40.94 572 ALA A CA 1
ATOM 4031 C C . ALA A 1 572 ? -27.631 -8.110 5.743 1.00 40.94 572 ALA A C 1
ATOM 4033 O O . ALA A 1 572 ? -27.017 -8.572 6.707 1.00 40.94 572 ALA A O 1
ATOM 4034 N N . GLY A 1 573 ? -27.126 -7.113 5.011 1.00 39.56 573 GLY A N 1
ATOM 4035 C CA . GLY A 1 573 ? -25.871 -6.442 5.351 1.00 39.56 573 GLY A CA 1
ATOM 4036 C C . GLY A 1 573 ? -24.642 -7.339 5.204 1.00 39.56 573 GLY A C 1
ATOM 4037 O O . GLY A 1 573 ? -23.632 -7.114 5.876 1.00 39.56 573 GLY A O 1
ATOM 4038 N N . VAL A 1 574 ? -24.702 -8.354 4.331 1.00 41.41 574 VAL A N 1
ATOM 4039 C CA . VAL A 1 574 ? -23.499 -9.068 3.905 1.00 41.41 574 VAL A CA 1
ATOM 4040 C C . VAL A 1 574 ? -22.682 -8.078 3.079 1.00 41.41 574 VAL A C 1
ATOM 4042 O O . VAL A 1 574 ? -22.886 -7.927 1.879 1.00 41.41 574 VAL A O 1
ATOM 4045 N N . LEU A 1 575 ? -21.759 -7.388 3.749 1.00 45.19 575 LEU A N 1
ATOM 4046 C CA . LEU A 1 575 ? -20.805 -6.407 3.214 1.00 45.19 575 LEU A CA 1
ATOM 4047 C C . LEU A 1 575 ? -19.749 -7.061 2.296 1.00 45.19 575 LEU A C 1
ATOM 4049 O O . LEU A 1 575 ? -18.590 -6.668 2.261 1.00 45.19 575 LEU A O 1
ATOM 4053 N N . MET A 1 576 ? -20.146 -8.083 1.542 1.00 48.53 576 MET A N 1
ATOM 4054 C CA . MET A 1 576 ? -19.362 -8.647 0.460 1.00 48.53 576 MET A CA 1
ATOM 4055 C C . MET A 1 576 ? -19.658 -7.832 -0.793 1.00 48.53 576 MET A C 1
ATOM 4057 O O . MET A 1 576 ? -20.787 -7.819 -1.277 1.00 48.53 576 MET A O 1
ATOM 4061 N N . LYS A 1 577 ? -18.627 -7.229 -1.395 1.00 55.62 577 LYS A N 1
ATOM 4062 C CA . LYS A 1 577 ? -18.745 -6.559 -2.707 1.00 55.62 577 LYS A CA 1
ATOM 4063 C C . LYS A 1 577 ? -19.224 -7.501 -3.828 1.00 55.62 577 LYS A C 1
ATOM 4065 O O . LYS A 1 577 ? -19.486 -7.057 -4.942 1.00 55.62 577 LYS A O 1
ATOM 4070 N N . SER A 1 578 ? -19.273 -8.814 -3.596 1.00 61.66 578 SER A N 1
ATOM 4071 C CA . SER A 1 578 ? -19.736 -9.820 -4.557 1.00 61.66 578 SER A CA 1
ATOM 4072 C C . SER A 1 578 ? -20.538 -10.912 -3.825 1.00 61.66 578 SER A C 1
ATOM 4074 O O . SER A 1 578 ? -19.978 -11.953 -3.488 1.00 61.66 578 SER A O 1
ATOM 4076 N N . PRO A 1 579 ? -21.839 -10.683 -3.550 1.00 60.88 579 PRO A N 1
ATOM 4077 C CA . PRO A 1 579 ? -22.653 -11.528 -2.665 1.00 60.88 579 PRO A CA 1
ATOM 4078 C C . PRO A 1 579 ? -22.889 -12.959 -3.179 1.00 60.88 579 PRO A C 1
ATOM 4080 O O . PRO A 1 579 ? -23.386 -13.803 -2.439 1.00 60.88 579 PRO A O 1
ATOM 4083 N N . SER A 1 580 ? -22.535 -13.254 -4.433 1.00 73.69 580 SER A N 1
ATOM 4084 C CA . SER A 1 580 ? -22.727 -14.563 -5.064 1.00 73.69 580 SER A CA 1
ATOM 4085 C C . SER A 1 580 ? -21.542 -15.525 -4.920 1.00 73.69 580 SER A C 1
ATOM 4087 O O . SER A 1 580 ? -21.694 -16.706 -5.231 1.00 73.69 580 SER A O 1
ATOM 4089 N N . LEU A 1 581 ? -20.369 -15.059 -4.473 1.00 73.81 581 LEU A N 1
ATOM 4090 C CA . LEU A 1 581 ? -19.162 -15.887 -4.424 1.00 73.81 581 LEU A CA 1
ATOM 4091 C C . LEU A 1 581 ? -18.889 -16.449 -3.025 1.00 73.81 581 LEU A C 1
ATOM 4093 O O . LEU A 1 581 ? -19.039 -15.730 -2.034 1.00 73.81 581 LEU A O 1
ATOM 4097 N N . PRO A 1 582 ? -18.406 -17.703 -2.927 1.00 79.25 582 PRO A N 1
ATOM 4098 C CA . PRO A 1 582 ? -17.796 -18.203 -1.703 1.00 79.25 582 PRO A CA 1
ATOM 4099 C C . PRO A 1 582 ? -16.663 -17.282 -1.232 1.00 79.25 582 PRO A C 1
ATOM 4101 O O . PRO A 1 582 ? -15.900 -16.755 -2.042 1.00 79.25 582 PRO A O 1
ATOM 4104 N N . TYR A 1 583 ? -16.549 -17.108 0.085 1.00 79.25 583 TYR A N 1
ATOM 4105 C CA . TYR A 1 583 ? -15.621 -16.164 0.719 1.00 79.25 583 TYR A CA 1
ATOM 4106 C C . TYR A 1 583 ? -14.165 -16.369 0.267 1.00 79.25 583 TYR A C 1
ATOM 4108 O O . TYR A 1 583 ? -13.493 -15.422 -0.122 1.00 79.25 583 TYR A O 1
ATOM 4116 N N . ASP A 1 584 ? -13.698 -17.617 0.224 1.00 80.50 584 ASP A N 1
ATOM 4117 C CA . ASP A 1 584 ? -12.370 -17.978 -0.289 1.00 80.50 584 ASP A CA 1
ATOM 4118 C C . ASP A 1 584 ? -12.163 -17.589 -1.754 1.00 80.50 584 ASP A C 1
ATOM 4120 O O . ASP A 1 584 ? -11.128 -17.019 -2.091 1.00 80.50 584 ASP A O 1
ATOM 4124 N N . VAL A 1 585 ? -13.158 -17.846 -2.606 1.00 85.19 585 VAL A N 1
ATOM 4125 C CA . VAL A 1 585 ? -13.099 -17.494 -4.029 1.00 85.19 585 VAL A CA 1
ATOM 4126 C C . VAL A 1 585 ? -13.014 -15.977 -4.204 1.00 85.19 585 VAL A C 1
ATOM 4128 O O . VAL A 1 585 ? -12.264 -15.508 -5.057 1.00 85.19 585 VAL A O 1
ATOM 4131 N N . ASP A 1 586 ? -13.712 -15.190 -3.380 1.00 86.50 586 ASP A N 1
ATOM 4132 C CA . ASP A 1 586 ? -13.627 -13.729 -3.447 1.00 86.50 586 ASP A CA 1
ATOM 4133 C C . ASP A 1 586 ? -12.228 -13.196 -3.079 1.00 86.50 586 ASP A C 1
ATOM 4135 O O . ASP A 1 586 ? -11.698 -12.322 -3.772 1.00 86.50 586 ASP A O 1
ATOM 4139 N N . PHE A 1 587 ? -11.573 -13.750 -2.052 1.00 87.75 587 PHE A N 1
ATOM 4140 C CA . PHE A 1 587 ? -10.197 -13.354 -1.711 1.00 87.75 587 PHE A CA 1
ATOM 4141 C C . PHE A 1 587 ? -9.189 -13.784 -2.747 1.00 87.75 587 PHE A C 1
ATOM 4143 O O . PHE A 1 587 ? -8.357 -12.976 -3.153 1.00 87.75 587 PHE A O 1
ATOM 4150 N N . SER A 1 588 ? -9.246 -15.038 -3.188 1.00 88.62 588 SER A N 1
ATOM 4151 C CA . SER A 1 588 ? -8.355 -15.516 -4.237 1.00 88.62 588 SER A CA 1
ATOM 4152 C C . SER A 1 588 ? -8.547 -14.692 -5.510 1.00 88.62 588 SER A C 1
ATOM 4154 O O . SER A 1 588 ? -7.562 -14.329 -6.148 1.00 88.62 588 SER A O 1
ATOM 4156 N N . ARG A 1 589 ? -9.783 -14.271 -5.820 1.00 92.50 589 ARG A N 1
ATOM 4157 C CA . ARG A 1 589 ? -10.057 -13.338 -6.917 1.00 92.50 589 ARG A CA 1
ATOM 4158 C C . ARG A 1 589 ? -9.343 -12.017 -6.703 1.00 92.50 589 ARG A C 1
ATOM 4160 O O . ARG A 1 589 ? -8.679 -11.553 -7.619 1.00 92.50 589 ARG A O 1
ATOM 4167 N N . LYS A 1 590 ? -9.477 -11.398 -5.530 1.00 91.31 590 LYS A N 1
ATOM 4168 C CA . LYS A 1 590 ? -8.822 -10.118 -5.219 1.00 91.31 590 LYS A CA 1
ATOM 4169 C C . LYS A 1 590 ? -7.295 -10.229 -5.295 1.00 91.31 590 LYS A C 1
ATOM 4171 O O . LYS A 1 590 ? -6.675 -9.384 -5.934 1.00 91.31 590 LYS A O 1
ATOM 4176 N N . PHE A 1 591 ? -6.719 -11.290 -4.728 1.00 93.56 591 PHE A N 1
ATOM 4177 C CA . PHE A 1 591 ? -5.285 -11.586 -4.782 1.00 93.56 591 PHE A CA 1
ATOM 4178 C C . PHE A 1 591 ? -4.788 -11.699 -6.229 1.00 93.56 591 PHE A C 1
ATOM 4180 O O . PHE A 1 591 ? -3.886 -10.973 -6.641 1.00 93.56 591 PHE A O 1
ATOM 4187 N N . VAL A 1 592 ? -5.413 -12.580 -7.016 1.00 93.69 592 VAL A N 1
ATOM 4188 C CA . VAL A 1 592 ? -5.017 -12.864 -8.402 1.00 93.69 592 VAL A CA 1
ATOM 4189 C C . VAL A 1 592 ? -5.261 -11.655 -9.300 1.00 93.69 592 VAL A C 1
ATOM 4191 O O . VAL A 1 592 ? -4.389 -11.299 -10.083 1.00 93.69 592 VAL A O 1
ATOM 4194 N N . ASN A 1 593 ? -6.406 -10.983 -9.161 1.00 93.62 593 ASN A N 1
ATOM 4195 C CA . ASN A 1 593 ? -6.748 -9.812 -9.965 1.00 93.62 593 ASN A CA 1
ATOM 4196 C C . ASN A 1 593 ? -5.706 -8.700 -9.799 1.00 93.62 593 ASN A C 1
ATOM 4198 O O . ASN A 1 593 ? -5.130 -8.242 -10.780 1.00 93.62 593 ASN A O 1
ATOM 4202 N N . TYR A 1 594 ? -5.404 -8.303 -8.560 1.00 93.38 594 TYR A N 1
ATOM 4203 C CA . TYR A 1 594 ? -4.414 -7.251 -8.327 1.00 93.38 594 TYR A CA 1
ATOM 4204 C C . TYR A 1 594 ? -2.988 -7.695 -8.669 1.00 93.38 594 TYR A C 1
ATOM 4206 O O . TYR A 1 594 ? -2.213 -6.877 -9.161 1.00 93.38 594 TYR A O 1
ATOM 4214 N N . GLY A 1 595 ? -2.656 -8.978 -8.490 1.00 95.19 595 GLY A N 1
ATOM 4215 C CA . GLY A 1 595 ? -1.390 -9.533 -8.965 1.00 95.19 595 GLY A CA 1
ATOM 4216 C C . GLY A 1 595 ? -1.228 -9.406 -10.479 1.00 95.19 595 GLY A C 1
ATOM 4217 O O . GLY A 1 595 ? -0.229 -8.863 -10.937 1.00 95.19 595 GLY A O 1
ATOM 4218 N N . ILE A 1 596 ? -2.228 -9.816 -11.262 1.00 94.88 596 ILE A N 1
ATOM 4219 C CA . ILE A 1 596 ? -2.199 -9.711 -12.729 1.00 94.88 596 ILE A CA 1
ATOM 4220 C C . ILE A 1 596 ? -2.163 -8.245 -13.180 1.00 94.88 596 ILE A C 1
ATOM 4222 O O . ILE A 1 596 ? -1.407 -7.907 -14.088 1.00 94.88 596 ILE A O 1
ATOM 4226 N N . VAL A 1 597 ? -2.944 -7.363 -12.548 1.00 93.94 597 VAL A N 1
ATOM 4227 C CA . VAL A 1 597 ? -2.975 -5.933 -12.897 1.00 93.94 597 VAL A CA 1
ATOM 4228 C C . VAL A 1 597 ? -1.611 -5.279 -12.689 1.00 93.94 597 VAL A C 1
ATOM 4230 O O . VAL A 1 597 ? -1.120 -4.600 -13.589 1.00 93.94 597 VAL A O 1
ATOM 4233 N N . VAL A 1 598 ? -0.975 -5.502 -11.535 1.00 94.19 598 VAL A N 1
ATOM 4234 C CA . VAL A 1 598 ? 0.358 -4.942 -11.261 1.00 94.19 598 VAL A CA 1
ATOM 4235 C C . VAL A 1 598 ? 1.419 -5.591 -12.139 1.00 94.19 598 VAL A C 1
ATOM 4237 O O . VAL A 1 598 ? 2.265 -4.880 -12.675 1.00 94.19 598 VAL A O 1
ATOM 4240 N N . TYR A 1 599 ? 1.340 -6.907 -12.354 1.00 94.81 599 TYR A N 1
ATOM 4241 C CA . TYR A 1 599 ? 2.218 -7.612 -13.284 1.00 94.81 599 TYR A CA 1
ATOM 4242 C C . TYR A 1 599 ? 2.179 -6.966 -14.676 1.00 94.81 599 TYR A C 1
ATOM 4244 O O . TYR A 1 599 ? 3.215 -6.562 -15.197 1.00 94.81 599 TYR A O 1
ATOM 4252 N N . ALA A 1 600 ? 0.984 -6.786 -15.244 1.00 93.75 600 ALA A N 1
ATOM 4253 C CA . ALA A 1 600 ? 0.814 -6.202 -16.570 1.00 93.75 600 ALA A CA 1
ATOM 4254 C C . ALA A 1 600 ? 1.287 -4.743 -16.632 1.00 93.75 600 ALA A C 1
ATOM 4256 O O . ALA A 1 600 ? 1.980 -4.361 -17.572 1.00 93.75 600 ALA A O 1
ATOM 4257 N N . ALA A 1 601 ? 0.967 -3.934 -15.616 1.00 92.69 601 ALA A N 1
ATOM 4258 C CA . ALA A 1 601 ? 1.417 -2.545 -15.555 1.00 92.69 601 ALA A CA 1
ATOM 4259 C C . ALA A 1 601 ? 2.952 -2.437 -15.551 1.00 92.69 601 ALA A C 1
ATOM 4261 O O . ALA A 1 601 ? 3.517 -1.551 -16.189 1.00 92.69 601 ALA A O 1
ATOM 4262 N N . PHE A 1 602 ? 3.645 -3.353 -14.875 1.00 92.00 602 PHE A N 1
ATOM 4263 C CA . PHE A 1 602 ? 5.106 -3.376 -14.845 1.00 92.00 602 PHE A CA 1
ATOM 4264 C C . PHE A 1 602 ? 5.719 -3.997 -16.106 1.00 92.00 602 PHE A C 1
ATOM 4266 O O . PHE A 1 602 ? 6.811 -3.592 -16.497 1.00 92.00 602 PHE A O 1
ATOM 4273 N N . GLU A 1 603 ? 5.047 -4.941 -16.766 1.00 90.88 603 GLU A N 1
ATOM 4274 C CA . GLU A 1 603 ? 5.468 -5.514 -18.056 1.00 90.88 603 GLU A CA 1
ATOM 4275 C C . GLU A 1 603 ? 5.492 -4.474 -19.183 1.00 90.88 603 GLU A C 1
ATOM 4277 O O . GLU A 1 603 ? 6.394 -4.490 -20.025 1.00 90.88 603 GLU A O 1
ATOM 4282 N N . LEU A 1 604 ? 4.565 -3.507 -19.153 1.00 91.19 604 LEU A N 1
ATOM 4283 C CA . LEU A 1 604 ? 4.526 -2.400 -20.115 1.00 91.19 604 LEU A CA 1
ATOM 4284 C C . LEU A 1 604 ? 5.828 -1.586 -20.165 1.00 91.19 604 LEU A C 1
ATOM 4286 O O . LEU A 1 604 ? 6.076 -0.924 -21.173 1.00 91.19 604 LEU A O 1
ATOM 4290 N N . ARG A 1 605 ? 6.696 -1.678 -19.144 1.00 90.94 605 ARG A N 1
ATOM 4291 C CA . ARG A 1 605 ? 8.004 -1.006 -19.132 1.00 90.94 605 ARG A CA 1
ATOM 4292 C C . ARG A 1 605 ? 8.824 -1.320 -20.377 1.00 90.94 605 ARG A C 1
ATOM 4294 O O . ARG A 1 605 ? 9.415 -0.412 -20.940 1.00 90.94 605 ARG A O 1
ATOM 4301 N N . TYR A 1 606 ? 8.811 -2.567 -20.856 1.00 87.44 606 TYR A N 1
ATOM 4302 C CA . TYR A 1 606 ? 9.605 -2.958 -22.021 1.00 87.44 606 TYR A CA 1
ATOM 4303 C C . TYR A 1 606 ? 9.133 -2.235 -23.282 1.00 87.44 606 TYR A C 1
ATOM 4305 O O . TYR A 1 606 ? 9.958 -1.765 -24.063 1.00 87.44 606 TYR A O 1
ATOM 4313 N N . LEU A 1 607 ? 7.815 -2.096 -23.456 1.00 89.31 607 LEU A N 1
ATOM 4314 C CA . LEU A 1 607 ? 7.233 -1.357 -24.574 1.00 89.31 607 LEU A CA 1
ATOM 4315 C C . LEU A 1 607 ? 7.527 0.138 -24.458 1.00 89.31 607 LEU A C 1
ATOM 4317 O O . LEU A 1 607 ? 7.910 0.758 -25.447 1.00 89.31 607 LEU A O 1
ATOM 4321 N N . VAL A 1 608 ? 7.404 0.707 -23.255 1.00 89.38 608 VAL A N 1
ATOM 4322 C CA . VAL A 1 608 ? 7.708 2.123 -23.008 1.00 89.38 608 VAL A CA 1
ATOM 4323 C C . VAL A 1 608 ? 9.188 2.419 -23.251 1.00 89.38 608 VAL A C 1
ATOM 4325 O O . VAL A 1 608 ? 9.504 3.425 -23.882 1.00 89.38 608 VAL A O 1
ATOM 4328 N N . TRP A 1 609 ? 10.098 1.532 -22.842 1.00 89.19 609 TRP A N 1
ATOM 4329 C CA . TRP A 1 609 ? 11.529 1.675 -23.111 1.00 89.19 609 TRP A CA 1
ATOM 4330 C C . TRP A 1 609 ? 11.822 1.680 -24.608 1.00 89.19 609 TRP A C 1
ATOM 4332 O O . TRP A 1 609 ? 12.544 2.557 -25.078 1.00 89.19 609 TRP A O 1
ATOM 4342 N N . GLN A 1 610 ? 11.204 0.779 -25.381 1.00 88.38 610 GLN A N 1
ATOM 4343 C CA . GLN A 1 610 ? 11.350 0.809 -26.839 1.00 88.38 610 GLN A CA 1
ATOM 4344 C C . GLN A 1 610 ? 10.743 2.075 -27.451 1.00 88.38 610 GLN A C 1
ATOM 4346 O O . GLN A 1 610 ? 11.363 2.702 -28.308 1.00 88.38 610 GLN A O 1
ATOM 4351 N N . LEU A 1 611 ? 9.565 2.495 -26.992 1.00 88.44 611 LEU A N 1
ATOM 4352 C CA . LEU A 1 611 ? 8.890 3.684 -27.504 1.00 88.44 611 LEU A CA 1
ATOM 4353 C C . LEU A 1 611 ? 9.719 4.959 -27.290 1.00 88.44 611 LEU A C 1
ATOM 4355 O O . LEU A 1 611 ? 9.800 5.801 -28.186 1.00 88.44 611 LEU A O 1
ATOM 4359 N N . LEU A 1 612 ? 10.343 5.081 -26.118 1.00 86.50 612 LEU A N 1
ATOM 4360 C CA . LEU A 1 612 ? 11.129 6.247 -25.713 1.00 86.50 612 LEU A CA 1
ATOM 4361 C C . LEU A 1 612 ? 12.612 6.162 -26.078 1.00 86.50 612 LEU A C 1
ATOM 4363 O O . LEU A 1 612 ? 13.324 7.147 -25.915 1.00 86.50 612 LEU A O 1
ATOM 4367 N N . GLY A 1 613 ? 13.084 5.011 -26.561 1.00 84.44 613 GLY A N 1
ATOM 4368 C CA . GLY A 1 613 ? 14.510 4.789 -26.794 1.00 84.44 613 GLY A CA 1
ATOM 4369 C C . GLY A 1 613 ? 15.334 4.776 -25.503 1.00 84.44 613 GLY A C 1
ATOM 4370 O O . GLY A 1 613 ? 16.503 5.138 -25.530 1.00 84.44 613 GLY A O 1
ATOM 4371 N N . ILE A 1 614 ? 14.735 4.379 -24.375 1.00 81.00 614 ILE A N 1
ATOM 4372 C CA . ILE A 1 614 ? 15.469 4.165 -23.124 1.00 81.00 614 ILE A CA 1
ATOM 4373 C C . ILE A 1 614 ? 16.267 2.873 -23.298 1.00 81.00 614 ILE A C 1
ATOM 4375 O O . ILE A 1 614 ? 15.689 1.799 -23.489 1.00 81.00 614 ILE A O 1
ATOM 4379 N N . GLU A 1 615 ? 17.593 2.977 -23.279 1.00 71.62 615 GLU A N 1
ATOM 4380 C CA . GLU A 1 615 ? 18.463 1.809 -23.374 1.00 71.62 615 GLU A CA 1
ATOM 4381 C C . GLU A 1 615 ? 18.337 0.955 -22.109 1.00 71.62 615 GLU A C 1
ATOM 4383 O O . GLU A 1 615 ? 18.421 1.444 -20.983 1.00 71.62 615 GLU A O 1
ATOM 4388 N N . SER A 1 616 ? 18.096 -0.341 -22.303 1.00 57.16 616 SER A N 1
ATOM 4389 C CA . SER A 1 616 ? 18.102 -1.341 -21.239 1.00 57.16 616 SER A CA 1
ATOM 4390 C C . SER A 1 616 ? 19.543 -1.782 -20.977 1.00 57.16 616 SER A C 1
ATOM 4392 O O . SER A 1 616 ? 19.904 -2.905 -21.327 1.00 57.16 616 SER A O 1
ATOM 4394 N N . THR A 1 617 ? 20.389 -0.876 -20.494 1.00 43.00 617 THR A N 1
ATOM 4395 C CA . THR A 1 617 ? 21.742 -1.229 -20.031 1.00 43.00 617 THR A CA 1
ATOM 4396 C C . THR A 1 617 ? 21.687 -1.864 -18.658 1.00 43.00 617 THR A C 1
ATOM 4398 O O . THR A 1 617 ? 21.014 -1.263 -17.784 1.00 43.00 617 THR A O 1
#

Organism: Chlamydomonas incerta (NCBI:txid51695)

Radius of gyration: 30.91 Å; Cα contacts (8 Å, |Δi|>4): 665; chains: 1; bounding box: 104×69×82 Å

pLDDT: mean 74.47, std 21.59, range [27.27, 97.75]

Solvent-accessible surface area (backbone atoms only — not comparable to full-atom values): 34342 Å² total; per-residue (Å²): 105,72,68,51,50,66,38,14,45,59,18,50,54,51,49,50,48,36,40,46,22,43,83,44,34,65,58,42,45,68,66,53,24,55,63,52,45,54,51,48,61,66,32,36,62,56,33,53,55,48,32,76,73,66,71,46,73,70,57,53,51,54,40,49,55,55,55,53,67,46,33,66,66,45,50,67,67,56,34,38,52,43,23,35,75,44,43,68,44,19,35,43,35,32,40,24,45,40,44,52,49,15,55,51,44,32,44,42,27,36,43,16,36,46,45,58,26,74,25,34,55,64,48,50,53,48,51,52,53,49,54,48,52,53,51,51,50,58,52,58,74,63,54,74,76,74,91,79,78,85,79,80,94,84,84,87,85,81,85,85,65,85,75,56,71,72,79,63,71,73,80,80,83,82,83,82,82,78,89,76,82,91,73,96,77,93,75,92,86,57,63,71,66,52,50,54,52,50,53,51,50,51,55,49,47,56,52,51,50,57,63,61,68,54,63,51,52,17,29,39,24,55,51,22,15,44,33,30,29,54,48,24,50,45,29,49,35,31,41,66,50,62,43,42,64,58,50,40,34,72,77,61,43,77,86,56,100,77,66,74,61,70,60,42,55,63,60,67,45,53,57,66,59,45,28,51,50,42,31,51,50,15,48,54,48,14,52,52,48,34,51,40,37,34,56,71,29,54,29,40,70,65,15,35,49,48,9,42,54,52,22,52,20,42,43,29,26,41,75,68,46,26,64,61,51,35,31,50,35,43,23,29,46,77,57,56,89,52,104,84,54,71,43,72,43,73,53,93,59,77,56,30,61,56,47,50,52,50,51,52,49,50,52,48,50,36,50,51,15,32,39,62,52,92,59,78,51,65,42,61,57,53,26,41,28,30,47,19,24,25,52,17,33,44,43,33,60,18,50,88,66,17,64,61,37,50,78,52,49,65,32,75,90,49,61,86,79,41,66,68,64,32,52,49,48,48,52,50,49,26,53,50,46,43,72,72,46,57,73,80,62,64,37,66,68,53,50,48,53,48,44,57,55,48,52,57,54,47,43,55,52,45,42,55,51,42,64,67,50,45,56,65,54,56,71,72,49,56,70,67,61,52,52,54,68,33,48,65,79,75,49,98,57,76,79,59,56,74,58,61,73,71,55,59,54,54,53,52,49,54,54,54,56,60,56,59,71,74,73,74,76,94,80,83,88,85,88,84,88,82,88,82,88,80,89,81,88,86,90,81,90,78,85,84,83,78,95,67,83,76,76,79,78,88,76,69,47,74,63,52,53,50,49,52,52,49,49,49,40,58,71,30,64,54,87,50,100,55,81,87,54,60,71,50,56,50,48,53,40,41,17,51,38,36,10,52,43,37,17,51,52,52,45,46,24,62,58,48,20,39,55,68,66,52,73,93,120

Mean predicted aligned error: 12.41 Å